Protein AF-0000000069700037 (afdb_homodimer)

Nearest PDB structures (foldseek):
  6yb5-assembly1_A  TM=9.820E-01  e=8.595E-38  Escherichia coli
  6ybb-assembly1_B  TM=9.827E-01  e=3.321E-37  Escherichia coli
  5if9-assembly2_B  TM=7.783E-01  e=3.062E-11  Mycolicibacterium smegmatis MC2 155
  5ihp-assembly2_B  TM=7.773E-01  e=3.256E-11  Mycolicibacterium smegmatis MC2 155
  4pfs-assembly1_A  TM=7.769E-01  e=3.802E-10  Mycolicibacterium smegmatis MC2 155

Sequence (486 aa):
MAILGLQGVRGGTGVTSITAALAWALQLLGETVLAIDASPDNMLRFFFNTDVHHQDGWARALLDGRDWRDAGLRYTQHIDLLPFGQLSAGERENADQLQPALGAMAEAVQRLQSQYRWLLLDLPNGYSPLTRELLTLCDRTLVVVHPDANSHIRLHQQPLPANSDILINDLRVGSQLQEDLYQLWLESQPRILPVTIHRDEAMAECLAAKQPLGEYRQDSLAAEEVLTLANWCLIHYSGGRPAMAILGLQGVRGGTGVTSITAALAWALQLLGETVLAIDASPDNMLRFFFNTDVHHQDGWARALLDGRDWRDAGLRYTQHIDLLPFGQLSAGERENADQLQPALGAMAEAVQRLQSQYRWLLLDLPNGYSPLTRELLTLCDRTLVVVHPDANSHIRLHQQPLPANSDILINDLRVGSQLQEDLYQLWLESQPRILPVTIHRDEAMAECLAAKQPLGEYRQDSLAAEEVLTLANWCLIHYSGGRPA

Foldseek 3Di:
DFEEEEEALAPPLCLLLLLLLLLVLLVVVVFAEEEEEPDQVQQNQLQLVDDPPFFAFLLVQLVVVHHRVVQKDDRDPRYIYGTNGHDDPVCVVVVLVSCVSCVCVLVVVVVCPVPGLYYYYRAYPDCRPNSVSSLVVGLEYEYGYEQAPVRVVSPVVDDDDPRYAYEYEAAEPPDPSSVVSVVVCVPVPPRYDPFYAHRDVLSVVSSVVSHRSCVSPVPTPRSVSSSVVSVVCCVPRSPPDDD/DFEEEEEALAPPLCLLLLLLLLLVLLVVVVFAEEEEEPDQVQQNQLQLVDDPPFFAFQLVQLVVVHHRVVQKDDRDPRYIYGTNGHDDPVCVVVVLVSCVSCVCVLVVVVVCPVPGLYYYYRAYPDCRPNSVSSLVVGLEYEYGYEQAPVRVVSPVVDDDDPRYAYEYEAAEPPDPSSVVSVVVCVPPPPRYDPFYAHRDVLSVVSSVVSHRSCVSPVPTPRSVSSSVVSVVCCVPGSPPDDD

Solvent-accessible surface area (backbone atoms only — not comparable to full-atom values): 25040 Å² total; per-residue (Å²): 73,30,34,37,30,32,28,22,82,44,43,68,39,45,42,56,61,48,48,42,25,35,48,49,32,34,35,74,71,72,37,36,30,36,41,35,33,65,28,81,80,43,62,55,42,37,30,64,60,46,59,92,80,61,44,68,4,33,49,34,21,38,72,69,71,45,68,38,78,76,31,54,42,75,77,53,100,37,34,36,36,32,33,16,19,56,63,53,73,70,49,57,50,39,51,81,73,43,40,82,57,50,50,58,50,53,57,49,52,63,67,47,49,84,76,30,50,28,38,38,37,35,41,51,52,75,40,51,71,58,51,45,54,47,55,71,66,29,70,33,30,40,35,27,30,44,52,45,47,69,45,53,51,44,65,73,71,45,88,70,69,90,57,43,34,33,35,45,25,59,43,53,88,87,40,63,68,34,50,54,45,45,56,48,40,71,74,69,38,87,48,51,51,98,52,61,31,46,57,44,71,58,61,57,46,11,50,64,67,22,28,28,32,44,77,63,38,58,83,36,71,39,30,50,36,35,37,52,43,33,53,51,42,55,72,71,50,46,67,55,70,76,130,74,30,34,38,30,32,28,22,82,44,42,67,39,46,42,55,62,49,49,42,26,36,48,48,31,33,32,76,73,72,37,36,30,36,40,33,34,65,27,82,80,43,62,54,42,36,29,64,60,46,60,92,81,61,44,68,3,32,49,35,22,40,74,69,72,45,69,37,78,75,30,53,41,76,76,51,99,35,33,36,35,33,33,16,19,57,62,51,72,72,49,56,50,39,49,83,71,44,40,82,58,50,50,57,50,53,58,50,53,64,67,48,48,86,76,31,50,28,39,38,37,34,42,51,55,74,40,50,72,59,53,45,54,46,54,72,66,30,69,34,31,41,35,27,30,43,52,44,49,69,44,54,52,44,63,73,71,43,89,71,68,88,58,44,34,33,35,45,26,60,43,54,88,88,40,63,68,33,49,52,47,46,56,49,40,71,72,71,38,87,47,51,52,98,52,62,32,45,57,44,71,58,60,56,47,11,50,66,68,22,28,27,32,45,77,63,38,57,85,36,69,40,30,49,36,35,38,51,44,32,51,50,41,56,72,71,50,46,70,55,71,76,130

InterPro domains:
  IPR017746 Cellulose synthase operon protein BcsQ [PF06564] (1-234)
  IPR017746 Cellulose synthase operon pr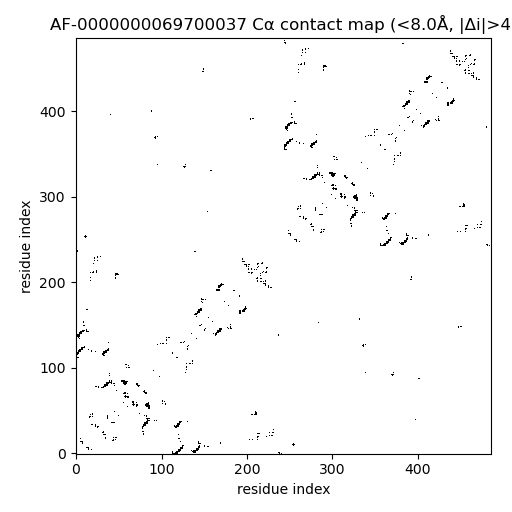otein BcsQ [TIGR03371] (1-237)
  IPR027417 P-loop containing nucleoside triphosphate hydrolase [G3DSA:3.40.50.300] (3-236)
  IPR027417 P-loop containing nucleoside triphosphate hydrolase [SSF52540] (3-233)
  IPR050625 ParA/MinD ATPase [PTHR43384] (8-231)

Organism: Klebsiella variicola (NCBI:txid244366)

Structure (mmCIF, N/CA/C/O backbone):
data_AF-0000000069700037-model_v1
#
loop_
_entity.id
_entity.type
_entity.pdbx_description
1 polymer 'Cell division protein'
#
loop_
_atom_site.group_PDB
_atom_site.id
_atom_site.type_symbol
_atom_site.label_atom_id
_atom_site.label_alt_id
_atom_site.label_comp_id
_atom_site.label_asym_id
_atom_site.label_entity_id
_atom_site.label_seq_id
_atom_site.pdbx_PDB_ins_code
_atom_site.Cartn_x
_atom_site.Cartn_y
_atom_site.Cartn_z
_atom_site.occupancy
_atom_site.B_iso_or_equiv
_atom_site.auth_seq_id
_atom_site.auth_comp_id
_atom_site.auth_asym_id
_atom_site.auth_atom_id
_atom_site.pdbx_PDB_model_num
ATOM 1 N N . MET A 1 1 ? -6.484 23.312 18.75 1 84.25 1 MET A N 1
ATOM 2 C CA . MET A 1 1 ? -5.469 22.344 18.312 1 84.25 1 MET A CA 1
ATOM 3 C C . MET A 1 1 ? -6.113 21.031 17.875 1 84.25 1 MET A C 1
ATOM 5 O O . MET A 1 1 ? -7.125 20.625 18.438 1 84.25 1 MET A O 1
ATOM 9 N N . ALA A 1 2 ? -5.637 20.547 16.797 1 92.5 2 ALA A N 1
ATOM 10 C CA . ALA A 1 2 ? -6.211 19.312 16.266 1 92.5 2 ALA A CA 1
ATOM 11 C C . ALA A 1 2 ? -5.121 18.281 15.953 1 92.5 2 ALA A C 1
ATOM 13 O O . ALA A 1 2 ? -4.098 18.625 15.352 1 92.5 2 ALA A O 1
ATOM 14 N N . ILE A 1 3 ? -5.242 17.125 16.469 1 96.56 3 ILE A N 1
ATOM 15 C CA . ILE A 1 3 ? -4.43 15.992 16.047 1 96.56 3 ILE A CA 1
ATOM 16 C C . ILE A 1 3 ? -5.172 15.195 14.969 1 96.56 3 ILE A C 1
ATOM 18 O O . ILE A 1 3 ? -6.195 14.562 15.258 1 96.56 3 ILE A O 1
ATOM 22 N N . LEU A 1 4 ? -4.676 15.297 13.766 1 97.69 4 LEU A N 1
ATOM 23 C CA . LEU A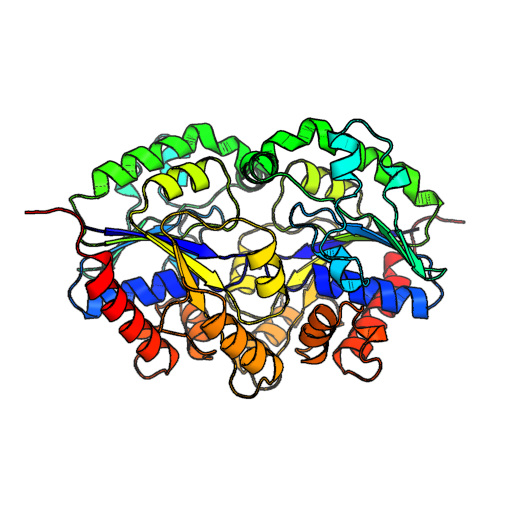 1 4 ? -5.293 14.617 12.641 1 97.69 4 LEU A CA 1
ATOM 24 C C . LEU A 1 4 ? -4.418 13.461 12.156 1 97.69 4 LEU A C 1
ATOM 26 O O . LEU A 1 4 ? -3.287 13.68 11.711 1 97.69 4 LEU A O 1
ATOM 30 N N . GLY A 1 5 ? -4.918 12.25 12.305 1 98.06 5 GLY A N 1
ATOM 31 C CA . GLY A 1 5 ? -4.242 11.102 11.727 1 98.06 5 GLY A CA 1
ATOM 32 C C . GLY A 1 5 ? -4.656 10.82 10.297 1 98.06 5 GLY A C 1
ATOM 33 O O . GLY A 1 5 ? -5.828 10.961 9.945 1 98.06 5 GLY A O 1
ATOM 34 N N . LEU A 1 6 ? -3.736 10.508 9.438 1 98.75 6 LEU A N 1
ATOM 35 C CA . LEU A 1 6 ? -4.02 10.023 8.086 1 98.75 6 LEU A CA 1
ATOM 36 C C . LEU A 1 6 ? -3.549 8.586 7.918 1 98.75 6 LEU A C 1
ATOM 38 O O . LEU A 1 6 ? -2.393 8.266 8.203 1 98.75 6 LEU A O 1
ATOM 42 N N . GLN A 1 7 ? -4.406 7.723 7.527 1 97.69 7 GLN A N 1
ATOM 43 C CA . GLN A 1 7 ? -4.102 6.312 7.32 1 97.69 7 GLN A CA 1
ATOM 44 C C . GLN A 1 7 ? -4.824 5.766 6.094 1 97.69 7 GLN A C 1
ATOM 46 O O . GLN A 1 7 ? -5.961 6.152 5.812 1 97.69 7 GLN A O 1
ATOM 51 N N . GLY A 1 8 ? -4.168 4.891 5.387 1 97.38 8 GLY A N 1
ATOM 52 C CA . GLY A 1 8 ? -4.82 4.273 4.242 1 97.38 8 GLY A CA 1
ATOM 53 C C . GLY A 1 8 ? -5.582 3.008 4.598 1 97.38 8 GLY A C 1
ATOM 54 O O . GLY A 1 8 ? -5.176 2.268 5.496 1 97.38 8 GLY A O 1
ATOM 55 N N . VAL A 1 9 ? -6.656 2.758 3.812 1 96.12 9 VAL A N 1
ATOM 56 C CA . VAL A 1 9 ? -7.375 1.498 3.979 1 96.12 9 VAL A CA 1
ATOM 57 C C . VAL A 1 9 ? -6.461 0.329 3.617 1 96.12 9 VAL A C 1
ATOM 59 O O . VAL A 1 9 ? -6.684 -0.801 4.059 1 96.12 9 VAL A O 1
ATOM 62 N N . ARG A 1 10 ? -5.438 0.618 2.857 1 95.25 10 ARG A N 1
ATOM 63 C CA . ARG A 1 10 ? -4.328 -0.25 2.473 1 95.25 10 ARG A CA 1
ATOM 64 C C . ARG A 1 10 ? -3.078 0.566 2.164 1 95.25 10 ARG A C 1
ATOM 66 O O . ARG A 1 10 ? -3.107 1.798 2.205 1 95.25 10 ARG A O 1
ATOM 73 N N . GLY A 1 11 ? -1.977 -0.162 1.938 1 94.62 11 GLY A N 1
ATOM 74 C CA . GLY A 1 11 ? -0.79 0.543 1.48 1 94.62 11 GLY A CA 1
ATOM 75 C C . GLY A 1 11 ? -0.931 1.101 0.077 1 94.62 11 GLY A C 1
ATOM 76 O O . GLY A 1 11 ? -1.658 0.542 -0.748 1 94.62 11 GLY A O 1
ATOM 77 N N . GLY A 1 12 ? -0.31 2.199 -0.143 1 95.38 12 GLY A N 1
ATOM 78 C CA . GLY A 1 12 ? -0.212 2.721 -1.497 1 95.38 12 GLY A CA 1
ATOM 79 C C . GLY A 1 12 ? -1.376 3.615 -1.878 1 95.38 12 GLY A C 1
ATOM 80 O O . GLY A 1 12 ? -1.583 3.904 -3.059 1 95.38 12 GLY A O 1
ATOM 81 N N . THR A 1 13 ? -2.146 4.086 -0.923 1 97.38 13 THR A N 1
ATOM 82 C CA . THR A 1 13 ? -3.326 4.879 -1.244 1 97.38 13 THR A CA 1
ATOM 83 C C . THR A 1 13 ? -2.977 6.363 -1.318 1 97.38 13 THR A C 1
ATOM 85 O O . THR A 1 13 ? -3.822 7.188 -1.667 1 97.38 13 THR A O 1
ATOM 88 N N . GLY A 1 14 ? -1.733 6.742 -0.935 1 97.38 14 GLY A N 1
ATOM 89 C CA . GLY A 1 14 ? -1.305 8.125 -1.084 1 97.38 14 GLY A CA 1
ATOM 90 C C . GLY A 1 14 ? -1.289 8.891 0.226 1 97.38 14 GLY A C 1
ATOM 91 O O . GLY A 1 14 ? -1.309 10.125 0.231 1 97.38 14 GLY A O 1
ATOM 92 N N . VAL A 1 15 ? -1.244 8.219 1.32 1 98.5 15 VAL A N 1
ATOM 93 C CA . VAL A 1 15 ? -1.322 8.82 2.648 1 98.5 15 VAL A CA 1
ATOM 94 C C . VAL A 1 15 ? -0.17 9.805 2.842 1 98.5 15 VAL A C 1
ATOM 96 O O . VAL A 1 15 ? -0.385 10.953 3.24 1 98.5 15 VAL A O 1
ATOM 99 N N . THR A 1 16 ? 1.034 9.422 2.553 1 98.38 16 THR A N 1
ATOM 100 C CA . THR A 1 16 ? 2.209 10.258 2.754 1 98.38 16 THR A CA 1
ATOM 101 C C . THR A 1 16 ? 2.15 11.492 1.859 1 98.38 16 THR A C 1
ATOM 103 O O . THR A 1 16 ? 2.402 12.609 2.316 1 98.38 16 THR A O 1
ATOM 106 N N . SER A 1 17 ? 1.751 11.32 0.609 1 98.25 17 SER A N 1
ATOM 107 C CA . SER A 1 17 ? 1.623 12.438 -0.323 1 98.25 17 SER A CA 1
ATOM 108 C C . SER A 1 17 ? 0.559 13.422 0.14 1 98.25 17 SER A C 1
ATOM 110 O O . SER A 1 17 ? 0.771 14.641 0.099 1 98.25 17 SER A O 1
ATOM 112 N N . ILE A 1 18 ? -0.564 12.906 0.58 1 98.75 18 ILE A N 1
ATOM 113 C CA . ILE A 1 18 ? -1.668 13.75 1.023 1 98.75 18 ILE A CA 1
ATOM 114 C C . ILE A 1 18 ? -1.276 14.477 2.307 1 98.75 18 ILE A C 1
ATOM 116 O O . ILE A 1 18 ? -1.618 15.648 2.492 1 98.75 18 ILE A O 1
ATOM 120 N N . THR A 1 19 ? -0.587 13.781 3.213 1 98.88 19 THR A N 1
ATOM 121 C CA . THR A 1 19 ? -0.135 14.406 4.449 1 98.88 19 THR A CA 1
ATOM 122 C C . THR A 1 19 ? 0.742 15.625 4.156 1 98.88 19 THR A C 1
ATOM 124 O O . THR A 1 19 ? 0.527 16.703 4.715 1 98.88 19 THR A O 1
ATOM 127 N N . ALA A 1 20 ? 1.704 15.461 3.275 1 98.88 20 ALA A N 1
ATOM 128 C CA . ALA A 1 20 ? 2.602 16.547 2.91 1 98.88 20 ALA A CA 1
ATOM 129 C C . ALA A 1 20 ? 1.84 17.688 2.229 1 98.88 20 ALA A C 1
ATOM 131 O O . ALA A 1 20 ? 2.055 18.859 2.537 1 98.88 20 ALA A O 1
ATOM 132 N N . ALA A 1 21 ? 0.974 17.328 1.305 1 98.88 21 ALA A N 1
ATOM 133 C CA . ALA A 1 21 ? 0.192 18.328 0.578 1 98.88 21 ALA A CA 1
ATOM 134 C C . ALA A 1 21 ? -0.719 19.109 1.522 1 98.88 21 ALA A C 1
ATOM 136 O O . ALA A 1 21 ? -0.865 20.328 1.392 1 98.88 21 ALA A O 1
ATOM 137 N N . LEU A 1 22 ? -1.334 18.359 2.459 1 98.88 22 LEU A N 1
ATOM 138 C CA . LEU A 1 22 ? -2.238 18.969 3.422 1 98.88 22 LEU A CA 1
ATOM 139 C C . LEU A 1 22 ? -1.479 19.906 4.359 1 98.88 22 LEU A C 1
ATOM 141 O O . LEU A 1 22 ? -1.967 20.984 4.691 1 98.88 22 LEU A O 1
ATOM 145 N N . ALA A 1 23 ? -0.293 19.5 4.805 1 98.81 23 ALA A N 1
ATOM 146 C CA . ALA A 1 23 ? 0.542 20.375 5.625 1 98.81 23 ALA A CA 1
ATOM 147 C C . ALA A 1 23 ? 0.812 21.703 4.914 1 98.81 23 ALA A C 1
ATOM 149 O O . ALA A 1 23 ? 0.677 22.766 5.516 1 98.81 23 ALA A O 1
ATOM 150 N N . TRP A 1 24 ? 1.138 21.625 3.641 1 98.81 24 TRP A N 1
ATOM 151 C CA . TRP A 1 24 ? 1.411 22.812 2.854 1 98.81 24 TRP A CA 1
ATOM 152 C C . TRP A 1 24 ? 0.155 23.672 2.705 1 98.81 24 TRP A C 1
ATOM 154 O O . TRP A 1 24 ? 0.203 24.891 2.869 1 98.81 24 TRP A O 1
ATOM 164 N N . ALA A 1 25 ? -0.951 23.047 2.402 1 98.75 25 ALA A N 1
ATOM 165 C CA . ALA A 1 25 ? -2.205 23.766 2.215 1 98.75 25 ALA A CA 1
ATOM 166 C C . ALA A 1 25 ? -2.627 24.469 3.502 1 98.75 25 ALA A C 1
ATOM 168 O O . ALA A 1 25 ? -3.084 25.625 3.467 1 98.75 25 ALA A O 1
ATOM 169 N N . LEU A 1 26 ? -2.477 23.812 4.66 1 98.31 26 LEU A N 1
ATOM 170 C CA . LEU A 1 26 ? -2.836 24.406 5.945 1 98.31 26 LEU A CA 1
ATOM 171 C C . LEU A 1 26 ? -1.959 25.609 6.258 1 98.31 26 LEU A C 1
ATOM 173 O O . LEU A 1 26 ? -2.451 26.641 6.738 1 98.31 26 LEU A O 1
ATOM 177 N N . GLN A 1 27 ? -0.663 25.516 6.008 1 97.31 27 GLN A N 1
ATOM 178 C CA . GLN A 1 27 ? 0.21 26.656 6.281 1 97.31 27 GLN A CA 1
ATOM 179 C C . GLN A 1 27 ? -0.126 27.844 5.375 1 97.31 27 GLN A C 1
ATOM 181 O O . GLN A 1 27 ? -0.002 29 5.781 1 97.31 27 GLN A O 1
ATOM 186 N N . LEU A 1 28 ? -0.6 27.578 4.102 1 97.5 28 LEU A N 1
ATOM 187 C CA . LEU A 1 28 ? -1.057 28.641 3.219 1 97.5 28 LEU A CA 1
ATOM 188 C C . LEU A 1 28 ? -2.23 29.391 3.838 1 97.5 28 LEU A C 1
ATOM 190 O O . LEU A 1 28 ? -2.422 30.578 3.568 1 97.5 28 LEU A O 1
ATOM 194 N N . LEU A 1 29 ? -2.965 28.703 4.645 1 97.31 29 LEU A N 1
ATOM 195 C CA . LEU A 1 29 ? -4.133 29.281 5.301 1 97.31 29 LEU A CA 1
ATOM 196 C C . LEU A 1 29 ? -3.75 29.906 6.633 1 97.31 29 LEU A C 1
ATOM 198 O O . LEU A 1 29 ? -4.621 30.281 7.422 1 97.31 29 LEU A O 1
ATOM 202 N N . GLY A 1 30 ? -2.461 29.938 6.961 1 97 30 GLY A N 1
ATOM 203 C CA . GLY A 1 30 ? -1.948 30.641 8.125 1 97 30 GLY A CA 1
ATOM 204 C C . GLY A 1 30 ? -1.83 29.766 9.352 1 97 30 GLY A C 1
ATOM 205 O O . GLY A 1 30 ? -1.595 30.266 10.461 1 97 30 GLY A O 1
ATOM 206 N N . GLU A 1 31 ? -1.954 28.453 9.172 1 97 31 GLU A N 1
ATOM 207 C CA . GLU A 1 31 ? -1.907 27.531 10.305 1 97 31 GLU A CA 1
ATOM 208 C C . GLU A 1 31 ? -0.483 27.047 10.562 1 97 31 GLU A C 1
ATOM 210 O O . GLU A 1 31 ? 0.324 26.953 9.633 1 97 31 GLU A O 1
ATOM 215 N N . THR A 1 32 ? -0.183 26.828 11.844 1 96.94 32 THR A N 1
ATOM 216 C CA . THR A 1 32 ? 1.069 26.172 12.188 1 96.94 32 THR A CA 1
ATOM 217 C C . THR A 1 32 ? 0.888 24.656 12.219 1 96.94 32 THR A C 1
ATOM 219 O O . THR A 1 32 ? -0.079 24.141 12.789 1 96.94 32 THR A O 1
ATOM 222 N N . VAL A 1 33 ? 1.831 23.953 11.539 1 97.88 33 VAL A N 1
ATOM 223 C CA . VAL A 1 33 ? 1.651 22.531 11.336 1 97.88 33 VAL A CA 1
ATOM 224 C C . VAL A 1 33 ? 2.922 21.781 11.742 1 97.88 33 VAL A C 1
ATOM 226 O O . VAL A 1 33 ? 4.027 22.172 11.359 1 97.88 33 VAL A O 1
ATOM 229 N N . LEU A 1 34 ? 2.779 20.766 12.562 1 98.12 34 LEU A N 1
ATOM 230 C CA . LEU A 1 34 ? 3.811 19.75 12.727 1 98.12 34 LEU A CA 1
ATOM 231 C C . LEU A 1 34 ? 3.396 18.438 12.055 1 98.12 34 LEU A C 1
ATOM 233 O O . LEU A 1 34 ? 2.391 17.844 12.43 1 98.12 34 LEU A O 1
ATOM 237 N N . ALA A 1 35 ? 4.109 18.062 11.008 1 98.56 35 ALA A N 1
ATOM 238 C CA . ALA A 1 35 ? 3.9 16.766 10.359 1 98.56 35 ALA A CA 1
ATOM 239 C C . ALA A 1 35 ? 4.82 15.711 10.945 1 98.56 35 ALA A C 1
ATOM 241 O O . ALA A 1 35 ? 6.043 15.875 10.969 1 98.56 35 ALA A O 1
ATOM 242 N N . ILE A 1 36 ? 4.281 14.633 11.414 1 98.44 36 ILE A N 1
ATOM 243 C CA . ILE A 1 36 ? 5.035 13.57 12.07 1 98.44 36 ILE A CA 1
ATOM 244 C C . ILE A 1 36 ? 4.957 12.289 11.234 1 98.44 36 ILE A C 1
ATOM 246 O O . ILE A 1 36 ? 3.865 11.797 10.938 1 98.44 36 ILE A O 1
ATOM 250 N N . ASP A 1 37 ? 6.102 11.781 10.828 1 98.56 37 ASP A N 1
ATOM 251 C CA . ASP A 1 37 ? 6.191 10.508 10.133 1 98.56 37 ASP A CA 1
ATOM 252 C C . ASP A 1 37 ? 6.145 9.336 11.117 1 98.56 37 ASP A C 1
ATOM 254 O O . ASP A 1 37 ? 7.074 9.148 11.906 1 98.56 37 ASP A O 1
ATOM 258 N N . ALA A 1 38 ? 5.098 8.57 11.062 1 96.88 38 ALA A N 1
ATOM 259 C CA . ALA A 1 38 ? 4.969 7.449 11.992 1 96.88 38 ALA A CA 1
ATOM 260 C C . ALA A 1 38 ? 5.238 6.121 11.289 1 96.88 38 ALA A C 1
ATOM 262 O O . ALA A 1 38 ? 4.906 5.055 11.82 1 96.88 38 ALA A O 1
ATOM 263 N N . SER A 1 39 ? 5.777 6.125 10.133 1 95.56 39 SER A N 1
ATOM 264 C CA . SER A 1 39 ? 6.098 4.93 9.359 1 95.56 39 SER A CA 1
ATOM 265 C C . SER A 1 39 ? 7.598 4.652 9.367 1 95.56 39 SER A C 1
ATOM 267 O O . SER A 1 39 ? 8.398 5.535 9.055 1 95.56 39 SER A O 1
ATOM 269 N N . PRO A 1 40 ? 7.988 3.43 9.562 1 93.38 40 PRO A N 1
ATOM 270 C CA . PRO A 1 40 ? 9.406 3.072 9.523 1 93.38 40 PRO A CA 1
ATOM 271 C C . PRO A 1 40 ? 10.023 3.244 8.133 1 93.38 40 PRO A C 1
ATOM 273 O O . PRO A 1 40 ? 11.25 3.213 7.988 1 93.38 40 PRO A O 1
ATOM 276 N N . ASP A 1 41 ? 9.227 3.428 7.16 1 93.56 41 ASP A N 1
ATOM 277 C CA . ASP A 1 41 ? 9.734 3.635 5.809 1 93.56 41 ASP A CA 1
ATOM 278 C C . ASP A 1 41 ? 10.336 5.031 5.656 1 93.56 41 ASP A C 1
ATOM 280 O O . ASP A 1 41 ? 11.102 5.281 4.723 1 93.56 41 ASP A O 1
ATOM 284 N N . ASN A 1 42 ? 9.922 5.977 6.535 1 96.62 42 ASN A N 1
ATOM 285 C CA . ASN A 1 42 ? 10.555 7.289 6.629 1 96.62 42 ASN A CA 1
ATOM 286 C C . ASN A 1 42 ? 10.469 8.047 5.309 1 96.62 42 ASN A C 1
ATOM 288 O O . ASN A 1 42 ? 11.461 8.641 4.863 1 96.62 42 ASN A O 1
ATOM 292 N N . MET A 1 43 ? 9.266 8.055 4.684 1 97.19 43 MET A N 1
ATOM 293 C CA . MET A 1 43 ? 9.125 8.594 3.336 1 97.19 43 MET A CA 1
ATOM 294 C C . MET A 1 43 ? 8.688 10.055 3.375 1 97.19 43 MET A C 1
ATOM 296 O O . MET A 1 43 ? 8.93 10.805 2.426 1 97.19 43 MET A O 1
ATOM 300 N N . LEU A 1 44 ? 8.07 10.477 4.453 1 98.56 44 LEU A N 1
ATOM 301 C CA . LEU A 1 44 ? 7.449 11.797 4.512 1 98.56 44 LEU A CA 1
ATOM 302 C C . LEU A 1 44 ? 8.492 12.898 4.312 1 98.56 44 LEU A C 1
ATOM 304 O O . LEU A 1 44 ? 8.211 13.906 3.656 1 98.56 44 LEU A O 1
ATOM 308 N N . ARG A 1 45 ? 9.656 12.641 4.801 1 98.19 45 ARG A N 1
ATOM 309 C CA . ARG A 1 45 ? 10.719 13.641 4.805 1 98.19 45 ARG A CA 1
ATOM 310 C C . ARG A 1 45 ? 11.094 14.039 3.381 1 98.19 45 ARG A C 1
ATOM 312 O O . ARG A 1 45 ? 11.492 15.18 3.137 1 98.19 45 ARG A O 1
ATOM 319 N N . PHE A 1 46 ? 10.867 13.227 2.434 1 97.62 46 PHE A N 1
ATOM 320 C CA . PHE A 1 46 ? 11.281 13.492 1.062 1 97.62 46 PHE A CA 1
ATOM 321 C C . PHE A 1 46 ? 10.391 14.539 0.41 1 97.62 46 PHE A C 1
ATOM 323 O O . PHE A 1 46 ? 10.797 15.195 -0.547 1 97.62 46 PHE A O 1
ATOM 330 N N . PHE A 1 47 ? 9.203 14.727 0.914 1 98.44 47 PHE A N 1
ATOM 331 C CA . PHE A 1 47 ? 8.312 15.75 0.398 1 98.44 47 PHE A CA 1
ATOM 332 C C . PHE A 1 47 ? 8.742 17.141 0.875 1 98.44 47 PHE A C 1
ATOM 334 O O . PHE A 1 47 ? 8.195 18.156 0.433 1 98.44 47 PHE A O 1
ATOM 341 N N . PHE A 1 48 ? 9.695 17.172 1.776 1 98.25 48 PHE A N 1
ATOM 342 C CA . PHE A 1 48 ? 10.133 18.438 2.361 1 98.25 48 PHE A CA 1
ATOM 343 C C . PHE A 1 48 ? 11.625 18.625 2.166 1 98.25 48 PHE A C 1
ATOM 345 O O . PHE A 1 48 ? 12.32 19.109 3.068 1 98.25 48 PHE A O 1
ATOM 352 N N . ASN A 1 49 ? 12.125 18.188 1.104 1 96.69 49 ASN A N 1
ATOM 353 C CA . ASN A 1 49 ? 13.461 18.453 0.573 1 96.69 49 ASN A CA 1
ATOM 354 C C . ASN A 1 49 ? 14.547 17.922 1.505 1 96.69 49 ASN A C 1
ATOM 356 O O . ASN A 1 49 ? 15.609 18.531 1.632 1 96.69 49 ASN A O 1
ATOM 360 N N . THR A 1 50 ? 14.211 16.891 2.266 1 95.75 50 THR A N 1
ATOM 361 C CA . THR A 1 50 ? 15.211 16.281 3.137 1 95.75 50 THR A CA 1
ATOM 362 C C . THR A 1 50 ? 16.172 15.422 2.33 1 95.75 50 THR A C 1
ATOM 364 O O . THR A 1 50 ? 15.766 14.688 1.434 1 95.75 50 THR A O 1
ATOM 367 N N . ASP A 1 51 ? 17.406 15.508 2.695 1 92.88 51 ASP A N 1
ATOM 368 C CA . ASP A 1 51 ? 18.453 14.75 2.023 1 92.88 51 ASP A CA 1
ATOM 369 C C . ASP A 1 51 ? 18.281 13.25 2.232 1 92.88 51 ASP A C 1
ATOM 371 O O . ASP A 1 51 ? 17.906 12.812 3.322 1 92.88 51 ASP A O 1
ATOM 375 N N . VAL A 1 52 ? 18.594 12.484 1.161 1 89.62 52 VAL A N 1
ATOM 376 C CA . VAL A 1 52 ? 18.375 11.039 1.185 1 89.62 52 VAL A CA 1
ATOM 377 C C . VAL A 1 52 ? 19.281 10.406 2.238 1 89.62 52 VAL A C 1
ATOM 379 O O . VAL A 1 52 ? 18.953 9.359 2.799 1 89.62 52 VAL A O 1
ATOM 382 N N . HIS A 1 53 ? 20.375 11.125 2.639 1 91.31 53 HIS A N 1
ATOM 383 C CA . HIS A 1 53 ? 21.344 10.57 3.588 1 91.31 53 HIS A CA 1
ATOM 384 C C . HIS A 1 53 ? 21.031 11.023 5.012 1 91.31 53 HIS A C 1
ATOM 386 O O . HIS A 1 53 ? 21.688 10.602 5.961 1 91.31 53 HIS A O 1
ATOM 392 N N . HIS A 1 54 ? 20.031 11.898 5.078 1 94.62 54 HIS A N 1
ATOM 393 C CA . HIS A 1 54 ? 19.641 12.32 6.418 1 94.62 54 HIS A CA 1
ATOM 394 C C . HIS A 1 54 ? 19.141 11.133 7.234 1 94.62 54 HIS A C 1
ATOM 396 O O . HIS A 1 54 ? 18.141 10.492 6.867 1 94.62 54 HIS A O 1
ATOM 402 N N . GLN A 1 55 ? 19.719 10.852 8.359 1 94.81 55 GLN A N 1
ATOM 403 C CA . GLN A 1 55 ? 19.422 9.633 9.102 1 94.81 55 GLN A CA 1
ATOM 404 C C . GLN A 1 55 ? 18.562 9.93 10.328 1 94.81 55 GLN A C 1
ATOM 406 O O . GLN A 1 55 ? 17.859 9.047 10.836 1 94.81 55 GLN A O 1
ATOM 411 N N . ASP A 1 56 ? 18.609 11.125 10.797 1 97 56 ASP A N 1
ATOM 412 C CA . ASP A 1 56 ? 17.984 11.453 12.078 1 97 56 ASP A CA 1
ATOM 413 C C . ASP A 1 56 ? 16.469 11.445 11.969 1 97 56 ASP A C 1
ATOM 415 O O . ASP A 1 56 ? 15.922 11.602 10.875 1 97 56 ASP A O 1
ATOM 419 N N . GLY A 1 57 ? 15.758 11.305 13.078 1 98 57 GLY A N 1
ATOM 420 C CA . GLY A 1 57 ? 14.32 11.227 13.305 1 98 57 GLY A CA 1
ATOM 421 C C . GLY A 1 57 ? 13.961 10.859 14.727 1 98 57 GLY A C 1
ATOM 422 O O . GLY A 1 57 ? 14.836 10.523 15.531 1 98 57 GLY A O 1
ATOM 423 N N . TRP A 1 58 ? 12.734 11.023 14.977 1 97.69 58 TRP A N 1
ATOM 424 C CA . TRP A 1 58 ? 12.336 10.805 16.359 1 97.69 58 TRP A CA 1
ATOM 425 C C . TRP A 1 58 ? 12.57 9.359 16.781 1 97.69 58 TRP A C 1
ATOM 427 O O . TRP A 1 58 ? 13.016 9.094 17.891 1 97.69 58 TRP A O 1
ATOM 437 N N . ALA A 1 59 ? 12.258 8.414 15.898 1 97.56 59 ALA A N 1
ATOM 438 C CA . ALA A 1 59 ? 12.445 7.004 16.234 1 97.56 59 ALA A CA 1
ATOM 439 C C . ALA A 1 59 ? 13.93 6.672 16.375 1 97.56 59 ALA A C 1
ATOM 441 O O . ALA A 1 59 ? 14.32 5.961 17.312 1 97.56 59 ALA A O 1
ATOM 442 N N . ARG A 1 60 ? 14.711 7.16 15.406 1 97.31 60 ARG A N 1
ATOM 443 C CA . ARG A 1 60 ? 16.156 6.965 15.492 1 97.31 60 ARG A CA 1
ATOM 444 C C . ARG A 1 60 ? 16.703 7.512 16.797 1 97.31 60 ARG A C 1
ATOM 446 O O . ARG A 1 60 ? 17.5 6.852 17.469 1 97.31 60 ARG A O 1
ATOM 453 N N . ALA A 1 61 ? 16.234 8.719 17.172 1 97.25 61 ALA A N 1
ATOM 454 C CA . ALA A 1 61 ? 16.672 9.344 18.422 1 97.25 61 ALA A CA 1
ATOM 455 C C . ALA A 1 61 ? 16.312 8.469 19.625 1 97.25 61 ALA A C 1
ATOM 457 O O . ALA A 1 61 ? 17.156 8.188 20.469 1 97.25 61 ALA A O 1
ATOM 458 N N . LEU A 1 62 ? 15.086 7.973 19.688 1 96.44 62 LEU A N 1
ATOM 459 C CA . LEU A 1 62 ? 14.633 7.152 20.797 1 96.44 62 LEU A CA 1
ATOM 460 C C . LEU A 1 62 ? 15.414 5.848 20.875 1 96.44 62 LEU A C 1
ATOM 462 O O . LEU A 1 62 ? 15.805 5.414 21.953 1 96.44 62 LEU A O 1
ATOM 466 N N . LEU A 1 63 ? 15.633 5.227 19.719 1 95.81 63 LEU A N 1
ATOM 467 C CA . LEU A 1 63 ? 16.359 3.969 19.656 1 95.81 63 LEU A CA 1
ATOM 468 C C . LEU A 1 63 ? 17.797 4.16 20.125 1 95.81 63 LEU A C 1
ATOM 470 O O . LEU A 1 63 ? 18.406 3.24 20.688 1 95.81 63 LEU A O 1
ATOM 474 N N . ASP A 1 64 ? 18.312 5.336 19.922 1 96.25 64 ASP A N 1
ATOM 475 C CA . ASP A 1 64 ? 19.703 5.633 20.297 1 96.25 64 ASP A CA 1
ATOM 476 C C . ASP A 1 64 ? 19.766 6.242 21.688 1 96.25 64 ASP A C 1
ATOM 478 O O . ASP A 1 64 ? 20.844 6.629 22.156 1 96.25 64 ASP A O 1
ATOM 482 N N . GLY A 1 65 ? 18.703 6.414 22.297 1 94.62 65 GLY A N 1
ATOM 483 C CA . GLY A 1 65 ? 18.672 6.984 23.625 1 94.62 65 GLY A CA 1
ATOM 484 C C . GLY A 1 65 ? 18.891 8.484 23.641 1 94.62 65 GLY A C 1
ATOM 485 O O . GLY A 1 65 ? 19.406 9.039 24.625 1 94.62 65 GLY A O 1
ATOM 486 N N . ARG A 1 66 ? 18.609 9.117 22.594 1 96.69 66 ARG A N 1
ATOM 487 C CA . ARG A 1 66 ? 18.75 10.562 22.469 1 96.69 66 ARG A CA 1
ATOM 488 C C . ARG A 1 66 ? 17.391 11.258 22.609 1 96.69 66 ARG A C 1
ATOM 490 O O . ARG A 1 66 ? 16.359 10.594 22.656 1 96.69 66 ARG A O 1
ATOM 497 N N . ASP A 1 67 ? 17.453 12.602 22.734 1 96.25 67 ASP A N 1
ATOM 498 C CA . ASP A 1 67 ? 16.234 13.406 22.812 1 96.25 67 ASP A CA 1
ATOM 499 C C . ASP A 1 67 ? 15.57 13.539 21.453 1 96.25 67 ASP A C 1
ATOM 501 O O . ASP A 1 67 ? 16.156 14.109 20.531 1 96.25 67 ASP A O 1
ATOM 505 N N . TRP A 1 68 ? 14.344 13.039 21.328 1 95.31 68 TRP A N 1
ATOM 506 C CA . TRP A 1 68 ? 13.641 13.031 20.047 1 95.31 68 TRP A CA 1
ATOM 507 C C . TRP A 1 68 ? 13.352 14.453 19.578 1 95.31 68 TRP A C 1
ATOM 509 O O . TRP A 1 68 ? 13.203 14.695 18.375 1 95.31 68 TRP A O 1
ATOM 519 N N . ARG A 1 69 ? 13.266 15.469 20.438 1 94.06 69 ARG A N 1
ATOM 520 C CA . ARG A 1 69 ? 12.969 16.859 20.094 1 94.06 69 ARG A CA 1
ATOM 521 C C . ARG A 1 69 ? 14.047 17.438 19.188 1 94.06 69 ARG A C 1
ATOM 523 O O . ARG A 1 69 ? 13.766 18.328 18.375 1 94.06 69 ARG A O 1
ATOM 530 N N . ASP A 1 70 ? 15.227 16.891 19.266 1 95.56 70 ASP A N 1
ATOM 531 C CA . ASP A 1 70 ? 16.359 17.391 18.484 1 95.56 70 ASP A CA 1
ATOM 532 C C . ASP A 1 70 ? 16.25 16.922 17.031 1 95.56 70 ASP A C 1
ATOM 534 O O . ASP A 1 70 ? 16.953 17.438 16.156 1 95.56 70 ASP A O 1
ATOM 538 N N . ALA A 1 71 ? 15.312 16.047 16.781 1 96.31 71 ALA A N 1
ATOM 539 C CA . ALA A 1 71 ? 15.203 15.453 15.445 1 96.31 71 ALA A CA 1
ATOM 540 C C . ALA A 1 71 ? 14.234 16.25 14.57 1 96.31 71 ALA A C 1
ATOM 542 O O . ALA A 1 71 ? 14.055 15.93 13.398 1 96.31 71 ALA A O 1
ATOM 543 N N . GLY A 1 72 ? 13.648 17.25 15.156 1 96.75 72 GLY A N 1
ATOM 544 C CA . GLY A 1 72 ? 12.719 18.078 14.398 1 96.75 72 GLY A CA 1
ATOM 545 C C . GLY A 1 72 ? 13.391 18.891 13.32 1 96.75 72 GLY A C 1
ATOM 546 O O . GLY A 1 72 ? 14.516 19.375 13.508 1 96.75 72 GLY A O 1
ATOM 547 N N . LEU A 1 73 ? 12.719 19.016 12.172 1 97.88 73 LEU A N 1
ATOM 548 C CA . LEU A 1 73 ? 13.18 19.844 11.055 1 97.88 73 LEU A CA 1
ATOM 549 C C . LEU A 1 73 ? 12.195 20.953 10.758 1 97.88 73 LEU A C 1
ATOM 551 O O . LEU A 1 73 ? 10.977 20.75 10.797 1 97.88 73 LEU A O 1
ATOM 555 N N . ARG A 1 74 ? 12.688 22.156 10.531 1 97.75 74 ARG A N 1
ATOM 556 C CA . ARG A 1 74 ? 11.859 23.281 10.109 1 97.75 74 ARG A CA 1
ATOM 557 C C . ARG A 1 74 ? 11.875 23.422 8.594 1 97.75 74 ARG A C 1
ATOM 559 O O . ARG A 1 74 ? 12.938 23.531 7.984 1 97.75 74 ARG A O 1
ATOM 566 N N . TYR A 1 75 ? 10.695 23.391 7.949 1 98 75 TYR A N 1
ATOM 567 C CA . TYR A 1 75 ? 10.633 23.562 6.5 1 98 75 TYR A CA 1
ATOM 568 C C . TYR A 1 75 ? 10.312 25.016 6.145 1 98 75 TYR A C 1
ATOM 570 O O . TYR A 1 75 ? 11 25.625 5.324 1 98 75 TYR A O 1
ATOM 578 N N . THR A 1 76 ? 9.25 25.578 6.684 1 97.69 76 THR A N 1
ATOM 579 C CA . THR A 1 76 ? 8.914 27 6.66 1 97.69 76 THR A CA 1
ATOM 580 C C . THR A 1 76 ? 8.672 27.516 8.078 1 97.69 76 THR A C 1
ATOM 582 O O . THR A 1 76 ? 8.812 26.766 9.047 1 97.69 76 THR A O 1
ATOM 585 N N . GLN A 1 77 ? 8.312 28.766 8.18 1 97 77 GLN A N 1
ATOM 586 C CA . GLN A 1 77 ? 7.992 29.344 9.484 1 97 77 GLN A CA 1
ATOM 587 C C . GLN A 1 77 ? 6.766 28.672 10.094 1 97 77 GLN A C 1
ATOM 589 O O . GLN A 1 77 ? 6.586 28.688 11.312 1 97 77 GLN A O 1
ATOM 594 N N . HIS A 1 78 ? 5.926 28.047 9.273 1 97.75 78 HIS A N 1
ATOM 595 C CA . HIS A 1 78 ? 4.656 27.516 9.758 1 97.75 78 HIS A CA 1
ATOM 596 C C . HIS A 1 78 ? 4.613 26 9.656 1 97.75 78 HIS A C 1
ATOM 598 O O . HIS A 1 78 ? 3.623 25.375 10.047 1 97.75 78 HIS A O 1
ATOM 604 N N . ILE A 1 79 ? 5.727 25.281 9.086 1 98.38 79 ILE A N 1
ATOM 605 C CA . ILE A 1 79 ? 5.723 23.828 8.938 1 98.38 79 ILE A CA 1
ATOM 606 C C . ILE A 1 79 ? 6.984 23.25 9.57 1 98.38 79 ILE A C 1
ATOM 608 O O . ILE A 1 79 ? 8.102 23.516 9.117 1 98.38 79 ILE A O 1
ATOM 612 N N . ASP A 1 80 ? 6.762 22.516 10.57 1 98.25 80 ASP A N 1
ATOM 613 C CA . ASP A 1 80 ? 7.82 21.656 11.094 1 98.25 80 ASP A CA 1
ATOM 614 C C . ASP A 1 80 ? 7.559 20.188 10.742 1 98.25 80 ASP A C 1
ATOM 616 O O . ASP A 1 80 ? 6.414 19.797 10.516 1 98.25 80 ASP A O 1
ATOM 620 N N . LEU A 1 81 ? 8.648 19.422 10.625 1 98.38 81 LEU A N 1
ATOM 621 C CA . LEU A 1 81 ? 8.609 18 10.297 1 98.38 81 LEU A CA 1
ATOM 622 C C . LEU A 1 81 ? 9.367 17.172 11.344 1 98.38 81 LEU A C 1
ATOM 624 O O . LEU A 1 81 ? 10.453 17.578 11.773 1 98.38 81 LEU A O 1
ATOM 628 N N . LEU A 1 82 ? 8.781 16.188 11.805 1 98 82 LEU A N 1
ATOM 629 C CA . LEU A 1 82 ? 9.445 15.172 12.609 1 98 82 LEU A CA 1
ATOM 630 C C . LEU A 1 82 ? 9.555 13.859 11.852 1 98 82 LEU A C 1
ATOM 632 O O . LEU A 1 82 ? 8.625 13.047 11.867 1 98 82 LEU A O 1
ATOM 636 N N . PRO A 1 83 ? 10.75 13.562 11.172 1 98.44 83 PRO A N 1
ATOM 637 C CA . PRO A 1 83 ? 10.922 12.297 10.453 1 98.44 83 PRO A CA 1
ATOM 638 C C . PRO A 1 83 ? 11.023 11.094 11.383 1 98.44 83 PRO A C 1
ATOM 640 O O . PRO A 1 83 ? 11.25 11.258 12.586 1 98.44 83 PRO A O 1
ATOM 643 N N . PHE A 1 84 ? 10.766 9.93 10.883 1 97.75 84 PHE A N 1
ATOM 644 C CA . PHE A 1 84 ? 10.906 8.703 11.664 1 97.75 84 PHE A CA 1
ATOM 645 C C . PHE A 1 84 ? 12.367 8.422 11.977 1 97.75 84 PHE A C 1
ATOM 647 O O . PHE A 1 84 ? 12.711 8.086 13.117 1 97.75 84 PHE A O 1
ATOM 654 N N . GLY A 1 85 ? 13.172 8.609 10.953 1 97.56 85 GLY A N 1
ATOM 655 C CA . GLY A 1 85 ? 14.586 8.297 11.062 1 97.56 85 GLY A CA 1
ATOM 656 C C . GLY A 1 85 ? 14.961 6.977 10.406 1 97.56 85 GLY A C 1
ATOM 657 O O . GLY A 1 85 ? 14.102 6.113 10.211 1 97.56 85 GLY A O 1
ATOM 658 N N . GLN A 1 86 ? 16.203 6.906 10.086 1 95.19 86 GLN A N 1
ATOM 659 C CA . GLN A 1 86 ? 16.688 5.73 9.367 1 95.19 86 GLN A CA 1
ATOM 660 C C . GLN A 1 86 ? 16.844 4.535 10.297 1 95.19 86 GLN A C 1
ATOM 662 O O . GLN A 1 86 ? 17.406 4.66 11.383 1 95.19 86 GLN A O 1
ATOM 667 N N . LEU A 1 87 ? 16.312 3.469 9.852 1 93.62 87 LEU A N 1
ATOM 668 C CA . LEU A 1 87 ? 16.5 2.205 10.555 1 93.62 87 LEU A CA 1
ATOM 669 C C . LEU A 1 87 ? 17.609 1.376 9.898 1 93.62 87 LEU A C 1
ATOM 671 O O . LEU A 1 87 ? 17.766 1.4 8.68 1 93.62 87 LEU A O 1
ATOM 675 N N . SER A 1 88 ? 18.328 0.668 10.742 1 91.19 88 SER A N 1
ATOM 676 C CA . SER A 1 88 ? 19.234 -0.328 10.188 1 91.19 88 SER A CA 1
ATOM 677 C C . SER A 1 88 ? 18.469 -1.472 9.531 1 91.19 88 SER A C 1
ATOM 679 O O . SER A 1 88 ? 17.25 -1.6 9.727 1 91.19 88 SER A O 1
ATOM 681 N N . ALA A 1 89 ? 19.188 -2.238 8.719 1 85.38 89 ALA A N 1
ATOM 682 C CA . ALA A 1 89 ? 18.562 -3.381 8.055 1 85.38 89 ALA A CA 1
ATOM 683 C C . ALA A 1 89 ? 17.922 -4.32 9.078 1 85.38 89 ALA A C 1
ATOM 685 O O . ALA A 1 89 ? 16.797 -4.758 8.898 1 85.38 89 ALA A O 1
ATOM 686 N N . GLY A 1 90 ? 18.688 -4.629 10.125 1 87.44 90 GLY A N 1
ATOM 687 C CA . GLY A 1 90 ? 18.188 -5.496 11.172 1 87.44 90 GLY A CA 1
ATOM 688 C C . GLY A 1 90 ? 16.969 -4.926 11.883 1 87.44 90 GLY A C 1
ATOM 689 O O . GLY A 1 90 ? 16.031 -5.656 12.188 1 87.44 90 GLY A O 1
ATOM 690 N N . GLU A 1 91 ? 16.969 -3.619 12.156 1 91 91 GLU A N 1
ATOM 691 C CA . GLU A 1 91 ? 15.844 -2.943 12.789 1 91 91 GLU A CA 1
ATOM 692 C C . GLU A 1 91 ? 14.609 -2.977 11.898 1 91 91 GLU A C 1
ATOM 694 O O . GLU A 1 91 ? 13.492 -3.18 12.375 1 91 91 GLU A O 1
ATOM 699 N N . ARG A 1 92 ? 14.789 -2.781 10.633 1 87 92 ARG A N 1
ATOM 700 C CA . ARG A 1 92 ? 13.688 -2.809 9.68 1 87 92 ARG A CA 1
ATOM 701 C C . ARG A 1 92 ? 13.039 -4.191 9.625 1 87 92 ARG A C 1
ATOM 703 O O . ARG A 1 92 ? 11.812 -4.309 9.586 1 87 92 ARG A O 1
ATOM 710 N N . GLU A 1 93 ? 13.883 -5.184 9.664 1 82.31 93 GLU A N 1
ATOM 711 C CA . GLU A 1 93 ? 13.406 -6.562 9.602 1 82.31 93 GLU A CA 1
ATOM 712 C C . GLU A 1 93 ? 12.672 -6.949 10.883 1 82.31 93 GLU A C 1
ATOM 714 O O . GLU A 1 93 ? 11.93 -7.938 10.906 1 82.31 93 GLU A O 1
ATOM 719 N N . ASN A 1 94 ? 12.93 -6.203 11.914 1 84.06 94 ASN A N 1
ATOM 720 C CA . ASN A 1 94 ? 12.32 -6.5 13.203 1 84.06 94 ASN A CA 1
ATOM 721 C C . ASN A 1 94 ? 11.547 -5.305 13.75 1 84.06 94 ASN A C 1
ATOM 723 O O . ASN A 1 94 ? 11.602 -5.023 14.945 1 84.06 94 ASN A O 1
ATOM 727 N N . ALA A 1 95 ? 10.938 -4.598 12.867 1 82.69 95 ALA A N 1
ATOM 728 C CA . ALA A 1 95 ? 10.266 -3.346 13.219 1 82.69 95 ALA A CA 1
ATOM 729 C C . ALA A 1 95 ? 9.234 -3.564 14.328 1 82.69 95 ALA A C 1
ATOM 731 O O . ALA A 1 95 ? 9.031 -2.691 15.172 1 82.69 95 ALA A O 1
ATOM 732 N N . ASP A 1 96 ? 8.602 -4.695 14.367 1 75.81 96 ASP A N 1
ATOM 733 C CA . ASP A 1 96 ? 7.602 -5.008 15.383 1 75.81 96 ASP A CA 1
ATOM 734 C C . ASP A 1 96 ? 8.227 -5.055 16.766 1 75.81 96 ASP A C 1
ATOM 736 O O . ASP A 1 96 ? 7.539 -4.844 17.781 1 75.81 96 ASP A O 1
ATOM 740 N N . GLN A 1 97 ? 9.461 -5.312 16.812 1 82.31 97 GLN A N 1
ATOM 741 C CA . GLN A 1 97 ? 10.148 -5.473 18.094 1 82.31 97 GLN A CA 1
ATOM 742 C C . GLN A 1 97 ? 10.656 -4.133 18.609 1 82.31 97 GLN A C 1
ATOM 744 O O . GLN A 1 97 ? 11.195 -4.055 19.719 1 82.31 97 GLN A O 1
ATOM 749 N N . LEU A 1 98 ? 10.414 -3.127 17.859 1 88 98 LEU A N 1
ATOM 750 C CA . LEU A 1 98 ? 10.93 -1.82 18.25 1 88 98 LEU A CA 1
ATOM 751 C C . LEU A 1 98 ? 9.945 -1.094 19.156 1 88 98 LEU A C 1
ATOM 753 O O . LEU A 1 98 ? 10.273 -0.06 19.75 1 88 98 LEU A O 1
ATOM 757 N N . GLN A 1 99 ? 8.852 -1.65 19.391 1 83.12 99 GLN A N 1
ATOM 758 C CA . GLN A 1 99 ? 7.719 -0.981 20.016 1 83.12 99 GLN A CA 1
ATOM 759 C C . GLN A 1 99 ? 8.062 -0.536 21.438 1 83.12 99 GLN A C 1
ATOM 761 O O . GLN A 1 99 ? 7.734 0.584 21.844 1 83.12 99 GLN A O 1
ATOM 766 N N . PRO A 1 100 ? 8.672 -1.317 22.203 1 83.5 100 PRO A N 1
ATOM 767 C CA . PRO A 1 100 ? 8.961 -0.841 23.547 1 83.5 100 PRO A CA 1
ATOM 768 C C . PRO A 1 100 ? 9.766 0.455 23.562 1 83.5 100 PRO A C 1
ATOM 770 O O . PRO A 1 100 ? 9.508 1.343 24.375 1 83.5 100 PRO A O 1
ATOM 773 N N . ALA A 1 101 ? 10.562 0.588 22.656 1 89.25 101 ALA A N 1
ATOM 774 C CA . ALA A 1 101 ? 11.406 1.777 22.594 1 89.25 101 ALA A CA 1
ATOM 775 C C . ALA A 1 101 ? 10.664 2.945 21.953 1 89.25 101 ALA A C 1
ATOM 777 O O . ALA A 1 101 ? 10.891 4.105 22.312 1 89.25 101 ALA A O 1
ATOM 778 N N . LEU A 1 102 ? 9.711 2.623 21.094 1 93.19 102 LEU A N 1
ATOM 779 C CA . LEU A 1 102 ? 9.055 3.668 20.312 1 93.19 102 LEU A CA 1
ATOM 780 C C . LEU A 1 102 ? 7.77 4.133 20.984 1 93.19 102 LEU A C 1
ATOM 782 O O . LEU A 1 102 ? 7.172 5.129 20.578 1 93.19 102 LEU A O 1
ATOM 786 N N . GLY A 1 103 ? 7.41 3.467 22.031 1 89.81 103 GLY A N 1
ATOM 787 C CA . GLY A 1 103 ? 6.168 3.773 22.719 1 89.81 103 GLY A CA 1
ATOM 788 C C . GLY A 1 103 ? 6.148 5.164 23.328 1 89.81 103 GLY A C 1
ATOM 789 O O . GLY A 1 103 ? 5.078 5.742 23.531 1 89.81 103 GLY A O 1
ATOM 790 N N . ALA A 1 104 ? 7.293 5.73 23.609 1 91.88 104 ALA A N 1
ATOM 791 C CA . ALA A 1 104 ? 7.418 7.062 24.203 1 91.88 104 ALA A CA 1
ATOM 792 C C . ALA A 1 104 ? 6.879 8.133 23.266 1 91.88 104 ALA A C 1
ATOM 794 O O . ALA A 1 104 ? 6.57 9.25 23.688 1 91.88 104 ALA A O 1
ATOM 795 N N . MET A 1 105 ? 6.789 7.797 22.016 1 93.25 105 MET A N 1
ATOM 796 C CA . MET A 1 105 ? 6.328 8.773 21.031 1 93.25 105 MET A CA 1
ATOM 797 C C . MET A 1 105 ? 4.895 9.203 21.312 1 93.25 105 MET A C 1
ATOM 799 O O . MET A 1 105 ? 4.531 10.359 21.078 1 93.25 105 MET A O 1
ATOM 803 N N . ALA A 1 106 ? 4.07 8.289 21.75 1 92.38 106 ALA A N 1
ATOM 804 C CA . ALA A 1 106 ? 2.684 8.625 22.078 1 92.38 106 ALA A CA 1
ATOM 805 C C . ALA A 1 106 ? 2.615 9.727 23.125 1 92.38 106 ALA A C 1
ATOM 807 O O . ALA A 1 106 ? 1.839 10.672 23 1 92.38 106 ALA A O 1
ATOM 808 N N . GLU A 1 107 ? 3.438 9.602 24.094 1 91.12 107 GLU A N 1
ATOM 809 C CA . GLU A 1 107 ? 3.508 10.633 25.125 1 91.12 107 GLU A CA 1
ATOM 810 C C . GLU A 1 107 ? 4.074 11.938 24.562 1 91.12 107 GLU A C 1
ATOM 812 O O . GLU A 1 107 ? 3.648 13.023 24.953 1 91.12 107 GLU A O 1
ATOM 817 N N . ALA A 1 108 ? 5.016 11.789 23.75 1 92.19 108 ALA A N 1
ATOM 818 C CA . ALA A 1 108 ? 5.617 12.961 23.109 1 92.19 108 ALA A CA 1
ATOM 819 C C . ALA A 1 108 ? 4.582 13.742 22.312 1 92.19 108 ALA A C 1
ATOM 821 O O . ALA A 1 108 ? 4.555 14.977 22.375 1 92.19 108 ALA A O 1
ATOM 822 N N . VAL A 1 109 ? 3.723 13.078 21.609 1 93.88 109 VAL A N 1
ATOM 823 C CA . VAL A 1 109 ? 2.682 13.703 20.797 1 93.88 109 VAL A CA 1
ATOM 824 C C . VAL A 1 109 ? 1.732 14.492 21.703 1 93.88 109 VAL A C 1
ATOM 826 O O . VAL A 1 109 ? 1.34 15.609 21.359 1 93.88 109 VAL A O 1
ATOM 829 N N . GLN A 1 110 ? 1.433 13.969 22.812 1 89.5 110 GLN A N 1
ATOM 830 C CA . GLN A 1 110 ? 0.546 14.641 23.766 1 89.5 110 GLN A CA 1
ATOM 831 C C . GLN A 1 110 ? 1.169 15.938 24.281 1 89.5 110 GLN A C 1
ATOM 833 O O . GLN A 1 110 ? 0.471 16.938 24.469 1 89.5 110 GLN A O 1
ATOM 838 N N . ARG A 1 111 ? 2.428 15.906 24.406 1 87.12 111 ARG A N 1
ATOM 839 C CA . ARG A 1 111 ? 3.135 17.062 24.922 1 87.12 111 ARG A CA 1
ATOM 840 C C . ARG A 1 111 ? 3.268 18.156 23.875 1 87.12 111 ARG A C 1
ATOM 842 O O . ARG A 1 111 ? 3.332 19.344 24.188 1 87.12 111 ARG A O 1
ATOM 849 N N . LEU A 1 112 ? 3.307 17.75 22.594 1 90.12 112 LEU A N 1
ATOM 850 C CA . LEU A 1 112 ? 3.494 18.672 21.484 1 90.12 112 LEU A CA 1
ATOM 851 C C . LEU A 1 112 ? 2.199 19.422 21.156 1 90.12 112 LEU A C 1
ATOM 853 O O . LEU A 1 112 ? 2.219 20.453 20.5 1 90.12 112 LEU A O 1
ATOM 857 N N . GLN A 1 113 ? 1.068 18.969 21.609 1 81.25 113 GLN A N 1
ATOM 858 C CA . GLN A 1 113 ? -0.259 19.469 21.266 1 81.25 113 GLN A CA 1
ATOM 859 C C . GLN A 1 113 ? -0.39 20.953 21.562 1 81.25 113 GLN A C 1
ATOM 861 O O . GLN A 1 113 ? -1.034 21.688 20.812 1 81.25 113 GLN A O 1
ATOM 866 N N . SER A 1 114 ? 0.305 21.562 22.453 1 81.19 114 SER A N 1
ATOM 867 C CA . SER A 1 114 ? 0.126 22.969 22.828 1 81.19 114 SER A CA 1
ATOM 868 C C . SER A 1 114 ? 1.006 23.875 21.984 1 81.19 114 SER A C 1
ATOM 870 O O . SER A 1 114 ? 0.792 25.094 21.938 1 81.19 114 SER A O 1
ATOM 872 N N . GLN A 1 115 ? 1.755 23.312 21.125 1 89.44 115 GLN A N 1
ATOM 873 C CA . GLN A 1 115 ? 2.752 24.109 20.422 1 89.44 115 GLN A CA 1
ATOM 874 C C . GLN A 1 115 ? 2.336 24.359 18.969 1 89.44 115 GLN A C 1
ATOM 876 O O . GLN A 1 115 ? 2.85 25.266 18.312 1 89.44 115 GLN A O 1
ATOM 881 N N . TYR A 1 116 ? 1.473 23.578 18.422 1 93.19 116 TYR A N 1
ATOM 882 C CA . TYR A 1 116 ? 1.023 23.688 17.047 1 93.19 116 TYR A CA 1
ATOM 883 C C . TYR A 1 116 ? -0.499 23.703 16.969 1 93.19 116 TYR A C 1
ATOM 885 O O . TYR A 1 116 ? -1.178 23.109 17.812 1 93.19 116 TYR A O 1
ATOM 893 N N . ARG A 1 117 ? -0.958 24.422 15.977 1 94.88 117 ARG A N 1
ATOM 894 C CA . ARG A 1 117 ? -2.396 24.359 15.734 1 94.88 117 ARG A CA 1
ATOM 895 C C . ARG A 1 117 ? -2.807 23.016 15.164 1 94.88 117 ARG A C 1
ATOM 897 O O . ARG A 1 117 ? -3.9 22.516 15.438 1 94.88 117 ARG A O 1
ATOM 904 N N . TRP A 1 118 ? -1.878 22.391 14.352 1 97.06 118 TRP A N 1
ATOM 905 C CA . TRP A 1 118 ? -2.158 21.094 13.734 1 97.06 118 TRP A CA 1
ATOM 906 C C . TRP A 1 118 ? -0.999 20.141 13.945 1 97.06 118 TRP A C 1
ATOM 908 O O . TRP A 1 118 ? 0.153 20.453 13.648 1 97.06 118 TRP A O 1
ATOM 918 N N . LEU A 1 119 ? -1.292 19 14.469 1 97.62 119 LEU A N 1
ATOM 919 C CA . LEU A 1 119 ? -0.415 17.828 14.375 1 97.62 119 LEU A CA 1
ATOM 920 C C . LEU A 1 119 ? -0.938 16.844 13.344 1 97.62 119 LEU A C 1
ATOM 922 O O . LEU A 1 119 ? -2.037 16.297 13.5 1 97.62 119 LEU A O 1
ATOM 926 N N . LEU A 1 120 ? -0.251 16.656 12.258 1 98.38 120 LEU A N 1
ATOM 927 C CA . LEU A 1 120 ? -0.594 15.664 11.25 1 98.38 120 LEU A CA 1
ATOM 928 C C . LEU A 1 120 ? 0.237 14.398 11.43 1 98.38 120 LEU A C 1
ATOM 930 O O . LEU A 1 120 ? 1.467 14.438 11.352 1 98.38 120 LEU A O 1
ATOM 934 N N . LEU A 1 121 ? -0.394 13.328 11.703 1 98.38 121 LEU A N 1
ATOM 935 C CA . LEU A 1 121 ? 0.295 12.055 11.852 1 98.38 121 LEU A CA 1
ATOM 936 C C . LEU A 1 121 ? 0.19 11.227 10.578 1 98.38 121 LEU A C 1
ATOM 938 O O . LEU A 1 121 ? -0.907 10.82 10.18 1 98.38 121 LEU A O 1
ATOM 942 N N . ASP A 1 122 ? 1.321 10.984 9.883 1 98.69 122 ASP A N 1
ATOM 943 C CA . ASP A 1 122 ? 1.407 10.055 8.758 1 98.69 122 ASP A CA 1
ATOM 944 C C . ASP A 1 122 ? 1.522 8.617 9.25 1 98.69 122 ASP A C 1
ATOM 946 O O . ASP A 1 122 ? 2.621 8.141 9.555 1 98.69 122 ASP A O 1
ATOM 950 N N . LEU A 1 123 ? 0.454 7.953 9.195 1 97.44 123 LEU A N 1
ATOM 951 C CA . LEU A 1 123 ? 0.377 6.637 9.82 1 97.44 123 LEU A CA 1
ATOM 952 C C . LEU A 1 123 ? 0.467 5.535 8.766 1 97.44 123 LEU A C 1
ATOM 954 O O . LEU A 1 123 ? -0.137 5.641 7.699 1 97.44 123 LEU A O 1
ATOM 958 N N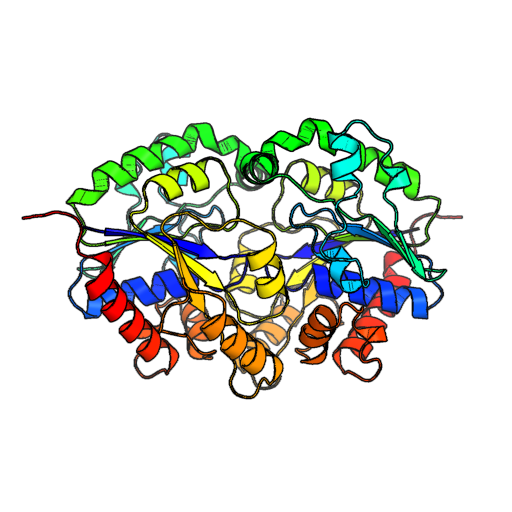 . PRO A 1 124 ? 1.271 4.508 9.031 1 94.62 124 PRO A N 1
ATOM 959 C CA . PRO A 1 124 ? 1.268 3.35 8.133 1 94.62 124 PRO A CA 1
ATOM 960 C C . PRO A 1 124 ? -0.047 2.574 8.172 1 94.62 124 PRO A C 1
ATOM 962 O O . PRO A 1 124 ? -0.821 2.715 9.125 1 94.62 124 PRO A O 1
ATOM 965 N N . ASN A 1 125 ? -0.302 1.851 7.098 1 91.88 125 ASN A N 1
ATOM 966 C CA . ASN A 1 125 ? -1.458 0.961 7.152 1 91.88 125 ASN A CA 1
ATOM 967 C C . ASN A 1 125 ? -1.266 -0.144 8.188 1 91.88 125 ASN A C 1
ATOM 969 O O . ASN A 1 125 ? -0.136 -0.541 8.477 1 91.88 125 ASN A O 1
ATOM 973 N N . GLY A 1 126 ? -2.367 -0.604 8.695 1 86.75 126 GLY A N 1
ATOM 974 C CA . GLY A 1 126 ? -2.303 -1.637 9.719 1 86.75 126 GLY A CA 1
ATOM 975 C C . GLY A 1 126 ? -2.412 -1.088 11.125 1 86.75 126 GLY A C 1
ATOM 976 O O . GLY A 1 126 ? -2.693 0.097 11.32 1 86.75 126 GLY A O 1
ATOM 977 N N . TYR A 1 127 ? -2.23 -2.004 12.133 1 87.38 127 TYR A N 1
ATOM 978 C CA . TYR A 1 127 ? -2.496 -1.638 13.516 1 87.38 127 TYR A CA 1
ATOM 979 C C . TYR A 1 127 ? -1.406 -2.172 14.445 1 87.38 127 TYR A C 1
ATOM 981 O O . TYR A 1 127 ? -1.7 -2.814 15.453 1 87.38 127 TYR A O 1
ATOM 989 N N . SER A 1 128 ? -0.135 -1.854 13.977 1 86.19 128 SER A N 1
ATOM 990 C CA . SER A 1 128 ? 0.93 -2.15 14.93 1 86.19 128 SER A CA 1
ATOM 991 C C . SER A 1 128 ? 0.652 -1.511 16.281 1 86.19 128 SER A C 1
ATOM 993 O O . SER A 1 128 ? -0.167 -0.595 16.391 1 86.19 128 SER A O 1
ATOM 995 N N . PRO A 1 129 ? 1.285 -1.956 17.312 1 86.56 129 PRO A N 1
ATOM 996 C CA . PRO A 1 129 ? 1.04 -1.356 18.625 1 86.56 129 PRO A CA 1
ATOM 997 C C . PRO A 1 129 ? 1.263 0.154 18.625 1 86.56 129 PRO A C 1
ATOM 999 O O . PRO A 1 129 ? 0.453 0.898 19.188 1 86.56 129 PRO A O 1
ATOM 1002 N N . LEU A 1 130 ? 2.303 0.569 18 1 90.12 130 LEU A N 1
ATOM 1003 C CA . LEU A 1 130 ? 2.562 2.004 17.938 1 90.12 130 LEU A CA 1
ATOM 1004 C C . LEU A 1 130 ? 1.458 2.725 17.172 1 90.12 130 LEU A C 1
ATOM 1006 O O . LEU A 1 130 ? 0.97 3.768 17.609 1 90.12 130 LEU A O 1
ATOM 1010 N N . THR A 1 131 ? 1.085 2.197 16.031 1 92 131 THR A N 1
ATOM 1011 C CA . THR A 1 131 ? 0.048 2.811 15.211 1 92 131 THR A CA 1
ATOM 1012 C C . THR A 1 131 ? -1.267 2.902 15.984 1 92 131 THR A C 1
ATOM 1014 O O . THR A 1 131 ? -1.952 3.926 15.93 1 92 131 THR A O 1
ATOM 1017 N N . ARG A 1 132 ? -1.562 1.871 16.688 1 90.25 132 ARG A N 1
ATOM 1018 C CA . ARG A 1 132 ? -2.785 1.863 17.484 1 90.25 132 ARG A CA 1
ATOM 1019 C C . ARG A 1 132 ? -2.76 2.969 18.547 1 90.25 132 ARG A C 1
ATOM 1021 O O . ARG A 1 132 ? -3.754 3.672 18.734 1 90.25 132 ARG A O 1
ATOM 1028 N N . GLU A 1 133 ? -1.67 3.008 19.203 1 91.81 133 GLU A N 1
ATOM 1029 C CA . GLU A 1 133 ? -1.531 4.027 20.234 1 91.81 133 GLU A CA 1
ATOM 1030 C C . GLU A 1 133 ? -1.659 5.43 19.656 1 91.81 133 GLU A C 1
ATOM 1032 O O . GLU A 1 133 ? -2.332 6.289 20.219 1 91.81 133 GLU A O 1
ATOM 1037 N N . LEU A 1 134 ? -1.036 5.656 18.578 1 94.5 134 LEU A N 1
ATOM 1038 C CA . LEU A 1 134 ? -1.083 6.973 17.953 1 94.5 134 LEU A CA 1
ATOM 1039 C C . LEU A 1 134 ? -2.492 7.289 17.469 1 94.5 134 LEU A C 1
ATOM 1041 O O . LEU A 1 134 ? -2.938 8.438 17.547 1 94.5 134 LEU A O 1
ATOM 1045 N N . LEU A 1 135 ? -3.176 6.273 16.969 1 94.25 135 LEU A N 1
ATOM 1046 C CA . LEU A 1 135 ? -4.543 6.449 16.5 1 94.25 135 LEU A CA 1
ATOM 1047 C C . LEU A 1 135 ? -5.457 6.902 17.625 1 94.25 135 LEU A C 1
ATOM 1049 O O . LEU A 1 135 ? -6.371 7.707 17.406 1 94.25 135 LEU A O 1
ATOM 1053 N N . THR A 1 136 ? -5.199 6.422 18.812 1 93.5 136 THR A N 1
ATOM 1054 C CA . THR A 1 136 ? -6.039 6.785 19.953 1 93.5 136 THR A CA 1
ATOM 1055 C C . THR A 1 136 ? -5.848 8.25 20.328 1 93.5 136 THR A C 1
ATOM 1057 O O . THR A 1 136 ? -6.695 8.844 21 1 93.5 136 THR A O 1
ATOM 1060 N N . LEU A 1 137 ? -4.758 8.852 19.938 1 94.12 137 LEU A N 1
ATOM 1061 C CA . LEU A 1 137 ? -4.461 10.242 20.266 1 94.12 137 LEU A CA 1
ATOM 1062 C C . LEU A 1 137 ? -5.098 11.188 19.25 1 94.12 137 LEU A C 1
ATOM 1064 O O . LEU A 1 137 ? -5.176 12.398 19.5 1 94.12 137 LEU A O 1
ATOM 1068 N N . CYS A 1 138 ? -5.555 10.641 18.109 1 95.75 138 CYS A N 1
ATOM 1069 C CA . CYS A 1 138 ? -6.086 11.484 17.047 1 95.75 138 CYS A CA 1
ATOM 1070 C C . CYS A 1 138 ? -7.48 11.984 17.391 1 95.75 138 CYS A C 1
ATOM 1072 O O . CYS A 1 138 ? -8.336 11.211 17.812 1 95.75 138 CYS A O 1
ATOM 1074 N N . ASP A 1 139 ? -7.637 13.289 17.234 1 95.56 139 ASP A N 1
ATOM 1075 C CA . ASP A 1 139 ? -8.992 13.828 17.297 1 95.56 139 ASP A CA 1
ATOM 1076 C C . ASP A 1 139 ? -9.859 13.289 16.172 1 95.56 139 ASP A C 1
ATOM 1078 O O . ASP A 1 139 ? -11.047 13.023 16.359 1 95.56 139 ASP A O 1
ATOM 1082 N N . ARG A 1 140 ? -9.336 13.242 15.016 1 96.75 140 ARG A N 1
ATOM 1083 C CA . ARG A 1 140 ? -9.953 12.711 13.805 1 96.75 140 ARG A CA 1
ATOM 1084 C C . ARG A 1 140 ? -8.945 11.93 12.977 1 96.75 140 ARG A C 1
ATOM 1086 O O . ARG A 1 140 ? -7.738 12.172 13.062 1 96.75 140 ARG A O 1
ATOM 1093 N N . THR A 1 141 ? -9.453 11 12.289 1 97.62 141 THR A N 1
ATOM 1094 C CA . THR A 1 141 ? -8.617 10.242 11.359 1 97.62 141 THR A CA 1
ATOM 1095 C C . THR A 1 141 ? -9.195 10.305 9.953 1 97.62 141 THR A C 1
ATOM 1097 O O . THR A 1 141 ? -10.391 10.102 9.75 1 97.62 141 THR A O 1
ATOM 1100 N N . LEU A 1 142 ? -8.383 10.68 9 1 98.25 142 LEU A N 1
ATOM 1101 C CA . LEU A 1 142 ? -8.75 10.578 7.594 1 98.25 142 LEU A CA 1
ATOM 1102 C C . LEU A 1 142 ? -8.297 9.234 7.012 1 98.25 142 LEU A C 1
ATOM 1104 O O . LEU A 1 142 ? -7.102 8.961 6.938 1 98.25 142 LEU A O 1
ATOM 1108 N N . VAL A 1 143 ? -9.25 8.43 6.672 1 98.12 143 VAL A N 1
ATOM 1109 C CA . VAL A 1 143 ? -8.961 7.168 5.992 1 98.12 143 VAL A CA 1
ATOM 1110 C C . VAL A 1 143 ? -8.922 7.391 4.48 1 98.12 143 VAL A C 1
ATOM 1112 O O . VAL A 1 143 ? -9.945 7.723 3.871 1 98.12 143 VAL A O 1
ATOM 1115 N N . VAL A 1 144 ? -7.746 7.207 3.906 1 98.56 144 VAL A N 1
ATOM 1116 C CA . VAL A 1 144 ? -7.562 7.469 2.484 1 98.56 144 VAL A CA 1
ATOM 1117 C C . VAL A 1 144 ? -7.84 6.199 1.682 1 98.56 144 VAL A C 1
ATOM 1119 O O . VAL A 1 144 ? -7.328 5.129 2.012 1 98.56 144 VAL A O 1
ATOM 1122 N N . VAL A 1 145 ? -8.656 6.332 0.597 1 97.88 145 VAL A N 1
ATOM 1123 C CA . VAL A 1 145 ? -9.008 5.191 -0.241 1 97.88 145 VAL A CA 1
ATOM 1124 C C . VAL A 1 145 ? -8.906 5.578 -1.715 1 97.88 145 VAL A C 1
ATOM 1126 O O . VAL A 1 145 ? -9.07 6.746 -2.068 1 97.88 145 VAL A O 1
ATOM 1129 N N . HIS A 1 146 ? -8.5 4.633 -2.549 1 97.25 146 HIS A N 1
ATOM 1130 C CA . HIS A 1 146 ? -8.727 4.73 -3.986 1 97.25 146 HIS A CA 1
ATOM 1131 C C . HIS A 1 146 ? -10.109 4.199 -4.359 1 97.25 146 HIS A C 1
ATOM 1133 O O . HIS A 1 146 ? -10.609 3.264 -3.734 1 97.25 146 HIS A O 1
ATOM 1139 N N . PRO A 1 147 ? -10.766 4.809 -5.324 1 96.19 147 PRO A N 1
ATOM 1140 C CA . PRO A 1 147 ? -12.07 4.289 -5.734 1 96.19 147 PRO A CA 1
ATOM 1141 C C . PRO A 1 147 ? -11.961 3.059 -6.629 1 96.19 147 PRO A C 1
ATOM 1143 O O . PRO A 1 147 ? -12.297 3.119 -7.812 1 96.19 147 PRO A O 1
ATOM 1146 N N . ASP A 1 148 ? -11.602 1.952 -6.059 1 95.94 148 ASP A N 1
ATOM 1147 C CA . ASP A 1 148 ? -11.438 0.69 -6.773 1 95.94 148 ASP A CA 1
ATOM 1148 C C . ASP A 1 148 ? -12.016 -0.475 -5.977 1 95.94 148 ASP A C 1
ATOM 1150 O O . ASP A 1 148 ? -12.469 -0.295 -4.844 1 95.94 148 ASP A O 1
ATOM 1154 N N . ALA A 1 149 ? -12.055 -1.64 -6.625 1 96 149 ALA A N 1
ATOM 1155 C CA . ALA A 1 149 ? -12.664 -2.82 -6.02 1 96 149 ALA A CA 1
ATOM 1156 C C . ALA A 1 149 ? -11.914 -3.24 -4.762 1 96 149 ALA A C 1
ATOM 1158 O O . ALA A 1 149 ? -12.523 -3.709 -3.793 1 96 149 ALA A O 1
ATOM 1159 N N . ASN A 1 150 ? -10.617 -3.133 -4.785 1 96.44 150 ASN A N 1
ATOM 1160 C CA . ASN A 1 150 ? -9.805 -3.48 -3.625 1 96.44 150 ASN A CA 1
ATOM 1161 C C . ASN A 1 150 ? -10.219 -2.691 -2.389 1 96.44 150 ASN A C 1
ATOM 1163 O O . ASN A 1 150 ? -10.5 -3.277 -1.34 1 96.44 150 ASN A O 1
ATOM 1167 N N . SER A 1 151 ? -10.305 -1.396 -2.516 1 96.69 151 SER A N 1
ATOM 1168 C CA . SER A 1 151 ? -10.75 -0.542 -1.418 1 96.69 151 SER A CA 1
ATOM 1169 C C . SER A 1 151 ? -12.18 -0.863 -1.007 1 96.69 151 SER A C 1
ATOM 1171 O O . SER A 1 151 ? -12.508 -0.851 0.182 1 96.69 151 SER A O 1
ATOM 1173 N N . HIS A 1 152 ? -13 -1.12 -2.018 1 96 152 HIS A N 1
ATOM 1174 C CA . HIS A 1 152 ? -14.391 -1.451 -1.729 1 96 152 HIS A CA 1
ATOM 1175 C C . HIS A 1 152 ? -14.492 -2.686 -0.839 1 96 152 HIS A C 1
ATOM 1177 O O . HIS A 1 152 ? -15.227 -2.684 0.152 1 96 152 HIS A O 1
ATOM 1183 N N . ILE A 1 153 ? -13.766 -3.689 -1.182 1 94.81 153 ILE A N 1
ATOM 1184 C CA . ILE A 1 153 ? -13.773 -4.938 -0.426 1 94.81 153 ILE A CA 1
ATOM 1185 C C . ILE A 1 153 ? -13.258 -4.688 0.99 1 94.81 153 ILE A C 1
ATOM 1187 O O . ILE A 1 153 ? -13.875 -5.113 1.967 1 94.81 153 ILE A O 1
ATOM 1191 N N . ARG A 1 154 ? -12.164 -3.982 1.125 1 93.56 154 ARG A N 1
ATOM 1192 C CA . ARG A 1 154 ? -11.547 -3.727 2.422 1 93.56 154 ARG A CA 1
ATOM 1193 C C . ARG A 1 154 ? -12.469 -2.904 3.316 1 93.56 154 ARG A C 1
ATOM 1195 O O . ARG A 1 154 ? -12.539 -3.135 4.523 1 93.56 154 ARG A O 1
ATOM 1202 N N . LEU A 1 155 ? -13.195 -1.923 2.734 1 92.69 155 LEU A N 1
ATOM 1203 C CA . LEU A 1 155 ? -14.117 -1.087 3.494 1 92.69 155 LEU A CA 1
ATOM 1204 C C . LEU A 1 155 ? -15.234 -1.927 4.105 1 92.69 155 LEU A C 1
ATOM 1206 O O . LEU A 1 155 ? -15.82 -1.548 5.125 1 92.69 155 LEU A O 1
ATOM 1210 N N . HIS A 1 156 ? -15.469 -3.078 3.502 1 89.75 156 HIS A N 1
ATOM 1211 C CA . HIS A 1 156 ? -16.531 -3.941 4.012 1 89.75 156 HIS A CA 1
ATOM 1212 C C . HIS A 1 156 ? -15.969 -5.043 4.902 1 89.75 156 HIS A C 1
ATOM 1214 O O . HIS A 1 156 ? -16.719 -5.691 5.641 1 89.75 156 HIS A O 1
ATOM 1220 N N . GLN A 1 157 ? -14.664 -5.238 4.863 1 88.19 157 GLN A N 1
ATOM 1221 C CA . GLN A 1 157 ? -14.047 -6.355 5.578 1 88.19 157 GLN A CA 1
ATOM 1222 C C . GLN A 1 157 ? -13.422 -5.887 6.891 1 88.19 157 GLN A C 1
ATOM 1224 O O . GLN A 1 157 ? -13.219 -6.691 7.805 1 88.19 157 GLN A O 1
ATOM 1229 N N . GLN A 1 158 ? -13.102 -4.664 6.969 1 84.25 158 GLN A N 1
ATOM 1230 C CA . GLN A 1 158 ? -12.391 -4.207 8.156 1 84.25 158 GLN A CA 1
ATOM 1231 C C . GLN A 1 158 ? -13.062 -2.98 8.766 1 84.25 158 GLN A C 1
ATOM 1233 O O . GLN A 1 158 ? -13.586 -2.129 8.039 1 84.25 158 GLN A O 1
ATOM 1238 N N . PRO A 1 159 ? -13.086 -2.988 10.094 1 84.56 159 PRO A N 1
ATOM 1239 C CA . PRO A 1 159 ? -13.625 -1.788 10.734 1 84.56 159 PRO A CA 1
ATOM 1240 C C . PRO A 1 159 ? -12.742 -0.561 10.539 1 84.56 159 PRO A C 1
ATOM 1242 O O . PRO A 1 159 ? -11.516 -0.688 10.453 1 84.56 159 PRO A O 1
ATOM 1245 N N . LEU A 1 160 ? -13.422 0.537 10.438 1 87.56 160 LEU A N 1
ATOM 1246 C CA . LEU A 1 160 ? -12.711 1.811 10.383 1 87.56 160 LEU A CA 1
ATOM 1247 C C . LEU A 1 160 ? -12.578 2.41 11.781 1 87.56 160 LEU A C 1
ATOM 1249 O O . LEU A 1 160 ? -13.367 2.104 12.672 1 87.56 160 LEU A O 1
ATOM 1253 N N . PRO A 1 161 ? -11.508 3.252 11.93 1 88.06 161 PRO A N 1
ATOM 1254 C CA . PRO A 1 161 ? -11.438 3.957 13.211 1 88.06 161 PRO A CA 1
ATOM 1255 C C . PRO A 1 161 ? -12.711 4.727 13.539 1 88.06 161 PRO A C 1
ATOM 1257 O O . PRO A 1 161 ? -13.391 5.215 12.633 1 88.06 161 PRO A O 1
ATOM 1260 N N . ALA A 1 162 ? -13.141 4.758 14.875 1 85.12 162 ALA A N 1
ATOM 1261 C CA . ALA A 1 162 ? -14.406 5.34 15.32 1 85.12 162 ALA A CA 1
ATOM 1262 C C . ALA A 1 162 ? -14.531 6.789 14.859 1 85.12 162 ALA A C 1
ATOM 1264 O O . ALA A 1 162 ? -15.578 7.184 14.328 1 85.12 162 ALA A O 1
ATOM 1265 N N . ASN A 1 163 ? -13.625 7.664 15.016 1 92.06 163 ASN A N 1
ATOM 1266 C CA . ASN A 1 163 ? -13.656 9.078 14.648 1 92.06 163 ASN A CA 1
ATOM 1267 C C . ASN A 1 163 ? -12.898 9.336 13.352 1 92.06 163 ASN A C 1
ATOM 1269 O O . ASN A 1 163 ? -11.961 10.141 13.328 1 92.06 163 ASN A O 1
ATOM 1273 N N . SER A 1 164 ? -13.492 8.602 12.32 1 96.56 164 SER A N 1
ATOM 1274 C CA . SER A 1 164 ? -12.758 8.711 11.062 1 96.56 164 SER A CA 1
ATOM 1275 C C . SER A 1 164 ? -13.672 9.195 9.938 1 96.56 164 SER A C 1
ATOM 1277 O O . SER A 1 164 ? -14.891 9.055 10.016 1 96.56 164 SER A O 1
ATOM 1279 N N . ASP A 1 165 ? -13.148 9.859 9 1 97.81 165 ASP A N 1
ATOM 1280 C CA . ASP A 1 165 ? -13.742 10.227 7.715 1 97.81 165 ASP A CA 1
ATOM 1281 C C . ASP A 1 165 ? -12.961 9.602 6.555 1 97.81 165 ASP A C 1
ATOM 1283 O O . ASP A 1 165 ? -11.773 9.289 6.691 1 97.81 165 ASP A O 1
ATOM 1287 N N . ILE A 1 166 ? -13.672 9.398 5.453 1 98.19 166 ILE A N 1
ATOM 1288 C CA . ILE A 1 166 ? -13.062 8.727 4.312 1 98.19 166 ILE A CA 1
ATOM 1289 C C . ILE A 1 166 ? -12.742 9.75 3.221 1 98.19 166 ILE A C 1
ATOM 1291 O O . ILE A 1 166 ? -13.625 10.5 2.795 1 98.19 166 ILE A O 1
ATOM 1295 N N . LEU A 1 167 ? -11.5 9.836 2.822 1 98.69 167 LEU A N 1
ATOM 1296 C CA . LEU A 1 167 ? -11.047 10.688 1.727 1 98.69 167 LEU A CA 1
ATOM 1297 C C . LEU A 1 167 ? -10.766 9.859 0.478 1 98.69 167 LEU A C 1
ATOM 1299 O O . LEU A 1 167 ? -9.938 8.945 0.507 1 98.69 167 LEU A O 1
ATOM 1303 N N . ILE A 1 168 ? -11.438 10.188 -0.634 1 98.31 168 ILE A N 1
ATOM 1304 C CA . ILE A 1 168 ? -11.18 9.531 -1.914 1 98.31 168 ILE A CA 1
ATOM 1305 C C . ILE A 1 168 ? -10 10.211 -2.609 1 98.31 168 ILE A C 1
ATOM 1307 O O . ILE A 1 168 ? -10 11.422 -2.809 1 98.31 168 ILE A O 1
ATOM 1311 N N . ASN A 1 169 ? -8.992 9.438 -2.889 1 98.06 169 ASN A N 1
ATOM 1312 C CA . ASN A 1 169 ? -7.793 9.898 -3.582 1 98.06 169 ASN A CA 1
ATOM 1313 C C . ASN A 1 169 ? -7.594 9.164 -4.902 1 98.06 169 ASN A C 1
ATOM 1315 O O . ASN A 1 169 ? -8.125 8.07 -5.098 1 98.06 169 ASN A O 1
ATOM 1319 N N . ASP A 1 170 ? -6.961 9.805 -5.848 1 96.38 170 ASP A N 1
ATOM 1320 C CA . ASP A 1 170 ? -6.547 9.242 -7.129 1 96.38 170 ASP A CA 1
ATOM 1321 C C . ASP A 1 170 ? -7.758 8.898 -7.996 1 96.38 170 ASP A C 1
ATOM 1323 O O . ASP A 1 170 ? -7.773 7.859 -8.664 1 96.38 170 ASP A O 1
ATOM 1327 N N . LEU A 1 171 ? -8.758 9.734 -7.938 1 96.44 171 LEU A N 1
ATOM 1328 C CA . LEU A 1 171 ? -9.898 9.547 -8.828 1 96.44 171 LEU A CA 1
ATOM 1329 C C . LEU A 1 171 ? -9.516 9.844 -10.273 1 96.44 171 LEU A C 1
ATOM 1331 O O . LEU A 1 171 ? -9.016 10.93 -10.578 1 96.44 171 LEU A O 1
ATOM 1335 N N . ARG A 1 172 ? -9.703 8.914 -11.117 1 92.31 172 ARG A N 1
ATOM 1336 C CA . ARG A 1 172 ? -9.344 9.055 -12.523 1 92.31 172 ARG A CA 1
ATOM 1337 C C . ARG A 1 172 ? -10.562 9.414 -13.367 1 92.31 172 ARG A C 1
ATOM 1339 O O . ARG A 1 172 ? -11.523 8.648 -13.453 1 92.31 172 ARG A O 1
ATOM 1346 N N . VAL A 1 173 ? -10.359 10.492 -14.078 1 87.88 173 VAL A N 1
ATOM 1347 C CA . VAL A 1 173 ? -11.422 10.883 -14.992 1 87.88 173 VAL A CA 1
ATOM 1348 C C . VAL A 1 173 ? -11.492 9.891 -16.156 1 87.88 173 VAL A C 1
ATOM 1350 O O . VAL A 1 173 ? -10.469 9.484 -16.703 1 87.88 173 VAL A O 1
ATOM 1353 N N . GLY A 1 174 ? -12.664 9.391 -16.5 1 87.5 174 GLY A N 1
ATOM 1354 C CA . GLY A 1 174 ? -12.852 8.516 -17.641 1 87.5 174 GLY A CA 1
ATOM 1355 C C . GLY A 1 174 ? -12.953 7.047 -17.25 1 87.5 174 GLY A C 1
ATOM 1356 O O . GLY A 1 174 ? -13.289 6.207 -18.094 1 87.5 174 GLY A O 1
ATOM 1357 N N . SER A 1 175 ? -12.555 6.75 -16.047 1 90.25 175 SER A N 1
ATOM 1358 C CA . SER A 1 175 ? -12.734 5.375 -15.602 1 90.25 175 SER A CA 1
ATOM 1359 C C . SER A 1 175 ? -14.18 5.105 -15.188 1 90.25 175 SER A C 1
ATOM 1361 O O . SER A 1 175 ? -14.633 5.582 -14.148 1 90.25 175 SER A O 1
ATOM 1363 N N . GLN A 1 176 ? -14.82 4.254 -15.992 1 93.44 176 GLN A N 1
ATOM 1364 C CA . GLN A 1 176 ? -16.219 3.943 -15.688 1 93.44 176 GLN A CA 1
ATOM 1365 C C . GLN A 1 176 ? -16.328 3.205 -14.359 1 93.44 176 GLN A C 1
ATOM 1367 O O . GLN A 1 176 ? -17.219 3.5 -13.555 1 93.44 176 GLN A O 1
ATOM 1372 N N . LEU A 1 177 ? -15.469 2.303 -14.148 1 94.25 177 LEU A N 1
ATOM 1373 C CA . LEU A 1 177 ? -15.492 1.547 -12.898 1 94.25 177 LEU A CA 1
ATOM 1374 C C . LEU A 1 177 ? -15.344 2.475 -11.703 1 94.25 177 LEU A C 1
ATOM 1376 O O . LEU A 1 177 ? -16.078 2.354 -10.719 1 94.25 177 LEU A O 1
ATOM 1380 N N . GLN A 1 178 ? -14.398 3.342 -11.719 1 95 178 GLN A N 1
ATOM 1381 C CA . GLN A 1 178 ? -14.18 4.254 -10.609 1 95 178 GLN A CA 1
ATOM 1382 C C . GLN A 1 178 ? -15.391 5.164 -10.398 1 95 178 GLN A C 1
ATOM 1384 O O . GLN A 1 178 ? -15.789 5.43 -9.266 1 95 178 GLN A O 1
ATOM 1389 N N . GLU A 1 179 ? -15.914 5.598 -11.531 1 94.19 179 GLU A N 1
ATOM 1390 C CA . GLU A 1 179 ? -17.094 6.453 -11.445 1 94.19 179 GLU A CA 1
ATOM 1391 C C . GLU A 1 179 ? -18.25 5.73 -10.766 1 94.19 179 GLU A C 1
ATOM 1393 O O . GLU A 1 179 ? -18.938 6.301 -9.914 1 94.19 179 GLU A O 1
ATOM 1398 N N . ASP A 1 180 ? -18.5 4.555 -11.148 1 95.69 180 ASP A N 1
ATOM 1399 C CA . ASP A 1 180 ? -19.562 3.75 -10.562 1 95.69 180 ASP A CA 1
ATOM 1400 C C . ASP A 1 180 ? -19.359 3.557 -9.062 1 95.69 180 ASP A C 1
ATOM 1402 O O . ASP A 1 180 ? -20.297 3.711 -8.273 1 95.69 180 ASP A O 1
ATOM 1406 N N . LEU A 1 181 ? -18.172 3.23 -8.719 1 95.44 181 LEU A N 1
ATOM 1407 C CA . LEU A 1 181 ? -17.859 3.012 -7.309 1 95.44 181 LEU A CA 1
ATOM 1408 C C . LEU A 1 181 ? -17.984 4.312 -6.516 1 95.44 181 LEU A C 1
ATOM 1410 O O . LEU A 1 181 ? -18.484 4.312 -5.395 1 95.44 181 LEU A O 1
ATOM 1414 N N . TYR A 1 182 ? -17.484 5.375 -7.133 1 95.06 182 TYR A N 1
ATOM 1415 C CA . TYR A 1 182 ? -17.578 6.688 -6.504 1 95.06 182 TYR A CA 1
ATOM 1416 C C . TYR A 1 182 ? -19.031 7.035 -6.195 1 95.06 182 TYR A C 1
ATOM 1418 O O . TYR A 1 182 ? -19.359 7.414 -5.07 1 95.06 182 TYR A O 1
ATOM 1426 N N . GLN A 1 183 ? -19.938 6.836 -7.148 1 94.88 183 GLN A N 1
ATOM 1427 C CA . GLN A 1 183 ? -21.359 7.121 -6.977 1 94.88 183 GLN A CA 1
ATOM 1428 C C . GLN A 1 183 ? -21.969 6.215 -5.914 1 94.88 183 GLN A C 1
ATOM 1430 O O . GLN A 1 183 ? -22.75 6.672 -5.082 1 94.88 183 GLN A O 1
ATOM 1435 N N . LEU A 1 184 ? -21.578 4.992 -5.957 1 95.75 184 LEU A N 1
ATOM 1436 C CA . LEU A 1 184 ? -22.062 4.035 -4.973 1 95.75 184 LEU A CA 1
ATOM 1437 C C . LEU A 1 184 ? -21.656 4.453 -3.562 1 95.75 184 LEU A C 1
ATOM 1439 O O . LEU A 1 184 ? -22.469 4.387 -2.633 1 95.75 184 LEU A O 1
ATOM 1443 N N . TRP A 1 185 ? -20.391 4.855 -3.416 1 95.75 185 TRP A N 1
ATOM 1444 C CA . TRP A 1 185 ? -19.875 5.219 -2.104 1 95.75 185 TRP A CA 1
ATOM 1445 C C . TRP A 1 185 ? -20.562 6.484 -1.582 1 95.75 185 TRP A C 1
ATOM 1447 O O . TRP A 1 185 ? -20.812 6.609 -0.382 1 95.75 185 TRP A O 1
ATOM 1457 N N . LEU A 1 186 ? -20.844 7.469 -2.451 1 93.56 186 LEU A N 1
ATOM 1458 C CA . LEU A 1 186 ? -21.547 8.688 -2.051 1 93.56 186 LEU A CA 1
ATOM 1459 C C . LEU A 1 186 ? -22.891 8.359 -1.425 1 93.56 186 LEU A C 1
ATOM 1461 O O . LEU A 1 186 ? -23.344 9.055 -0.512 1 93.56 186 LEU A O 1
ATOM 1465 N N . GLU A 1 187 ? -23.438 7.254 -1.821 1 93.94 187 GLU A N 1
ATOM 1466 C CA . GLU A 1 187 ? -24.766 6.867 -1.35 1 93.94 187 GLU A CA 1
ATOM 1467 C C . GLU A 1 187 ? -24.688 5.973 -0.119 1 93.94 187 GLU A C 1
ATOM 1469 O O . GLU A 1 187 ? -25.531 6.031 0.764 1 93.94 187 GLU A O 1
ATOM 1474 N N . SER A 1 188 ? -23.656 5.223 -0.04 1 93.19 188 SER A N 1
ATOM 1475 C CA . SER A 1 188 ? -23.672 4.121 0.917 1 93.19 188 SER A CA 1
ATOM 1476 C C . SER A 1 188 ? -22.703 4.367 2.066 1 93.19 188 SER A C 1
ATOM 1478 O O . SER A 1 188 ? -22.781 3.709 3.105 1 93.19 188 SER A O 1
ATOM 1480 N N . GLN A 1 189 ? -21.812 5.266 1.901 1 92.38 189 GLN A N 1
ATOM 1481 C CA . GLN A 1 189 ? -20.797 5.52 2.916 1 92.38 189 GLN A CA 1
ATOM 1482 C C . GLN A 1 189 ? -20.984 6.895 3.555 1 92.38 189 GLN A C 1
ATOM 1484 O O . GLN A 1 189 ? -20.5 7.902 3.025 1 92.38 189 GLN A O 1
ATOM 1489 N N . PRO A 1 190 ? -21.531 6.914 4.73 1 91.69 190 PRO A N 1
ATOM 1490 C CA . PRO A 1 190 ? -21.859 8.211 5.328 1 91.69 190 PRO A CA 1
ATOM 1491 C C . PRO A 1 190 ? -20.609 8.992 5.766 1 91.69 190 PRO A C 1
ATOM 1493 O O . PRO A 1 190 ? -20.688 10.203 5.953 1 91.69 190 PRO A O 1
ATOM 1496 N N . ARG A 1 191 ? -19.531 8.391 5.918 1 95.31 191 ARG A N 1
ATOM 1497 C CA . ARG A 1 191 ? -18.328 9.047 6.434 1 95.31 191 A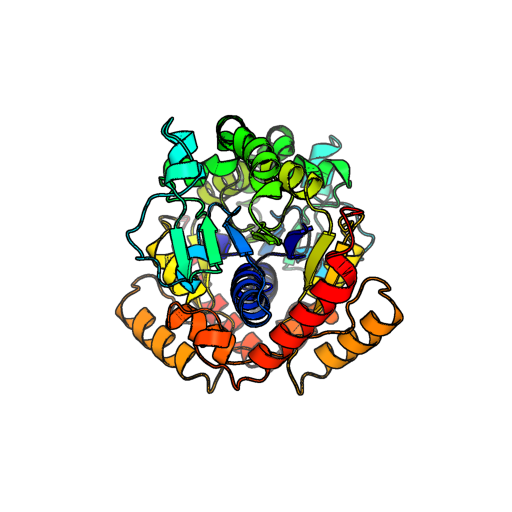RG A CA 1
ATOM 1498 C C . ARG A 1 191 ? -17.5 9.648 5.301 1 95.31 191 ARG A C 1
ATOM 1500 O O . ARG A 1 191 ? -16.469 10.266 5.543 1 95.31 191 ARG A O 1
ATOM 1507 N N . ILE A 1 192 ? -17.938 9.5 4.082 1 96.62 192 ILE A N 1
ATOM 1508 C CA . ILE A 1 192 ? -17.172 10 2.939 1 96.62 192 ILE A CA 1
ATOM 1509 C C . ILE A 1 192 ? -17.156 11.523 2.953 1 96.62 192 ILE A C 1
ATOM 1511 O O . ILE A 1 192 ? -18.203 12.164 3.158 1 96.62 192 ILE A O 1
ATOM 1515 N N . LEU A 1 193 ? -15.992 12.102 2.752 1 97.25 193 LEU A N 1
ATOM 1516 C CA . LEU A 1 193 ? -15.859 13.547 2.676 1 97.25 193 LEU A CA 1
ATOM 1517 C C . LEU A 1 193 ? -16.422 14.078 1.363 1 97.25 193 LEU A C 1
ATOM 1519 O O . LEU A 1 193 ? -16.406 13.383 0.348 1 97.25 193 LEU A O 1
ATOM 1523 N N . PRO A 1 194 ? -16.875 15.305 1.445 1 94.94 194 PRO A N 1
ATOM 1524 C CA . PRO A 1 194 ? -17.375 15.93 0.212 1 94.94 194 PRO A CA 1
ATOM 1525 C C . PRO A 1 194 ? -16.234 16.422 -0.688 1 94.94 194 PRO A C 1
ATOM 1527 O O . PRO A 1 194 ? -16.5 17.078 -1.705 1 94.94 194 PRO A O 1
ATOM 1530 N N . VAL A 1 195 ? -14.977 16.172 -0.338 1 96.56 195 VAL A N 1
ATOM 1531 C CA . VAL A 1 195 ? -13.797 16.547 -1.113 1 96.56 195 VAL A CA 1
ATOM 1532 C C . VAL A 1 195 ? -13.117 15.289 -1.653 1 96.56 195 VAL A C 1
ATOM 1534 O O . VAL A 1 195 ? -12.984 14.289 -0.94 1 96.56 195 VAL A O 1
ATOM 1537 N N . THR A 1 196 ? -12.789 15.312 -2.955 1 97.44 196 THR A N 1
ATOM 1538 C CA . THR A 1 196 ? -12.078 14.227 -3.619 1 97.44 196 THR A CA 1
ATOM 1539 C C . THR A 1 196 ? -10.805 14.742 -4.289 1 97.44 196 THR A C 1
ATOM 1541 O O . THR A 1 196 ? -10.789 15.852 -4.82 1 97.44 196 THR A O 1
ATOM 1544 N N . ILE A 1 197 ? -9.789 13.961 -4.199 1 98.5 197 ILE A N 1
ATOM 1545 C CA . ILE A 1 197 ? -8.547 14.305 -4.887 1 98.5 197 ILE A CA 1
ATOM 1546 C C . ILE A 1 197 ? -8.43 13.484 -6.172 1 98.5 197 ILE A C 1
ATOM 1548 O O . ILE A 1 197 ? -8.391 12.258 -6.129 1 98.5 197 ILE A O 1
ATOM 1552 N N . HIS A 1 198 ? -8.336 14.188 -7.301 1 97.69 198 HIS A N 1
ATOM 1553 C CA . HIS A 1 198 ? -8.211 13.531 -8.594 1 97.69 198 HIS A CA 1
ATOM 1554 C C . HIS A 1 198 ? -6.762 13.148 -8.883 1 97.69 198 HIS A C 1
ATOM 1556 O O . HIS A 1 198 ? -5.84 13.727 -8.305 1 97.69 198 HIS A O 1
ATOM 1562 N N . ARG A 1 199 ? -6.676 12.117 -9.664 1 94.62 199 ARG A N 1
ATOM 1563 C CA . ARG A 1 199 ? -5.336 11.812 -10.164 1 94.62 199 ARG A CA 1
ATOM 1564 C C . ARG A 1 199 ? -4.719 13.016 -10.859 1 94.62 199 ARG A C 1
ATOM 1566 O O . ARG A 1 199 ? -5.379 13.68 -11.664 1 94.62 199 ARG A O 1
ATOM 1573 N N . ASP A 1 200 ? -3.531 13.336 -10.5 1 95.31 200 ASP A N 1
ATOM 1574 C CA . ASP A 1 200 ? -2.783 14.469 -11.031 1 95.31 200 ASP A CA 1
ATOM 1575 C C . ASP A 1 200 ? -1.295 14.141 -11.141 1 95.31 200 ASP A C 1
ATOM 1577 O O . ASP A 1 200 ? -0.677 13.719 -10.164 1 95.31 200 ASP A O 1
ATOM 1581 N N . GLU A 1 201 ? -0.711 14.328 -12.312 1 92.75 201 GLU A N 1
ATOM 1582 C CA . GLU A 1 201 ? 0.705 14.055 -12.531 1 92.75 201 GLU A CA 1
ATOM 1583 C C . GLU A 1 201 ? 1.579 14.844 -11.562 1 92.75 201 GLU A C 1
ATOM 1585 O O . GLU A 1 201 ? 2.648 14.383 -11.164 1 92.75 201 GLU A O 1
ATOM 1590 N N . ALA A 1 202 ? 1.071 15.992 -11.18 1 96.19 202 ALA A N 1
ATOM 1591 C CA . ALA A 1 202 ? 1.814 16.844 -10.258 1 96.19 202 ALA A CA 1
ATOM 1592 C C . ALA A 1 202 ? 2.074 16.141 -8.938 1 96.19 202 ALA A C 1
ATOM 1594 O O . ALA A 1 202 ? 3.096 16.375 -8.289 1 96.19 202 ALA A O 1
ATOM 1595 N N . MET A 1 203 ? 1.181 15.242 -8.516 1 95.25 203 MET A N 1
ATOM 1596 C CA . MET A 1 203 ? 1.358 14.5 -7.273 1 95.25 203 MET A CA 1
ATOM 1597 C C . MET A 1 203 ? 2.584 13.594 -7.352 1 95.25 203 MET A C 1
ATOM 1599 O O . MET A 1 203 ? 3.365 13.516 -6.402 1 95.25 203 MET A O 1
ATOM 1603 N N . ALA A 1 204 ? 2.717 12.906 -8.453 1 92.69 204 ALA A N 1
ATOM 1604 C CA . ALA A 1 204 ? 3.877 12.047 -8.656 1 92.69 204 ALA A CA 1
ATOM 1605 C C . ALA A 1 204 ? 5.152 12.867 -8.82 1 92.69 204 ALA A C 1
ATOM 1607 O O . ALA A 1 204 ? 6.207 12.5 -8.297 1 92.69 204 ALA A O 1
ATOM 1608 N N . GLU A 1 205 ? 5.039 13.945 -9.477 1 95.56 205 GLU A N 1
ATOM 1609 C CA . GLU A 1 205 ? 6.188 14.781 -9.805 1 95.56 205 GLU A CA 1
ATOM 1610 C C . GLU A 1 205 ? 6.719 15.5 -8.562 1 95.56 205 GLU A C 1
ATOM 1612 O O . GLU A 1 205 ? 7.926 15.719 -8.438 1 95.56 205 GLU A O 1
ATOM 1617 N N . CYS A 1 206 ? 5.828 15.836 -7.703 1 97.25 206 CYS A N 1
ATOM 1618 C CA . CYS A 1 206 ? 6.246 16.625 -6.551 1 97.25 206 CYS A CA 1
ATOM 1619 C C . CYS A 1 206 ? 7.168 15.82 -5.645 1 97.25 206 CYS A C 1
ATOM 1621 O O . CYS A 1 206 ? 8.109 16.359 -5.066 1 97.25 206 CYS A O 1
ATOM 1623 N N . LEU A 1 207 ? 6.887 14.5 -5.496 1 96.88 207 LEU A N 1
ATOM 1624 C CA . LEU A 1 207 ? 7.801 13.656 -4.738 1 96.88 207 LEU A CA 1
ATOM 1625 C C . LEU A 1 207 ? 9.164 13.578 -5.418 1 96.88 207 LEU A C 1
ATOM 1627 O O . LEU A 1 207 ? 10.195 13.648 -4.75 1 96.88 207 LEU A O 1
ATOM 1631 N N . ALA A 1 208 ? 9.117 13.414 -6.73 1 94.56 208 ALA A N 1
ATOM 1632 C CA . ALA A 1 208 ? 10.367 13.391 -7.484 1 94.56 208 ALA A CA 1
ATOM 1633 C C . ALA A 1 208 ? 11.141 14.695 -7.301 1 94.56 208 ALA A C 1
ATOM 1635 O O . ALA A 1 208 ? 12.375 14.695 -7.262 1 94.56 208 ALA A O 1
ATOM 1636 N N . ALA A 1 209 ? 10.43 15.797 -7.148 1 96.19 209 ALA A N 1
ATOM 1637 C CA . ALA A 1 209 ? 11.023 17.125 -6.977 1 96.19 209 ALA A CA 1
ATOM 1638 C C . ALA A 1 209 ? 11.336 17.391 -5.508 1 96.19 209 ALA A C 1
ATOM 1640 O O . ALA A 1 209 ? 11.922 18.422 -5.176 1 96.19 209 ALA A O 1
ATOM 1641 N N . LYS A 1 210 ? 10.93 16.547 -4.605 1 96.75 210 LYS A N 1
ATOM 1642 C CA . LYS A 1 210 ? 11.133 16.641 -3.164 1 96.75 210 LYS A CA 1
ATOM 1643 C C . LYS A 1 210 ? 10.5 17.906 -2.607 1 96.75 210 LYS A C 1
ATOM 1645 O O . LYS A 1 210 ? 11.133 18.625 -1.831 1 96.75 210 LYS A O 1
ATOM 1650 N N . GLN A 1 211 ? 9.32 18.234 -3.08 1 97.94 211 GLN A N 1
ATOM 1651 C CA . GLN A 1 211 ? 8.547 19.375 -2.625 1 97.94 211 GLN A CA 1
ATOM 1652 C C . GLN A 1 211 ? 7.102 18.984 -2.338 1 97.94 211 GLN A C 1
ATOM 1654 O O . GLN A 1 211 ? 6.559 18.078 -2.977 1 97.94 211 GLN A O 1
ATOM 1659 N N . PRO A 1 212 ? 6.512 19.688 -1.318 1 98.25 212 PRO A N 1
ATOM 1660 C CA . PRO A 1 212 ? 5.066 19.469 -1.211 1 98.25 212 PRO A CA 1
ATOM 1661 C C . PRO A 1 212 ? 4.316 19.891 -2.473 1 98.25 212 PRO A C 1
ATOM 1663 O O . PRO A 1 212 ? 4.746 20.797 -3.18 1 98.25 212 PRO A O 1
ATOM 1666 N N . LEU A 1 213 ? 3.199 19.312 -2.746 1 98.5 213 LEU A N 1
ATOM 1667 C CA . LEU A 1 213 ? 2.438 19.469 -3.98 1 98.5 213 LEU A CA 1
ATOM 1668 C C . LEU A 1 213 ? 2.164 20.938 -4.273 1 98.5 213 LEU A C 1
ATOM 1670 O O . LEU A 1 213 ? 2.453 21.422 -5.367 1 98.5 213 LEU A O 1
ATOM 1674 N N . GLY A 1 214 ? 1.677 21.688 -3.289 1 98.31 214 GLY A N 1
ATOM 1675 C CA . GLY A 1 214 ? 1.303 23.078 -3.496 1 98.31 214 GLY A CA 1
ATOM 1676 C C . GLY A 1 214 ? 2.488 23.969 -3.797 1 98.31 214 GLY A C 1
ATOM 1677 O O . GLY A 1 214 ? 2.346 24.984 -4.473 1 98.31 214 GLY A O 1
ATOM 1678 N N . GLU A 1 215 ? 3.605 23.625 -3.25 1 98.12 215 GLU A N 1
ATOM 1679 C CA . GLU A 1 215 ? 4.828 24.359 -3.562 1 98.12 215 GLU A CA 1
ATOM 1680 C C . GLU A 1 215 ? 5.316 24.047 -4.973 1 98.1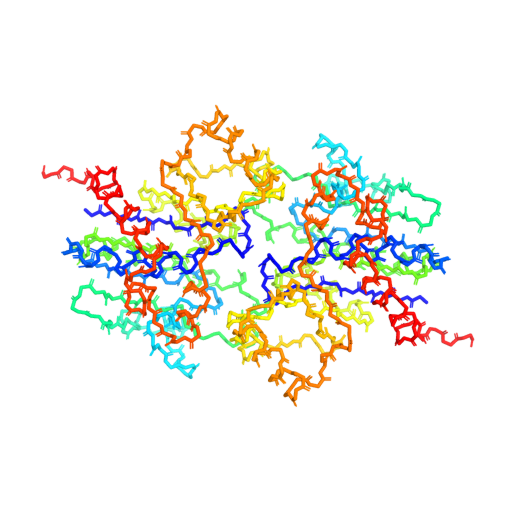2 215 GLU A C 1
ATOM 1682 O O . GLU A 1 215 ? 5.73 24.938 -5.707 1 98.12 215 GLU A O 1
ATOM 1687 N N . TYR A 1 216 ? 5.203 22.812 -5.391 1 98.25 216 TYR A N 1
ATOM 1688 C CA . TYR A 1 216 ? 5.688 22.344 -6.684 1 98.25 216 TYR A CA 1
ATOM 1689 C C . TYR A 1 216 ? 4.812 22.875 -7.816 1 98.25 216 TYR A C 1
ATOM 1691 O O . TYR A 1 216 ? 5.32 23.406 -8.805 1 98.25 216 TYR A O 1
ATOM 1699 N N . ARG A 1 217 ? 3.549 22.672 -7.66 1 97.94 217 ARG A N 1
ATOM 1700 C CA . ARG A 1 217 ? 2.582 23.094 -8.664 1 97.94 217 ARG A CA 1
ATOM 1701 C C . ARG A 1 217 ? 1.302 23.609 -8.016 1 97.94 217 ARG A C 1
ATOM 1703 O O . ARG A 1 217 ? 0.312 22.875 -7.926 1 97.94 217 ARG A O 1
ATOM 1710 N N . GLN A 1 218 ? 1.301 24.891 -7.777 1 96.69 218 GLN A N 1
ATOM 1711 C CA . GLN A 1 218 ? 0.2 25.516 -7.051 1 96.69 218 GLN A CA 1
ATOM 1712 C C . GLN A 1 218 ? -1.073 25.531 -7.891 1 96.69 218 GLN A C 1
ATOM 1714 O O . GLN A 1 218 ? -2.182 25.531 -7.352 1 96.69 218 GLN A O 1
ATOM 1719 N N . ASP A 1 219 ? -0.891 25.438 -9.211 1 96.88 219 ASP A N 1
ATOM 1720 C CA . ASP A 1 219 ? -2.033 25.594 -10.102 1 96.88 219 ASP A CA 1
ATOM 1721 C C . ASP A 1 219 ? -2.574 24.234 -10.547 1 96.88 219 ASP A C 1
ATOM 1723 O O . ASP A 1 219 ? -3.494 24.156 -11.359 1 96.88 219 ASP A O 1
ATOM 1727 N N . SER A 1 220 ? -2.09 23.188 -9.961 1 97.12 220 SER A N 1
ATOM 1728 C CA . SER A 1 220 ? -2.594 21.859 -10.312 1 97.12 220 SER A CA 1
ATOM 1729 C C . SER A 1 220 ? -3.967 21.609 -9.703 1 97.12 220 SER A C 1
ATOM 1731 O O . SER A 1 220 ? -4.32 22.219 -8.688 1 97.12 220 SER A O 1
ATOM 1733 N N . LEU A 1 221 ? -4.695 20.797 -10.414 1 97.25 221 LEU A N 1
ATOM 1734 C CA . LEU A 1 221 ? -6.02 20.438 -9.914 1 97.25 221 LEU A CA 1
ATOM 1735 C C . LEU A 1 221 ? -5.926 19.828 -8.523 1 97.25 221 LEU A C 1
ATOM 1737 O O . LEU A 1 221 ? -6.691 20.188 -7.625 1 97.25 221 LEU A O 1
ATOM 1741 N N . ALA A 1 222 ? -4.992 18.953 -8.266 1 98 222 ALA A N 1
ATOM 1742 C CA . ALA A 1 222 ? -4.832 18.281 -6.98 1 98 222 ALA A CA 1
ATOM 1743 C C . ALA A 1 222 ? -4.48 19.281 -5.883 1 98 222 ALA A C 1
ATOM 1745 O O . ALA A 1 222 ? -4.953 19.172 -4.75 1 98 222 ALA A O 1
ATOM 1746 N N . ALA A 1 223 ? -3.631 20.234 -6.223 1 98.44 223 ALA A N 1
ATOM 1747 C CA . ALA A 1 223 ? -3.277 21.266 -5.242 1 98.44 223 ALA A CA 1
ATOM 1748 C C . ALA A 1 223 ? -4.508 22.047 -4.809 1 98.44 223 ALA A C 1
ATOM 1750 O O . ALA A 1 223 ? -4.684 22.328 -3.621 1 98.44 223 ALA A O 1
ATOM 1751 N N . GLU A 1 224 ? -5.328 22.391 -5.77 1 98.38 224 GLU A N 1
ATOM 1752 C CA . GLU A 1 224 ? -6.57 23.094 -5.477 1 98.38 224 GLU A CA 1
ATOM 1753 C C . GLU A 1 224 ? -7.504 22.25 -4.617 1 98.38 224 GLU A C 1
ATOM 1755 O O . GLU A 1 224 ? -8.125 22.75 -3.68 1 98.38 224 GLU A O 1
ATOM 1760 N N . GLU A 1 225 ? -7.598 21.047 -4.922 1 98.62 225 GLU A N 1
ATOM 1761 C CA . GLU A 1 225 ? -8.461 20.125 -4.184 1 98.62 225 GLU A CA 1
ATOM 1762 C C . GLU A 1 225 ? -7.949 19.906 -2.76 1 98.62 225 GLU A C 1
ATOM 1764 O O . GLU A 1 225 ? -8.742 19.828 -1.818 1 98.62 225 GLU A O 1
ATOM 1769 N N . VAL A 1 226 ? -6.652 19.828 -2.568 1 98.81 226 VAL A N 1
ATOM 1770 C CA . VAL A 1 226 ? -6.082 19.688 -1.234 1 98.81 226 VAL A CA 1
ATOM 1771 C C . VAL A 1 226 ? -6.316 20.953 -0.429 1 98.81 226 VAL A C 1
ATOM 1773 O O . VAL A 1 226 ? -6.547 20.906 0.782 1 98.81 226 VAL A O 1
ATOM 1776 N N . LEU A 1 227 ? -6.234 22.125 -1.099 1 98.62 227 LEU A N 1
ATOM 1777 C CA . LEU A 1 227 ? -6.555 23.375 -0.416 1 98.62 227 LEU A CA 1
ATOM 1778 C C . LEU A 1 227 ? -8.008 23.375 0.06 1 98.62 227 LEU A C 1
ATOM 1780 O O . LEU A 1 227 ? -8.297 23.812 1.173 1 98.62 227 LEU A O 1
ATOM 1784 N N . THR A 1 228 ? -8.906 22.891 -0.783 1 98.62 228 THR A N 1
ATOM 1785 C CA . THR A 1 228 ? -10.305 22.734 -0.397 1 98.62 228 THR A CA 1
ATOM 1786 C C . THR A 1 228 ? -10.438 21.797 0.798 1 98.62 228 THR A C 1
ATOM 1788 O O . THR A 1 228 ? -11.211 22.047 1.72 1 98.62 228 THR A O 1
ATOM 1791 N N . LEU A 1 229 ? -9.688 20.688 0.771 1 98.69 229 LEU A N 1
ATOM 1792 C CA . LEU A 1 229 ? -9.656 19.75 1.896 1 98.69 229 LEU A CA 1
ATOM 1793 C C . LEU A 1 229 ? -9.188 20.453 3.166 1 98.69 229 LEU A C 1
ATOM 1795 O O . LEU A 1 229 ? -9.75 20.25 4.242 1 98.69 229 LEU A O 1
ATOM 1799 N N . ALA A 1 230 ? -8.125 21.266 3.059 1 98.5 230 ALA A N 1
ATOM 1800 C CA . ALA A 1 230 ? -7.605 22 4.207 1 98.5 230 ALA A CA 1
ATOM 1801 C C . ALA A 1 230 ? -8.672 22.922 4.797 1 98.5 230 ALA A C 1
ATOM 1803 O O . ALA A 1 230 ? -8.844 22.969 6.02 1 98.5 230 ALA A O 1
ATOM 1804 N N . ASN A 1 231 ? -9.367 23.625 3.926 1 98.12 231 ASN A N 1
ATOM 1805 C CA . ASN A 1 231 ? -10.453 24.484 4.379 1 98.12 231 ASN A CA 1
ATOM 1806 C C . ASN A 1 231 ? -11.547 23.688 5.09 1 98.12 231 ASN A C 1
ATOM 1808 O O . ASN A 1 231 ? -12.047 24.109 6.137 1 98.12 231 ASN A O 1
ATOM 1812 N N . TRP A 1 232 ? -11.875 22.594 4.508 1 97.81 232 TRP A N 1
ATOM 1813 C CA . TRP A 1 232 ? -12.883 21.734 5.113 1 97.81 232 TRP A CA 1
ATOM 1814 C C . TRP A 1 232 ? -12.445 21.281 6.504 1 97.81 232 TRP A C 1
ATOM 1816 O O . TRP A 1 232 ? -13.227 21.328 7.453 1 97.81 232 TRP A O 1
ATOM 1826 N N . CYS A 1 233 ? -11.195 20.875 6.652 1 97.5 233 CYS A N 1
ATOM 1827 C CA . CYS A 1 233 ? -10.656 20.438 7.93 1 97.5 233 CYS A CA 1
ATOM 1828 C C . CYS A 1 233 ? -10.695 21.562 8.961 1 97.5 233 CYS A C 1
ATOM 1830 O O . CYS A 1 233 ? -11.008 21.328 10.125 1 97.5 233 CYS A O 1
ATOM 1832 N N . LEU A 1 234 ? -10.352 22.797 8.547 1 96.12 234 LEU A N 1
ATOM 1833 C CA . LEU A 1 234 ? -10.367 23.953 9.43 1 96.12 234 LEU A CA 1
ATOM 1834 C C . LEU A 1 234 ? -11.766 24.172 10.016 1 96.12 234 LEU A C 1
ATOM 1836 O O . LEU A 1 234 ? -11.906 24.453 11.203 1 96.12 234 LEU A O 1
ATOM 1840 N N . ILE A 1 235 ? -12.727 23.953 9.18 1 95.12 235 ILE A N 1
ATOM 1841 C CA . ILE A 1 235 ? -14.109 24.219 9.562 1 95.12 235 ILE A CA 1
ATOM 1842 C C . ILE A 1 235 ? -14.617 23.094 10.461 1 95.12 235 ILE A C 1
ATOM 1844 O O . ILE A 1 235 ? -15.336 23.344 11.438 1 95.12 235 ILE A O 1
ATOM 1848 N N . HIS A 1 236 ? -14.164 21.875 10.25 1 94.75 236 HIS A N 1
ATOM 1849 C CA . HIS A 1 236 ? -14.844 20.75 10.859 1 94.75 236 HIS A CA 1
ATOM 1850 C C . HIS A 1 236 ? -14 20.125 11.969 1 94.75 236 HIS A C 1
ATOM 1852 O O . HIS A 1 236 ? -14.531 19.422 12.836 1 94.75 236 HIS A O 1
ATOM 1858 N N . TYR A 1 237 ? -12.711 20.297 11.867 1 93.19 237 TYR A N 1
ATOM 1859 C CA . TYR A 1 237 ? -11.852 19.594 12.828 1 93.19 237 TYR A CA 1
ATOM 1860 C C . TYR A 1 237 ? -11.234 20.578 13.812 1 93.19 237 TYR A C 1
ATOM 1862 O O . TYR A 1 237 ? -10.711 20.172 14.859 1 93.19 237 TYR A O 1
ATOM 1870 N N . SER A 1 238 ? -11.141 21.828 13.578 1 78.69 238 SER A N 1
ATOM 1871 C CA . SER A 1 238 ? -10.414 22.781 14.398 1 78.69 238 SER A CA 1
ATOM 1872 C C . SER A 1 238 ? -11.125 23.031 15.719 1 78.69 238 SER A C 1
ATOM 1874 O O . SER A 1 238 ? -10.531 23.562 16.672 1 78.69 238 SER A O 1
ATOM 1876 N N . GLY A 1 239 ? -12.586 22.5 15.859 1 62.91 239 GLY A N 1
ATOM 1877 C CA . GLY A 1 239 ? -13.367 22.938 17.016 1 62.91 239 GLY A CA 1
ATOM 1878 C C . GLY A 1 239 ? -12.75 22.516 18.328 1 62.91 239 GLY A C 1
ATOM 1879 O O . GLY A 1 239 ? -13.383 22.625 19.391 1 62.91 239 GLY A O 1
ATOM 1880 N N . GLY A 1 240 ? -11.945 21.656 18.531 1 51.12 240 GLY A N 1
ATOM 1881 C CA . GLY A 1 240 ? -11.922 21.203 19.922 1 51.12 240 GLY A CA 1
ATOM 1882 C C . GLY A 1 240 ? -11.742 22.344 20.922 1 51.12 240 GLY A C 1
ATOM 1883 O O . GLY A 1 240 ? -12.336 22.328 22 1 51.12 240 GLY A O 1
ATOM 1884 N N . ARG A 1 241 ? -10.609 22.922 21.359 1 45.97 241 ARG A N 1
ATOM 1885 C CA . ARG A 1 241 ? -10.531 23.406 22.734 1 45.97 241 ARG A CA 1
ATOM 1886 C C . ARG A 1 241 ? -11.367 24.672 22.922 1 45.97 241 ARG A C 1
ATOM 1888 O O . ARG A 1 241 ? -11.25 25.625 22.125 1 45.97 241 ARG A O 1
ATOM 1895 N N . PRO A 1 242 ? -12.625 24.484 23.516 1 39.78 242 PRO A N 1
ATOM 1896 C CA . PRO A 1 242 ? -13.25 25.703 24.031 1 39.78 242 PRO A CA 1
ATOM 1897 C C . PRO A 1 242 ? -12.234 26.75 24.469 1 39.78 242 PRO A C 1
ATOM 1899 O O . PRO A 1 242 ? -11.156 26.406 24.969 1 39.78 242 PRO A O 1
ATOM 1902 N N . ALA A 1 243 ? -12.297 28.031 23.891 1 34.22 243 ALA A N 1
ATOM 1903 C CA . ALA A 1 243 ? -11.75 29.109 24.719 1 34.22 243 ALA A CA 1
ATOM 1904 C C . ALA A 1 243 ? -12.242 29 26.156 1 34.22 243 ALA A C 1
ATOM 1906 O O . ALA A 1 243 ? -13.406 28.656 26.391 1 34.22 243 ALA A O 1
ATOM 1907 N N . MET B 1 1 ? 9.805 -28.281 -9.469 1 84.25 1 MET B N 1
ATOM 1908 C CA . MET B 1 1 ? 8.922 -27.531 -8.586 1 84.25 1 MET B CA 1
ATOM 1909 C C . MET B 1 1 ? 9.555 -26.203 -8.18 1 84.25 1 MET B C 1
ATOM 1911 O O . MET B 1 1 ? 10.773 -26.109 -8.023 1 84.25 1 MET B O 1
ATOM 1915 N N . ALA B 1 2 ? 8.766 -25.188 -8.219 1 92.44 2 ALA B N 1
ATOM 1916 C CA . ALA B 1 2 ? 9.281 -23.859 -7.891 1 92.44 2 ALA B CA 1
ATOM 1917 C C . ALA B 1 2 ? 8.398 -23.172 -6.855 1 92.44 2 ALA B C 1
ATOM 1919 O O . ALA B 1 2 ? 7.172 -23.172 -6.977 1 92.44 2 ALA B O 1
ATOM 1920 N N . ILE B 1 3 ? 8.961 -22.734 -5.805 1 96.56 3 ILE B N 1
ATOM 1921 C CA . ILE B 1 3 ? 8.297 -21.828 -4.875 1 96.56 3 ILE B CA 1
ATOM 1922 C C . ILE B 1 3 ? 8.633 -20.375 -5.227 1 96.56 3 ILE B C 1
ATOM 1924 O O . ILE B 1 3 ? 9.781 -19.953 -5.074 1 96.56 3 ILE B O 1
ATOM 1928 N N . LEU B 1 4 ? 7.652 -19.703 -5.742 1 97.62 4 LEU B N 1
ATOM 1929 C CA . LEU B 1 4 ? 7.832 -18.312 -6.152 1 97.62 4 LEU B CA 1
ATOM 1930 C C . LEU B 1 4 ? 7.086 -17.359 -5.215 1 97.62 4 LEU B C 1
ATOM 1932 O O . LEU B 1 4 ? 5.859 -17.422 -5.113 1 97.62 4 LEU B O 1
ATOM 1936 N N . GLY B 1 5 ? 7.836 -16.562 -4.5 1 98.06 5 GLY B N 1
ATOM 1937 C CA . GLY B 1 5 ? 7.223 -15.508 -3.699 1 98.06 5 GLY B CA 1
ATOM 1938 C C . GLY B 1 5 ? 7.012 -14.219 -4.469 1 98.06 5 GLY B C 1
ATOM 1939 O O . GLY B 1 5 ? 7.855 -13.828 -5.277 1 98.06 5 GLY B O 1
ATOM 1940 N N . LEU B 1 6 ? 5.883 -13.578 -4.316 1 98.75 6 LEU B N 1
ATOM 1941 C CA . LEU B 1 6 ? 5.633 -12.242 -4.836 1 98.75 6 LEU B CA 1
ATOM 1942 C C . LEU B 1 6 ? 5.438 -11.242 -3.703 1 98.75 6 LEU B C 1
ATOM 1944 O O . LEU B 1 6 ? 4.617 -11.461 -2.811 1 98.75 6 LEU B O 1
ATOM 1948 N N . GLN B 1 7 ? 6.188 -10.211 -3.686 1 97.69 7 GLN B N 1
ATOM 1949 C CA . GLN B 1 7 ? 6.117 -9.172 -2.664 1 97.69 7 GLN B CA 1
ATOM 1950 C C . GLN B 1 7 ? 6.312 -7.785 -3.273 1 97.69 7 GLN B C 1
ATOM 1952 O O . GLN B 1 7 ? 7.098 -7.621 -4.211 1 97.69 7 GLN B O 1
ATOM 1957 N N . GLY B 1 8 ? 5.605 -6.824 -2.748 1 97.38 8 GLY B N 1
ATOM 1958 C CA . GLY B 1 8 ? 5.797 -5.465 -3.229 1 97.38 8 GLY B CA 1
ATOM 1959 C C . GLY B 1 8 ? 6.871 -4.707 -2.473 1 97.38 8 GLY B C 1
ATOM 1960 O O . GLY B 1 8 ? 7.062 -4.922 -1.274 1 97.38 8 GLY B O 1
ATOM 1961 N N . VAL B 1 9 ? 7.52 -3.756 -3.193 1 96.12 9 VAL B N 1
ATOM 1962 C CA . VAL B 1 9 ? 8.477 -2.877 -2.527 1 96.12 9 VAL B CA 1
ATOM 1963 C C . VAL B 1 9 ? 7.75 -2.012 -1.498 1 96.12 9 VAL B C 1
ATOM 1965 O O . VAL B 1 9 ? 8.367 -1.511 -0.556 1 96.12 9 VAL B O 1
ATOM 1968 N N . ARG B 1 10 ? 6.461 -1.882 -1.671 1 95.25 10 ARG B N 1
ATOM 1969 C CA . ARG B 1 10 ? 5.496 -1.246 -0.779 1 95.25 10 ARG B CA 1
ATOM 1970 C C . ARG B 1 10 ? 4.102 -1.83 -0.975 1 95.25 10 ARG B C 1
ATOM 1972 O O . ARG B 1 10 ? 3.896 -2.684 -1.841 1 95.25 10 ARG B O 1
ATOM 1979 N N . GLY B 1 11 ? 3.188 -1.404 -0.097 1 94.69 11 GLY B N 1
ATOM 1980 C CA . GLY B 1 11 ? 1.807 -1.799 -0.323 1 94.69 11 GLY B CA 1
ATOM 1981 C C . GLY B 1 11 ? 1.194 -1.151 -1.551 1 94.69 11 GLY B C 1
ATOM 1982 O O . GLY B 1 11 ? 1.574 -0.04 -1.927 1 94.69 11 GLY B O 1
ATOM 1983 N N . GLY B 1 12 ? 0.329 -1.861 -2.174 1 95.38 12 GLY B N 1
ATOM 1984 C CA . GLY B 1 12 ? -0.459 -1.272 -3.244 1 95.38 12 GLY B CA 1
ATOM 1985 C C . GLY B 1 12 ? 0.211 -1.37 -4.602 1 95.38 12 GLY B C 1
ATOM 1986 O O . GLY B 1 12 ? -0.188 -0.687 -5.547 1 95.38 12 GLY B O 1
ATOM 1987 N N . THR B 1 13 ? 1.218 -2.201 -4.746 1 97.38 13 THR B N 1
ATOM 1988 C CA . THR B 1 13 ? 1.95 -2.27 -6.008 1 97.38 13 THR B CA 1
ATOM 1989 C C . THR B 1 13 ? 1.314 -3.287 -6.949 1 97.38 13 THR B C 1
ATOM 1991 O O . THR B 1 13 ? 1.735 -3.424 -8.102 1 97.38 13 THR B O 1
ATOM 1994 N N . GLY B 1 14 ? 0.317 -4.07 -6.461 1 97.44 14 GLY B N 1
ATOM 1995 C CA . GLY B 1 14 ? -0.401 -4.984 -7.336 1 97.44 14 GLY B CA 1
ATOM 1996 C C . GLY B 1 14 ? 0.008 -6.434 -7.152 1 97.44 14 GLY B C 1
ATOM 1997 O O . GLY B 1 14 ? -0.222 -7.266 -8.031 1 97.44 14 GLY B O 1
ATOM 1998 N N . VAL B 1 15 ? 0.591 -6.773 -6.055 1 98.5 15 VAL B N 1
ATOM 1999 C CA . VAL B 1 15 ? 1.124 -8.102 -5.781 1 98.5 15 VAL B CA 1
ATOM 2000 C C . VAL B 1 15 ? 0.002 -9.141 -5.863 1 98.5 15 VAL B C 1
ATOM 2002 O O . VAL B 1 15 ? 0.133 -10.148 -6.555 1 98.5 15 VAL B O 1
ATOM 2005 N N . THR B 1 16 ? -1.104 -8.914 -5.219 1 98.38 16 THR B N 1
ATOM 2006 C CA . THR B 1 16 ? -2.213 -9.867 -5.188 1 98.38 16 THR B CA 1
ATOM 2007 C C . THR B 1 16 ? -2.805 -10.055 -6.582 1 98.38 16 THR B C 1
ATOM 2009 O O . THR B 1 16 ? -3.051 -11.18 -7.008 1 98.38 16 THR B O 1
ATOM 2012 N N . SER B 1 17 ? -2.975 -8.969 -7.324 1 98.25 17 SER B N 1
ATOM 2013 C CA . SER B 1 17 ? -3.5 -9.039 -8.688 1 98.25 17 SER B CA 1
ATOM 2014 C C . SER B 1 17 ? -2.562 -9.812 -9.602 1 98.25 17 SER B C 1
ATOM 2016 O O . SER B 1 17 ? -3.01 -10.648 -10.391 1 98.25 17 SER B O 1
ATOM 2018 N N . ILE B 1 18 ? -1.274 -9.555 -9.484 1 98.75 18 ILE B N 1
ATOM 2019 C CA . ILE B 1 18 ? -0.283 -10.219 -10.328 1 98.75 18 ILE B CA 1
ATOM 2020 C C . ILE B 1 18 ? -0.207 -11.695 -9.969 1 98.75 18 ILE B C 1
ATOM 2022 O O . ILE B 1 18 ? -0.062 -12.555 -10.844 1 98.75 18 ILE B O 1
ATOM 2026 N N . THR B 1 19 ? -0.274 -12.008 -8.672 1 98.88 19 THR B N 1
ATOM 2027 C CA . THR B 1 19 ? -0.25 -13.398 -8.234 1 98.88 19 THR B CA 1
ATOM 2028 C C . THR B 1 19 ? -1.392 -14.188 -8.867 1 98.88 19 THR B C 1
ATOM 2030 O O . THR B 1 19 ? -1.175 -15.266 -9.422 1 98.88 19 THR B O 1
ATOM 2033 N N . ALA B 1 20 ? -2.592 -13.648 -8.805 1 98.88 20 ALA B N 1
ATOM 2034 C CA . ALA B 1 20 ? -3.758 -14.305 -9.383 1 98.88 20 ALA B CA 1
ATOM 2035 C C . ALA B 1 20 ? -3.621 -14.438 -10.898 1 98.88 20 ALA B C 1
ATOM 2037 O O . ALA B 1 20 ? -3.908 -15.492 -11.469 1 98.88 20 ALA B O 1
ATOM 2038 N N . ALA B 1 21 ? -3.203 -13.367 -11.539 1 98.88 21 ALA B N 1
ATOM 2039 C CA . ALA B 1 21 ? -3.043 -13.367 -12.992 1 98.88 21 ALA B CA 1
ATOM 2040 C C . ALA B 1 21 ? -1.985 -14.375 -13.43 1 98.88 21 ALA B C 1
ATOM 2042 O O . ALA B 1 21 ? -2.162 -15.078 -14.43 1 98.88 21 ALA B O 1
ATOM 2043 N N . LEU B 1 22 ? -0.878 -14.406 -12.656 1 98.88 22 LEU B N 1
ATOM 2044 C CA . LEU B 1 22 ? 0.212 -15.32 -12.961 1 98.88 22 LEU B CA 1
ATOM 2045 C C . LEU B 1 22 ? -0.228 -16.766 -12.773 1 98.88 22 LEU B C 1
ATOM 2047 O O . LEU B 1 22 ? 0.124 -17.641 -13.578 1 98.88 22 LEU B O 1
ATOM 2051 N N . ALA B 1 23 ? -0.984 -17.062 -11.719 1 98.81 23 ALA B N 1
ATOM 2052 C CA . ALA B 1 23 ? -1.529 -18.391 -11.516 1 98.81 23 ALA B CA 1
ATOM 2053 C C . ALA B 1 23 ? -2.346 -18.844 -12.727 1 98.81 23 ALA B C 1
ATOM 2055 O O . ALA B 1 23 ? -2.182 -19.969 -13.219 1 98.81 23 ALA B O 1
ATOM 2056 N N . TRP B 1 24 ? -3.186 -17.953 -13.227 1 98.81 24 TRP B N 1
ATOM 2057 C CA . TRP B 1 24 ? -4.016 -18.25 -14.391 1 98.81 24 TRP B CA 1
ATOM 2058 C C . TRP B 1 24 ? -3.154 -18.469 -15.625 1 98.81 24 TRP B C 1
ATOM 2060 O O . TRP B 1 24 ? -3.371 -19.422 -16.375 1 98.81 24 TRP B O 1
ATOM 2070 N N . ALA B 1 25 ? -2.188 -17.609 -15.836 1 98.75 25 ALA B N 1
ATOM 2071 C CA . ALA B 1 25 ? -1.322 -17.719 -17.016 1 98.75 25 ALA B CA 1
ATOM 2072 C C . ALA B 1 25 ? -0.528 -19.016 -16.984 1 98.75 25 ALA B C 1
ATOM 2074 O O . ALA B 1 25 ? -0.376 -19.672 -18.016 1 98.75 25 ALA B O 1
ATOM 2075 N N . LEU B 1 26 ? -0.012 -19.422 -15.812 1 98.31 26 LEU B N 1
ATOM 2076 C CA . LEU B 1 26 ? 0.753 -20.656 -15.68 1 98.31 26 LEU B CA 1
ATOM 2077 C C . LEU B 1 26 ? -0.12 -21.875 -15.984 1 98.31 26 LEU B C 1
ATOM 2079 O O . LEU B 1 26 ? 0.316 -22.812 -16.656 1 98.31 26 LEU B O 1
ATOM 2083 N N . GLN B 1 27 ? -1.353 -21.906 -15.484 1 97.31 27 GLN B N 1
ATOM 2084 C CA . GLN B 1 27 ? -2.223 -23.047 -15.75 1 97.31 27 GLN B CA 1
ATOM 2085 C C . GLN B 1 27 ? -2.572 -23.125 -17.234 1 97.31 27 GLN B C 1
ATOM 2087 O O . GLN B 1 27 ? -2.732 -24.219 -17.781 1 97.31 27 GLN B O 1
ATOM 2092 N N . LEU B 1 28 ? -2.668 -21.953 -17.953 1 97.5 28 LEU B N 1
ATOM 2093 C CA . LEU B 1 28 ? -2.877 -21.953 -19.391 1 97.5 28 LEU B CA 1
ATOM 2094 C C . LEU B 1 28 ? -1.734 -22.656 -20.109 1 97.5 28 LEU B C 1
ATOM 2096 O O . LEU B 1 28 ? -1.93 -23.234 -21.188 1 97.5 28 LEU B O 1
ATOM 2100 N N . LEU B 1 29 ? -0.587 -22.625 -19.516 1 97.31 29 LEU B N 1
ATOM 2101 C CA . LEU B 1 29 ? 0.604 -23.234 -20.078 1 97.31 29 LEU B CA 1
ATOM 2102 C C . LEU B 1 29 ? 0.73 -24.688 -19.625 1 97.31 29 LEU B C 1
ATOM 2104 O O . LEU B 1 29 ? 1.766 -25.328 -19.844 1 97.31 29 LEU B O 1
ATOM 2108 N N . GLY B 1 30 ? -0.249 -25.203 -18.891 1 97 30 GLY B N 1
ATOM 2109 C CA . GLY B 1 30 ? -0.325 -26.609 -18.531 1 97 30 GLY B CA 1
ATOM 2110 C C . GLY B 1 30 ? 0.292 -26.906 -17.172 1 97 30 GLY B C 1
ATOM 2111 O O . GLY B 1 30 ? 0.473 -28.078 -16.812 1 97 30 GLY B O 1
ATOM 2112 N N . GLU B 1 31 ? 0.588 -25.875 -16.406 1 97 31 GLU B N 1
ATOM 2113 C CA . GLU B 1 31 ? 1.232 -26.062 -15.109 1 97 31 GLU B CA 1
ATOM 2114 C C . GLU B 1 31 ? 0.2 -26.203 -13.992 1 97 31 GLU B C 1
ATOM 2116 O O . GLU B 1 31 ? -0.895 -25.641 -14.07 1 97 31 GLU B O 1
ATOM 2121 N N . THR B 1 32 ? 0.547 -27.031 -13 1 96.94 32 THR B N 1
ATOM 2122 C CA . THR B 1 32 ? -0.26 -27.078 -11.781 1 96.94 32 THR B CA 1
ATOM 2123 C C . THR B 1 32 ? 0.215 -26.031 -10.773 1 96.94 32 THR B C 1
ATOM 2125 O O . THR B 1 32 ? 1.416 -25.906 -10.531 1 96.94 32 THR B O 1
ATOM 2128 N N . VAL B 1 33 ? -0.769 -25.281 -10.242 1 97.88 33 VAL B N 1
ATOM 2129 C CA . VAL B 1 33 ? -0.41 -24.125 -9.422 1 97.88 33 VAL B CA 1
ATOM 2130 C C . VAL B 1 33 ? -1.192 -24.172 -8.109 1 97.88 33 VAL B C 1
ATOM 2132 O O . VAL B 1 33 ? -2.406 -24.391 -8.109 1 97.88 33 VAL B O 1
ATOM 2135 N N . LEU B 1 34 ? -0.506 -24.031 -7.004 1 98.06 34 LEU B N 1
ATOM 2136 C CA . LEU B 1 34 ? -1.128 -23.672 -5.734 1 98.06 34 LEU B CA 1
ATOM 2137 C C . LEU B 1 34 ? -0.801 -22.234 -5.363 1 98.06 34 LEU B C 1
ATOM 2139 O O . LEU B 1 34 ? 0.366 -21.891 -5.172 1 98.06 34 LEU B O 1
ATOM 2143 N N . ALA B 1 35 ? -1.81 -21.391 -5.355 1 98.56 35 ALA B N 1
ATOM 2144 C CA . ALA B 1 35 ? -1.658 -20 -4.891 1 98.56 35 ALA B CA 1
ATOM 2145 C C . ALA B 1 35 ? -1.987 -19.891 -3.404 1 98.56 35 ALA B C 1
ATOM 2147 O O . ALA B 1 35 ? -3.08 -20.266 -2.973 1 98.56 35 ALA B O 1
ATOM 2148 N N . ILE B 1 36 ? -1.084 -19.391 -2.615 1 98.38 36 ILE B N 1
ATOM 2149 C CA . ILE B 1 36 ? -1.241 -19.281 -1.169 1 98.38 36 ILE B CA 1
ATOM 2150 C C . ILE B 1 36 ? -1.283 -17.812 -0.758 1 98.38 36 ILE B C 1
ATOM 2152 O O . ILE B 1 36 ? -0.358 -17.047 -1.054 1 98.38 36 ILE B O 1
ATOM 2156 N N . ASP B 1 37 ? -2.359 -17.422 -0.119 1 98.56 37 ASP B N 1
ATOM 2157 C CA . ASP B 1 37 ? -2.488 -16.078 0.444 1 98.56 37 ASP B CA 1
ATOM 2158 C C . ASP B 1 37 ? -1.78 -15.977 1.793 1 98.56 37 ASP B C 1
ATOM 2160 O O . ASP B 1 37 ? -2.215 -16.594 2.773 1 98.56 37 ASP B O 1
ATOM 2164 N N . ALA B 1 38 ? -0.729 -15.203 1.843 1 96.88 38 ALA B N 1
ATOM 2165 C CA . ALA B 1 38 ? 0.02 -15.086 3.092 1 96.88 38 ALA B CA 1
ATOM 2166 C C . ALA B 1 38 ? -0.256 -13.75 3.77 1 96.88 38 ALA B C 1
ATOM 2168 O O . ALA B 1 38 ? 0.478 -13.336 4.672 1 96.88 38 ALA B O 1
ATOM 2169 N N . SER B 1 39 ? -1.247 -13.047 3.369 1 95.5 39 SER B N 1
ATOM 2170 C CA . SER B 1 39 ? -1.626 -11.758 3.938 1 95.5 39 SER B CA 1
ATOM 2171 C C . SER B 1 39 ? -2.881 -11.875 4.797 1 95.5 39 SER B C 1
ATOM 2173 O O . SER B 1 39 ? -3.895 -12.414 4.348 1 95.5 39 SER B O 1
ATOM 2175 N N . PRO B 1 40 ? -2.887 -11.258 5.949 1 93.25 40 PRO B N 1
ATOM 2176 C CA . PRO B 1 40 ? -4.078 -11.281 6.801 1 93.25 40 PRO B CA 1
ATOM 2177 C C . PRO B 1 40 ? -5.258 -10.531 6.188 1 93.25 40 PRO B C 1
ATOM 2179 O O . PRO B 1 40 ? -6.387 -10.648 6.664 1 93.25 40 PRO B O 1
ATOM 2182 N N . ASP B 1 41 ? -5.02 -9.797 5.176 1 93.5 41 ASP B N 1
ATOM 2183 C CA . ASP B 1 41 ? -6.102 -9.078 4.504 1 93.5 41 ASP B CA 1
ATOM 2184 C C . ASP B 1 41 ? -6.977 -10.031 3.697 1 93.5 41 ASP B C 1
ATOM 2186 O O . ASP B 1 41 ? -8.109 -9.695 3.346 1 93.5 41 ASP B O 1
ATOM 2190 N N . ASN B 1 42 ? -6.418 -11.211 3.328 1 96.62 42 ASN B N 1
ATOM 2191 C CA . ASN B 1 42 ? -7.191 -12.289 2.727 1 96.62 42 ASN B CA 1
ATOM 2192 C C . ASN B 1 42 ? -7.855 -11.852 1.426 1 96.62 42 ASN B C 1
ATOM 2194 O O . ASN B 1 42 ? -9.031 -12.133 1.198 1 96.62 42 ASN B O 1
ATOM 2198 N N . MET B 1 43 ? -7.082 -11.172 0.546 1 97.12 43 MET B N 1
ATOM 2199 C CA . MET B 1 43 ? -7.664 -10.547 -0.64 1 97.12 43 MET B CA 1
ATOM 2200 C C . MET B 1 43 ? -7.562 -11.477 -1.846 1 97.12 43 MET B C 1
ATOM 2202 O O . MET B 1 43 ? -8.336 -11.352 -2.797 1 97.12 43 MET B O 1
ATOM 2206 N N . LEU B 1 44 ? -6.633 -12.398 -1.824 1 98.56 44 LEU B N 1
ATOM 2207 C CA . LEU B 1 44 ? -6.332 -13.211 -2.998 1 98.56 44 LEU B CA 1
ATOM 2208 C C . LEU B 1 44 ? -7.551 -14.016 -3.43 1 98.56 44 LEU B C 1
ATOM 2210 O O . LEU B 1 44 ? -7.805 -14.18 -4.625 1 98.56 44 LEU B O 1
ATOM 2214 N N . ARG B 1 45 ? -8.305 -14.438 -2.467 1 98.19 45 ARG B N 1
ATOM 2215 C CA . ARG B 1 45 ? -9.438 -15.328 -2.705 1 98.19 45 ARG B CA 1
ATOM 2216 C C . ARG B 1 45 ? -10.469 -14.664 -3.607 1 98.19 45 ARG B C 1
ATOM 2218 O O . ARG B 1 45 ? -11.156 -15.344 -4.375 1 98.19 45 ARG B O 1
ATOM 2225 N N . PHE B 1 46 ? -10.523 -13.398 -3.645 1 97.62 46 PHE B N 1
ATOM 2226 C CA . PHE B 1 46 ? -11.555 -12.68 -4.398 1 97.62 46 PHE B CA 1
ATOM 2227 C C . PHE B 1 46 ? -11.266 -12.742 -5.891 1 97.62 46 PHE B C 1
ATOM 2229 O O . PHE B 1 46 ? -12.172 -12.578 -6.711 1 97.62 46 PHE B O 1
ATOM 2236 N N . PHE B 1 47 ? -10.047 -12.984 -6.277 1 98.44 47 PHE B N 1
ATOM 2237 C CA . PHE B 1 47 ? -9.695 -13.133 -7.684 1 98.44 47 PHE B CA 1
ATOM 2238 C C . PHE B 1 47 ? -10.141 -14.492 -8.211 1 98.44 47 PHE B C 1
ATOM 2240 O O . PHE B 1 47 ? -10.055 -14.758 -9.414 1 98.44 47 PHE B O 1
ATOM 2247 N N . PHE B 1 48 ? -10.594 -15.352 -7.328 1 98.25 48 PHE B N 1
ATOM 2248 C CA . PHE B 1 48 ? -10.969 -16.703 -7.711 1 98.25 48 PHE B CA 1
ATOM 2249 C C . PHE B 1 48 ? -12.398 -17.016 -7.297 1 98.25 48 PHE B C 1
ATOM 2251 O O . PHE B 1 48 ? -12.703 -18.109 -6.832 1 98.25 48 PHE B O 1
ATOM 2258 N N . ASN B 1 49 ? -13.211 -16.062 -7.359 1 96.62 49 ASN B N 1
ATOM 2259 C CA . ASN B 1 49 ? -14.664 -16.141 -7.246 1 96.62 49 ASN B CA 1
ATOM 2260 C C . ASN B 1 49 ? -15.102 -16.656 -5.879 1 96.62 49 ASN B C 1
ATOM 2262 O O . ASN B 1 49 ? -16.094 -17.375 -5.77 1 96.62 49 ASN B O 1
ATOM 2266 N N . THR B 1 50 ? -14.258 -16.453 -4.887 1 95.69 50 THR B N 1
ATOM 2267 C CA . THR B 1 50 ? -14.625 -16.859 -3.531 1 95.69 50 THR B CA 1
ATOM 2268 C C . THR B 1 50 ? -15.656 -15.898 -2.943 1 95.69 50 THR B C 1
ATOM 2270 O O . THR B 1 50 ? -15.547 -14.68 -3.098 1 95.69 50 THR B O 1
ATOM 2273 N N . ASP B 1 51 ? -16.578 -16.469 -2.256 1 92.81 51 ASP B N 1
ATOM 2274 C CA . ASP B 1 51 ? -17.656 -15.695 -1.625 1 92.81 51 ASP B CA 1
ATOM 2275 C C . ASP B 1 51 ? -17.094 -14.789 -0.527 1 92.81 51 ASP B C 1
ATOM 2277 O O . ASP B 1 51 ? -16.203 -15.188 0.221 1 92.81 51 ASP B O 1
ATOM 2281 N N . VAL B 1 52 ? -17.703 -13.586 -0.448 1 89.62 52 VAL B N 1
ATOM 2282 C CA . VAL B 1 52 ? -17.219 -12.586 0.498 1 89.62 52 VAL B CA 1
ATOM 2283 C C . VAL B 1 52 ? -17.422 -13.086 1.927 1 89.62 52 VAL B C 1
ATOM 2285 O O . VAL B 1 52 ? -16.672 -12.703 2.834 1 89.62 52 VAL B O 1
ATOM 2288 N N . HIS B 1 53 ? -18.344 -14.07 2.121 1 91.25 53 HIS B N 1
ATOM 2289 C CA . HIS B 1 53 ? -18.641 -14.562 3.459 1 91.25 53 HIS B CA 1
ATOM 2290 C C . HIS B 1 53 ? -17.828 -15.812 3.787 1 91.25 53 HIS B C 1
ATOM 2292 O O . HIS B 1 53 ? -17.906 -16.328 4.902 1 91.25 53 HIS B O 1
ATOM 2298 N N . HIS B 1 54 ? -17.109 -16.25 2.773 1 94.62 54 HIS B N 1
ATOM 2299 C CA . HIS B 1 54 ? -16.25 -17.406 3.039 1 94.62 54 HIS B CA 1
ATOM 2300 C C . HIS B 1 54 ? -15.211 -17.078 4.109 1 94.62 54 HIS B C 1
ATOM 2302 O O . HIS B 1 54 ? -14.375 -16.188 3.918 1 94.62 54 HIS B O 1
ATOM 2308 N N . GLN B 1 55 ? -15.172 -17.797 5.184 1 94.81 55 GLN B N 1
ATOM 2309 C CA . GLN B 1 55 ? -14.344 -17.438 6.328 1 94.81 55 GLN B CA 1
ATOM 2310 C C . GLN B 1 55 ? -13.109 -18.328 6.414 1 94.81 55 GLN B C 1
ATOM 2312 O O . GLN B 1 55 ? -12.094 -17.938 7 1 94.81 55 GLN B O 1
ATOM 2317 N N . ASP B 1 56 ? -13.188 -19.469 5.852 1 96.94 56 ASP B N 1
ATOM 2318 C CA . ASP B 1 56 ? -12.141 -20.469 6.055 1 96.94 56 ASP B CA 1
ATOM 2319 C C . ASP B 1 56 ? -10.859 -20.078 5.324 1 96.94 56 ASP B C 1
ATOM 2321 O O . ASP B 1 56 ? -10.898 -19.297 4.375 1 96.94 56 ASP B O 1
ATOM 2325 N N . GLY B 1 57 ? -9.711 -20.641 5.715 1 97.94 57 GLY B N 1
ATOM 2326 C CA . GLY B 1 57 ? -8.336 -20.453 5.258 1 97.94 57 GLY B CA 1
ATOM 2327 C C . GLY B 1 57 ? -7.316 -21.141 6.148 1 97.94 57 GLY B C 1
ATOM 2328 O O . GLY B 1 57 ? -7.66 -21.656 7.215 1 97.94 57 GLY B O 1
ATOM 2329 N N . TRP B 1 58 ? -6.176 -21.172 5.629 1 97.69 58 TRP B N 1
ATOM 2330 C CA . TRP B 1 58 ? -5.172 -21.922 6.367 1 97.69 58 TRP B CA 1
ATOM 2331 C C . TRP B 1 58 ? -4.898 -21.297 7.727 1 97.69 58 TRP B C 1
ATOM 2333 O O . TRP B 1 58 ? -4.746 -22 8.727 1 97.69 58 TRP B O 1
ATOM 2343 N N . ALA B 1 59 ? -4.824 -19.969 7.777 1 97.5 59 ALA B N 1
ATOM 2344 C CA . ALA B 1 59 ? -4.555 -19.297 9.047 1 97.5 59 ALA B CA 1
ATOM 2345 C C . ALA B 1 59 ? -5.719 -19.469 10.016 1 97.5 59 ALA B C 1
ATOM 2347 O O . ALA B 1 59 ? -5.516 -19.719 11.203 1 97.5 59 ALA B O 1
ATOM 2348 N N . ARG B 1 60 ? -6.93 -19.266 9.477 1 97.25 60 ARG B N 1
ATOM 2349 C CA . ARG B 1 60 ? -8.117 -19.484 10.297 1 97.25 60 ARG B CA 1
ATOM 2350 C C . ARG B 1 60 ? -8.133 -20.891 10.875 1 97.25 60 ARG B C 1
ATOM 2352 O O . ARG B 1 60 ? -8.406 -21.078 12.062 1 97.25 60 ARG B O 1
ATOM 2359 N N . ALA B 1 61 ? -7.812 -21.875 10.016 1 97.19 61 ALA B N 1
ATOM 2360 C CA . ALA B 1 61 ? -7.766 -23.281 10.461 1 97.19 61 ALA B CA 1
ATOM 2361 C C . ALA B 1 61 ? -6.746 -23.453 11.578 1 97.19 61 ALA B C 1
ATOM 2363 O O . ALA B 1 61 ? -7.055 -24.047 12.617 1 97.19 61 ALA B O 1
ATOM 2364 N N . LEU B 1 62 ? -5.543 -22.922 11.422 1 96.38 62 LEU B N 1
ATOM 2365 C CA . LEU B 1 62 ? -4.488 -23.062 12.414 1 96.38 62 LEU B CA 1
ATOM 2366 C C . LEU B 1 62 ? -4.879 -22.391 13.727 1 96.38 62 LEU B C 1
ATOM 2368 O O . LEU B 1 62 ? -4.656 -22.953 14.805 1 96.38 62 LEU B O 1
ATOM 2372 N N . LEU B 1 63 ? -5.453 -21.203 13.625 1 95.69 63 LEU B N 1
ATOM 2373 C CA . LEU B 1 63 ? -5.863 -20.453 14.812 1 95.69 63 LEU B CA 1
ATOM 2374 C C . LEU B 1 63 ? -6.957 -21.203 15.57 1 95.69 63 LEU B C 1
ATOM 2376 O O . LEU B 1 63 ? -7.055 -21.109 16.797 1 95.69 63 LEU B O 1
ATOM 2380 N N . ASP B 1 64 ? -7.734 -21.953 14.852 1 96.12 64 ASP B N 1
ATOM 2381 C CA . ASP B 1 64 ? -8.844 -22.703 15.453 1 96.12 64 ASP B CA 1
ATOM 2382 C C . ASP B 1 64 ? -8.422 -24.109 15.82 1 96.12 64 ASP B C 1
ATOM 2384 O O . ASP B 1 64 ? -9.242 -24.922 16.266 1 96.12 64 ASP B O 1
ATOM 2388 N N . GLY B 1 65 ? -7.258 -24.438 15.555 1 94.56 65 GLY B N 1
ATOM 2389 C CA . GLY B 1 65 ? -6.758 -25.766 15.883 1 94.56 65 GLY B CA 1
ATOM 2390 C C . GLY B 1 65 ? -7.238 -26.828 14.914 1 94.56 65 GLY B C 1
ATOM 2391 O O . GLY B 1 65 ? -7.371 -28 15.289 1 94.56 65 GLY B O 1
ATOM 2392 N N . ARG B 1 66 ? -7.582 -26.469 13.758 1 96.56 66 ARG B N 1
ATOM 2393 C CA . ARG B 1 66 ? -8.047 -27.391 12.719 1 96.56 66 ARG B CA 1
ATOM 2394 C C . ARG B 1 66 ? -6.938 -27.688 11.711 1 96.56 66 ARG B C 1
ATOM 2396 O O . ARG B 1 66 ? -5.871 -27.062 11.758 1 96.56 66 ARG B O 1
ATOM 2403 N N . ASP B 1 67 ? -7.191 -28.703 10.859 1 96.19 67 ASP B N 1
ATOM 2404 C CA . ASP B 1 67 ? -6.25 -29.047 9.797 1 96.19 67 ASP B CA 1
ATOM 2405 C C . ASP B 1 67 ? -6.301 -28.031 8.656 1 96.19 67 ASP B C 1
ATOM 2407 O O . ASP B 1 67 ? -7.336 -27.891 8 1 96.19 67 ASP B O 1
ATOM 2411 N N . TRP B 1 68 ? -5.184 -27.359 8.406 1 95.25 68 TRP B N 1
ATOM 2412 C CA . TRP B 1 68 ? -5.129 -26.312 7.398 1 95.25 68 TRP B CA 1
ATOM 2413 C C . TRP B 1 68 ? -5.379 -26.875 6.004 1 95.25 68 TRP B C 1
ATOM 2415 O O . TRP B 1 68 ? -5.824 -26.156 5.105 1 95.25 68 TRP B O 1
ATOM 2425 N N . ARG B 1 69 ? -5.125 -28.172 5.715 1 94 69 ARG B N 1
ATOM 2426 C CA . ARG B 1 69 ? -5.293 -28.797 4.41 1 94 69 ARG B CA 1
ATOM 2427 C C . ARG B 1 69 ? -6.754 -28.766 3.973 1 94 69 ARG B C 1
ATOM 2429 O O . ARG B 1 69 ? -7.047 -28.734 2.775 1 94 69 ARG B O 1
ATOM 2436 N N . ASP B 1 70 ? -7.648 -28.688 4.934 1 95.5 70 ASP B N 1
ATOM 2437 C CA . ASP B 1 70 ? -9.078 -28.688 4.645 1 95.5 70 ASP B CA 1
ATOM 2438 C C . ASP B 1 70 ? -9.531 -27.328 4.121 1 95.5 70 ASP B C 1
ATOM 2440 O O . ASP B 1 70 ? -10.633 -27.203 3.588 1 95.5 70 ASP B O 1
ATOM 2444 N N . ALA B 1 71 ? -8.656 -26.359 4.199 1 96.19 71 ALA B N 1
ATOM 2445 C CA . ALA B 1 71 ? -9.031 -25 3.834 1 96.19 71 ALA B CA 1
ATOM 2446 C C . ALA B 1 71 ? -8.727 -24.719 2.365 1 96.19 71 ALA B C 1
ATOM 2448 O O . ALA B 1 71 ? -9.016 -23.641 1.86 1 96.19 71 ALA B O 1
ATOM 2449 N N . GLY B 1 72 ? -8.156 -25.688 1.718 1 96.69 72 GLY B N 1
ATOM 2450 C CA . GLY B 1 72 ? -7.84 -25.531 0.307 1 96.69 72 GLY B CA 1
ATOM 2451 C C . GLY B 1 72 ? -9.07 -25.453 -0.575 1 96.69 72 GLY B C 1
ATOM 2452 O O . GLY B 1 72 ? -10.07 -26.141 -0.315 1 96.69 72 GLY B O 1
ATOM 2453 N N . LEU B 1 73 ? -9.008 -24.594 -1.587 1 97.88 73 LEU B N 1
ATOM 2454 C CA . LEU B 1 73 ? -10.07 -24.453 -2.574 1 97.88 73 LEU B CA 1
ATOM 2455 C C . LEU B 1 73 ? -9.562 -24.797 -3.973 1 97.88 73 LEU B C 1
ATOM 2457 O O . LEU B 1 73 ? -8.445 -24.438 -4.34 1 97.88 73 LEU B O 1
ATOM 2461 N N . ARG B 1 74 ? -10.336 -25.547 -4.723 1 97.75 74 ARG B N 1
ATOM 2462 C CA . ARG B 1 74 ? -10.023 -25.828 -6.117 1 97.75 74 ARG B CA 1
ATOM 2463 C C . ARG B 1 74 ? -10.742 -24.859 -7.051 1 97.75 74 ARG B C 1
ATOM 2465 O O . ARG B 1 74 ? -11.961 -24.703 -6.977 1 97.75 74 ARG B O 1
ATOM 2472 N N . TYR B 1 75 ? -9.992 -24.141 -7.898 1 98 75 TYR B N 1
ATOM 2473 C CA . TYR B 1 75 ? -10.609 -23.219 -8.852 1 98 75 TYR B CA 1
ATOM 2474 C C . TYR B 1 75 ? -10.781 -23.875 -10.211 1 98 75 TYR B C 1
ATOM 2476 O O . TYR B 1 75 ? -11.875 -23.844 -10.789 1 98 75 TYR B O 1
ATOM 2484 N N . THR B 1 76 ? -9.727 -24.422 -10.781 1 97.69 76 THR B N 1
ATOM 2485 C CA . THR B 1 76 ? -9.734 -25.297 -11.953 1 97.69 76 THR B CA 1
ATOM 2486 C C . THR B 1 76 ? -9 -26.594 -11.656 1 97.69 76 THR B C 1
ATOM 2488 O O . THR B 1 76 ? -8.539 -26.812 -10.531 1 97.69 76 THR B O 1
ATOM 2491 N N . GLN B 1 77 ? -8.898 -27.453 -12.633 1 97 77 GLN B N 1
ATOM 2492 C CA . GLN B 1 77 ? -8.156 -28.703 -12.469 1 97 77 GLN B CA 1
ATOM 2493 C C . GLN B 1 77 ? -6.68 -28.422 -12.195 1 97 77 GLN B C 1
ATOM 2495 O O . GLN B 1 77 ? -5.988 -29.266 -11.625 1 97 77 GLN B O 1
ATOM 2500 N N . HIS B 1 78 ? -6.184 -27.25 -12.57 1 97.69 78 HIS B N 1
ATOM 2501 C CA . HIS B 1 78 ? -4.75 -26.984 -12.5 1 97.69 78 HIS B CA 1
ATOM 2502 C C . HIS B 1 78 ? -4.449 -25.875 -11.492 1 97.69 78 HIS B C 1
ATOM 2504 O O . HIS B 1 78 ? -3.285 -25.531 -11.273 1 97.69 78 HIS B O 1
ATOM 2510 N N . ILE B 1 79 ? -5.527 -25.219 -10.812 1 98.38 79 ILE B N 1
ATOM 2511 C CA . ILE B 1 79 ? -5.293 -24.141 -9.859 1 98.38 79 ILE B CA 1
ATOM 2512 C C . ILE B 1 79 ? -6 -24.438 -8.539 1 98.38 79 ILE B C 1
ATOM 2514 O O . ILE B 1 79 ? -7.23 -24.531 -8.5 1 98.38 79 ILE B O 1
ATOM 2518 N N . ASP B 1 80 ? -5.219 -24.609 -7.57 1 98.25 80 ASP B N 1
ATOM 2519 C CA . ASP B 1 80 ? -5.738 -24.609 -6.203 1 98.25 80 ASP B CA 1
ATOM 2520 C C . ASP B 1 80 ? -5.367 -23.328 -5.473 1 98.25 80 ASP B C 1
ATOM 2522 O O . ASP B 1 80 ? -4.387 -22.656 -5.82 1 98.25 80 ASP B O 1
ATOM 2526 N N . LEU B 1 81 ? -6.215 -22.938 -4.523 1 98.38 81 LEU B N 1
ATOM 2527 C CA . LEU B 1 81 ? -6.035 -21.734 -3.711 1 98.38 81 LEU B CA 1
ATOM 2528 C C . LEU B 1 81 ? -6.07 -22.078 -2.225 1 98.38 81 LEU B C 1
ATOM 2530 O O . LEU B 1 81 ? -6.91 -22.875 -1.787 1 98.38 81 LEU B O 1
ATOM 2534 N N . LEU B 1 82 ? -5.156 -21.625 -1.527 1 98 82 LEU B N 1
ATOM 2535 C CA . LEU B 1 82 ? -5.18 -21.641 -0.069 1 98 82 LEU B CA 1
ATOM 2536 C C . LEU B 1 82 ? -5.34 -20.234 0.497 1 98 82 LEU B C 1
ATOM 2538 O O . LEU B 1 82 ? -4.359 -19.516 0.665 1 98 82 LEU B O 1
ATOM 2542 N N . PRO B 1 83 ? -6.633 -19.797 0.854 1 98.44 83 PRO B N 1
ATOM 2543 C CA . PRO B 1 83 ? -6.852 -18.469 1.43 1 98.44 83 PRO B CA 1
ATOM 2544 C C . PRO B 1 83 ? -6.281 -18.344 2.84 1 98.44 83 PRO B C 1
ATOM 2546 O O . PRO B 1 83 ? -5.984 -19.344 3.488 1 98.44 83 PRO B O 1
ATOM 2549 N N . PHE B 1 84 ? -6.039 -17.141 3.285 1 97.75 84 PHE B N 1
ATOM 2550 C CA . PHE B 1 84 ? -5.566 -16.891 4.641 1 97.75 84 PHE B CA 1
ATOM 2551 C C . PHE B 1 84 ? -6.648 -17.234 5.664 1 97.75 84 PHE B C 1
ATOM 2553 O O . PHE B 1 84 ? -6.375 -17.875 6.672 1 97.75 84 PHE B O 1
ATOM 2560 N N . GLY B 1 85 ? -7.84 -16.797 5.324 1 97.56 85 GLY B N 1
ATOM 2561 C CA . GLY B 1 85 ? -8.969 -16.938 6.23 1 97.56 85 GLY B CA 1
ATOM 2562 C C . GLY B 1 85 ? -9.32 -15.656 6.957 1 97.56 85 GLY B C 1
ATOM 2563 O O . GLY B 1 85 ? -8.484 -14.758 7.09 1 97.56 85 GLY B O 1
ATOM 2564 N N . GLN B 1 86 ? -10.539 -15.625 7.379 1 95.19 86 GLN B N 1
ATOM 2565 C CA . GLN B 1 86 ? -11.047 -14.414 8.016 1 95.19 86 GLN B CA 1
ATOM 2566 C C . GLN B 1 86 ? -10.547 -14.305 9.453 1 95.19 86 GLN B C 1
ATOM 2568 O O . GLN B 1 86 ? -10.602 -15.273 10.219 1 95.19 86 GLN B O 1
ATOM 2573 N N . LEU B 1 87 ? -10.062 -13.164 9.727 1 93.5 87 LEU B N 1
ATOM 2574 C CA . LEU B 1 87 ? -9.672 -12.844 11.102 1 93.5 87 LEU B CA 1
ATOM 2575 C C . LEU B 1 87 ? -10.75 -12.039 11.805 1 93.5 87 LEU B C 1
ATOM 2577 O O . LEU B 1 87 ? -11.43 -11.227 11.18 1 93.5 87 LEU B O 1
ATOM 2581 N N . SER B 1 88 ? -10.875 -12.305 13.094 1 91.06 88 SER B N 1
ATOM 2582 C CA . SER B 1 88 ? -11.719 -11.414 13.883 1 91.06 88 SER B CA 1
ATOM 2583 C C . SER B 1 88 ? -11.094 -10.023 14 1 91.06 88 SER B C 1
ATOM 2585 O O . SER B 1 88 ? -9.922 -9.828 13.672 1 91.06 88 SER B O 1
ATOM 2587 N N . ALA B 1 89 ? -11.938 -9.078 14.406 1 85.25 89 ALA B N 1
ATOM 2588 C CA . ALA B 1 89 ? -11.445 -7.715 14.57 1 85.25 89 ALA B CA 1
ATOM 2589 C C . ALA B 1 89 ? -10.258 -7.672 15.523 1 85.25 89 ALA B C 1
ATOM 2591 O O . ALA B 1 89 ? -9.25 -7.023 15.234 1 85.25 89 ALA B O 1
ATOM 2592 N N . GLY B 1 90 ? -10.414 -8.359 16.656 1 87.31 90 GLY B N 1
ATOM 2593 C CA . GLY B 1 90 ? -9.336 -8.406 17.625 1 87.31 90 GLY B CA 1
ATOM 2594 C C . GLY B 1 90 ? -8.07 -9.055 17.078 1 87.31 90 GLY B C 1
ATOM 2595 O O . GLY B 1 90 ? -6.965 -8.594 17.359 1 87.31 90 GLY B O 1
ATOM 2596 N N . GLU B 1 91 ? -8.203 -10.125 16.312 1 90.88 91 GLU B N 1
ATOM 2597 C CA . GLU B 1 91 ? -7.066 -10.805 15.688 1 90.88 91 GLU B CA 1
ATOM 2598 C C . GLU B 1 91 ? -6.367 -9.906 14.68 1 90.88 91 GLU B C 1
ATOM 2600 O O . GLU B 1 91 ? -5.137 -9.883 14.602 1 90.88 91 GLU B O 1
ATOM 2605 N N . ARG B 1 92 ? -7.121 -9.172 13.922 1 86.81 92 ARG B N 1
ATOM 2606 C CA . ARG B 1 92 ? -6.57 -8.258 12.93 1 86.81 92 ARG B CA 1
ATOM 2607 C C . ARG B 1 92 ? -5.758 -7.152 13.594 1 86.81 92 ARG B C 1
ATOM 2609 O O . ARG B 1 92 ? -4.676 -6.797 13.125 1 86.81 92 ARG B O 1
ATOM 2616 N N . GLU B 1 93 ? -6.277 -6.684 14.688 1 82 93 GLU B N 1
ATOM 2617 C CA . GLU B 1 93 ? -5.617 -5.609 15.43 1 82 93 GLU B CA 1
ATOM 2618 C C . GLU B 1 93 ? -4.336 -6.109 16.094 1 82 93 GLU B C 1
ATOM 2620 O O . GLU B 1 93 ? -3.48 -5.312 16.484 1 82 93 GLU B O 1
ATOM 2625 N N . ASN B 1 94 ? -4.25 -7.391 16.25 1 83.75 94 ASN B N 1
ATOM 2626 C CA . ASN B 1 94 ? -3.094 -7.984 16.906 1 83.75 94 ASN B CA 1
ATOM 2627 C C . ASN B 1 94 ? -2.41 -9.023 16.031 1 83.75 94 ASN B C 1
ATOM 2629 O O . ASN B 1 94 ? -1.98 -10.07 16.516 1 83.75 94 ASN B O 1
ATOM 2633 N N . ALA B 1 95 ? -2.404 -8.758 14.766 1 82.56 95 ALA B N 1
ATOM 2634 C CA . ALA B 1 95 ? -1.909 -9.711 13.781 1 82.56 95 ALA B CA 1
ATOM 2635 C C . ALA B 1 95 ? -0.477 -10.133 14.094 1 82.56 95 ALA B C 1
ATOM 2637 O O . ALA B 1 95 ? -0.092 -11.281 13.852 1 82.56 95 ALA B O 1
ATOM 2638 N N . ASP B 1 96 ? 0.322 -9.266 14.648 1 75.31 96 ASP B N 1
ATOM 2639 C CA . ASP B 1 96 ? 1.709 -9.562 14.992 1 75.31 96 ASP B CA 1
ATOM 2640 C C . ASP B 1 96 ? 1.789 -10.648 16.062 1 75.31 96 ASP B C 1
ATOM 2642 O O . ASP B 1 96 ? 2.793 -11.359 16.172 1 75.31 96 ASP B O 1
ATOM 2646 N N . GLN B 1 97 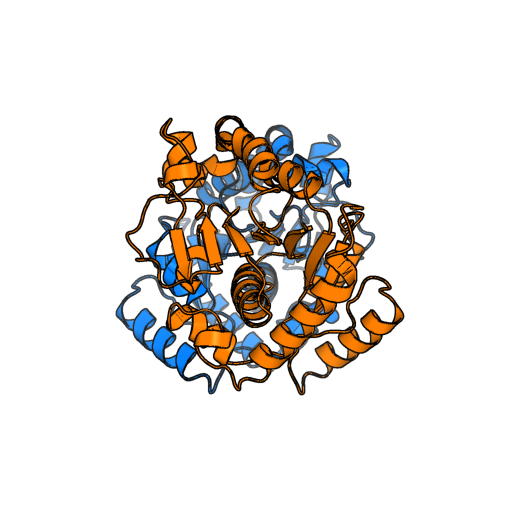? 0.768 -10.766 16.797 1 81.75 97 GLN B N 1
ATOM 2647 C CA . GLN B 1 97 ? 0.759 -11.711 17.906 1 81.75 97 GLN B CA 1
ATOM 2648 C C . GLN B 1 97 ? 0.283 -13.086 17.453 1 81.75 97 GLN B C 1
ATOM 2650 O O . GLN B 1 97 ? 0.282 -14.039 18.25 1 81.75 97 GLN B O 1
ATOM 2655 N N . LEU B 1 98 ? -0.032 -13.18 16.234 1 87.56 98 LEU B N 1
ATOM 2656 C CA . LEU B 1 98 ? -0.573 -14.438 15.734 1 87.56 98 LEU B CA 1
ATOM 2657 C C . LEU B 1 98 ? 0.547 -15.367 15.281 1 87.56 98 LEU B C 1
ATOM 2659 O O . LEU B 1 98 ? 0.311 -16.547 15.023 1 87.56 98 LEU B O 1
ATOM 2663 N N . GLN B 1 99 ? 1.718 -14.93 15.328 1 82.56 99 GLN B N 1
ATOM 2664 C CA . GLN B 1 99 ? 2.854 -15.594 14.695 1 82.56 99 GLN B CA 1
ATOM 2665 C C . GLN B 1 99 ? 3.094 -16.969 15.312 1 82.56 99 GLN B C 1
ATOM 2667 O O . GLN B 1 99 ? 3.33 -17.953 14.594 1 82.56 99 GLN B O 1
ATOM 2672 N N . PRO B 1 100 ? 3.051 -17.109 16.547 1 83.25 100 PRO B N 1
ATOM 2673 C CA . PRO B 1 100 ? 3.301 -18.453 17.094 1 83.25 100 PRO B CA 1
ATOM 2674 C C . PRO B 1 100 ? 2.342 -19.5 16.531 1 83.25 100 PRO B C 1
ATOM 2676 O O . PRO B 1 100 ? 2.754 -20.625 16.234 1 83.25 100 PRO B O 1
ATOM 2679 N N . ALA B 1 101 ? 1.219 -19.109 16.281 1 88.81 101 ALA B N 1
ATOM 2680 C CA . ALA B 1 101 ? 0.213 -20.047 15.773 1 88.81 101 ALA B CA 1
ATOM 2681 C C . ALA B 1 101 ? 0.352 -20.219 14.266 1 88.81 101 ALA B C 1
ATOM 2683 O O . ALA B 1 101 ? 0.09 -21.312 13.734 1 88.81 101 ALA B O 1
ATOM 2684 N N . LEU B 1 102 ? 0.866 -19.203 13.609 1 93 102 LEU B N 1
ATOM 2685 C CA . LEU B 1 102 ? 0.876 -19.234 12.156 1 93 102 LEU B CA 1
ATOM 2686 C C . LEU B 1 102 ? 2.205 -19.75 11.625 1 93 102 LEU B C 1
ATOM 2688 O O . LEU B 1 102 ? 2.344 -20.016 10.43 1 93 102 LEU B O 1
ATOM 2692 N N . GLY B 1 103 ? 3.115 -19.969 12.508 1 89.69 103 GLY B N 1
ATOM 2693 C CA . GLY B 1 103 ? 4.441 -20.422 12.117 1 89.69 103 GLY B CA 1
ATOM 2694 C C . GLY B 1 103 ? 4.441 -21.781 11.461 1 89.69 103 GLY B C 1
ATOM 2695 O O . GLY B 1 103 ? 5.348 -22.109 10.695 1 89.69 103 GLY B O 1
ATOM 2696 N N . ALA B 1 104 ? 3.451 -22.609 11.727 1 91.81 104 ALA B N 1
ATOM 2697 C CA . ALA B 1 104 ? 3.33 -23.953 11.164 1 91.81 104 ALA B CA 1
ATOM 2698 C C . ALA B 1 104 ? 3.168 -23.891 9.648 1 91.81 104 ALA B C 1
ATOM 2700 O O . ALA B 1 104 ? 3.398 -24.891 8.961 1 91.81 104 ALA B O 1
ATOM 2701 N N . MET B 1 105 ? 2.773 -22.766 9.164 1 93.19 105 MET B N 1
ATOM 2702 C CA . MET B 1 105 ? 2.543 -22.641 7.727 1 93.19 105 MET B CA 1
ATOM 2703 C C . MET B 1 105 ? 3.836 -22.844 6.945 1 93.19 105 MET B C 1
ATOM 2705 O O . MET B 1 105 ? 3.818 -23.391 5.836 1 93.19 105 MET B O 1
ATOM 2709 N N . ALA B 1 106 ? 4.934 -22.375 7.469 1 92.38 106 ALA B N 1
ATOM 2710 C CA . ALA B 1 106 ? 6.219 -22.547 6.797 1 92.38 106 ALA B CA 1
ATOM 2711 C C . ALA B 1 106 ? 6.523 -24.016 6.57 1 92.38 106 ALA B C 1
ATOM 2713 O O . ALA B 1 106 ? 6.949 -24.422 5.48 1 92.38 106 ALA B O 1
ATOM 2714 N N . GLU B 1 107 ? 6.25 -24.781 7.551 1 91.06 107 GLU B N 1
ATOM 2715 C CA . GLU B 1 107 ? 6.434 -26.234 7.422 1 91.06 107 GLU B CA 1
ATOM 2716 C C . GLU B 1 107 ? 5.43 -26.828 6.441 1 91.06 107 GLU B C 1
ATOM 2718 O O . GLU B 1 107 ? 5.758 -27.75 5.699 1 91.06 107 GLU B O 1
ATOM 2723 N N . ALA B 1 108 ? 4.273 -26.344 6.512 1 92.12 108 ALA B N 1
ATOM 2724 C CA . ALA B 1 108 ? 3.232 -26.812 5.594 1 92.12 108 ALA B CA 1
ATOM 2725 C C . ALA B 1 108 ? 3.633 -26.562 4.145 1 92.12 108 ALA B C 1
ATOM 2727 O O . ALA B 1 108 ? 3.432 -27.422 3.285 1 92.12 108 ALA B O 1
ATOM 2728 N N . VAL B 1 109 ? 4.203 -25.438 3.852 1 93.81 109 VAL B N 1
ATOM 2729 C CA . VAL B 1 109 ? 4.633 -25.078 2.504 1 93.81 109 VAL B CA 1
ATOM 2730 C C . VAL B 1 109 ? 5.699 -26.047 2.025 1 93.81 109 VAL B C 1
ATOM 2732 O O . VAL B 1 109 ? 5.672 -26.5 0.875 1 93.81 109 VAL B O 1
ATOM 2735 N N . GLN B 1 110 ? 6.562 -26.438 2.881 1 89.44 110 GLN B N 1
ATOM 2736 C CA . GLN B 1 110 ? 7.617 -27.375 2.537 1 89.44 110 GLN B CA 1
ATOM 2737 C C . GLN B 1 110 ? 7.035 -28.75 2.18 1 89.44 110 GLN B C 1
ATOM 2739 O O . GLN B 1 110 ? 7.527 -29.422 1.266 1 89.44 110 GLN B O 1
ATOM 2744 N N . ARG B 1 111 ? 5.996 -29.062 2.822 1 87.12 111 ARG B N 1
ATOM 2745 C CA . ARG B 1 111 ? 5.375 -30.375 2.602 1 87.12 111 ARG B CA 1
ATOM 2746 C C . ARG B 1 111 ? 4.57 -30.375 1.306 1 87.12 111 ARG B C 1
ATOM 2748 O O . ARG B 1 111 ? 4.418 -31.422 0.674 1 87.12 111 ARG B O 1
ATOM 2755 N N . LEU B 1 112 ? 4.066 -29.219 0.897 1 89.94 112 LEU B N 1
ATOM 2756 C CA . LEU B 1 112 ? 3.225 -29.094 -0.287 1 89.94 112 LEU B CA 1
ATOM 2757 C C . LEU B 1 112 ? 4.07 -29.109 -1.558 1 89.94 112 LEU B C 1
ATOM 2759 O O . LEU B 1 112 ? 3.549 -29.344 -2.65 1 89.94 112 LEU B O 1
ATOM 2763 N N . GLN B 1 113 ? 5.344 -28.875 -1.486 1 80.88 113 GLN B N 1
ATOM 2764 C CA . GLN B 1 113 ? 6.246 -28.703 -2.615 1 80.88 113 GLN B CA 1
ATOM 2765 C C . GLN B 1 113 ? 6.195 -29.891 -3.562 1 80.88 113 GLN B C 1
ATOM 2767 O O . GLN B 1 113 ? 6.281 -29.734 -4.781 1 80.88 113 GLN B O 1
ATOM 2772 N N . SER B 1 114 ? 5.859 -31.078 -3.199 1 81.12 114 SER B N 1
ATOM 2773 C CA . SER B 1 114 ? 5.902 -32.25 -4.066 1 81.12 114 SER B CA 1
ATOM 2774 C C . SER B 1 114 ? 4.574 -32.469 -4.793 1 81.12 114 SER B C 1
ATOM 2776 O O . SER B 1 114 ? 4.5 -33.188 -5.773 1 81.12 114 SER B O 1
ATOM 2778 N N . GLN B 1 115 ? 3.646 -31.625 -4.551 1 89.31 115 GLN B N 1
ATOM 2779 C CA . GLN B 1 115 ? 2.303 -31.859 -5.066 1 89.31 115 GLN B CA 1
ATOM 2780 C C . GLN B 1 115 ? 1.98 -30.922 -6.219 1 89.31 115 GLN B C 1
ATOM 2782 O O . GLN B 1 115 ? 1.059 -31.172 -7 1 89.31 115 GLN B O 1
ATOM 2787 N N . TYR B 1 116 ? 2.65 -29.828 -6.348 1 93.06 116 TYR B N 1
ATOM 2788 C CA . TYR B 1 116 ? 2.412 -28.828 -7.379 1 93.06 116 TYR B CA 1
ATOM 2789 C C . TYR B 1 116 ? 3.705 -28.469 -8.102 1 93.06 116 TYR B C 1
ATOM 2791 O O . TYR B 1 116 ? 4.789 -28.531 -7.523 1 93.06 116 TYR B O 1
ATOM 2799 N N . ARG B 1 117 ? 3.529 -28.156 -9.359 1 94.88 117 ARG B N 1
ATOM 2800 C CA . ARG B 1 117 ? 4.695 -27.672 -10.086 1 94.88 117 ARG B CA 1
ATOM 2801 C C . ARG B 1 117 ? 5.074 -26.266 -9.617 1 94.88 117 ARG B C 1
ATOM 2803 O O . ARG B 1 117 ? 6.254 -25.906 -9.594 1 94.88 117 ARG B O 1
ATOM 2810 N N . TRP B 1 118 ? 4.035 -25.453 -9.227 1 97 118 TRP B N 1
ATOM 2811 C CA . TRP B 1 118 ? 4.27 -24.094 -8.773 1 97 118 TRP B CA 1
ATOM 2812 C C . TRP B 1 118 ? 3.543 -23.812 -7.461 1 97 118 TRP B C 1
ATOM 2814 O O . TRP B 1 118 ? 2.34 -24.062 -7.348 1 97 118 TRP B O 1
ATOM 2824 N N . LEU B 1 119 ? 4.258 -23.375 -6.484 1 97.62 119 LEU B N 1
ATOM 2825 C CA . LEU B 1 119 ? 3.686 -22.688 -5.324 1 97.62 119 LEU B CA 1
ATOM 2826 C C . LEU B 1 119 ? 3.889 -21.188 -5.418 1 97.62 119 LEU B C 1
ATOM 2828 O O . LEU B 1 119 ? 5.027 -20.703 -5.438 1 97.62 119 LEU B O 1
ATOM 2832 N N . LEU B 1 120 ? 2.838 -20.422 -5.594 1 98.38 120 LEU B N 1
ATOM 2833 C CA . LEU B 1 120 ? 2.895 -18.969 -5.594 1 98.38 120 LEU B CA 1
ATOM 2834 C C . LEU B 1 120 ? 2.504 -18.406 -4.23 1 98.38 120 LEU B C 1
ATOM 2836 O O . LEU B 1 120 ? 1.384 -18.625 -3.76 1 98.38 120 LEU B O 1
ATOM 2840 N N . LEU B 1 121 ? 3.389 -17.75 -3.6 1 98.38 121 LEU B N 1
ATOM 2841 C CA . LEU B 1 121 ? 3.113 -17.141 -2.305 1 98.38 121 LEU B CA 1
ATOM 2842 C C . LEU B 1 121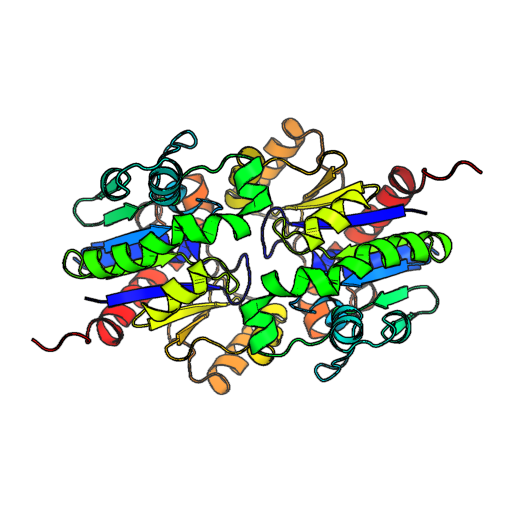 ? 2.805 -15.656 -2.465 1 98.38 121 LEU B C 1
ATOM 2844 O O . LEU B 1 121 ? 3.666 -14.875 -2.889 1 98.38 121 LEU B O 1
ATOM 2848 N N . ASP B 1 122 ? 1.552 -15.234 -2.18 1 98.69 122 ASP B N 1
ATOM 2849 C CA . ASP B 1 122 ? 1.168 -13.828 -2.098 1 98.69 122 ASP B CA 1
ATOM 2850 C C . ASP B 1 122 ? 1.573 -13.227 -0.754 1 98.69 122 ASP B C 1
ATOM 2852 O O . ASP B 1 122 ? 0.842 -13.344 0.231 1 98.69 122 ASP B O 1
ATOM 2856 N N . LEU B 1 123 ? 2.631 -12.531 -0.783 1 97.44 123 LEU B N 1
ATOM 2857 C CA . LEU B 1 123 ? 3.238 -12.062 0.458 1 97.44 123 LEU B CA 1
ATOM 2858 C C . LEU B 1 123 ? 2.914 -10.594 0.702 1 97.44 123 LEU B C 1
ATOM 2860 O O . LEU B 1 123 ? 2.943 -9.781 -0.229 1 97.44 123 LEU B O 1
ATOM 2864 N N . PRO B 1 124 ? 2.537 -10.25 1.92 1 94.56 124 PRO B N 1
ATOM 2865 C CA . PRO B 1 124 ? 2.377 -8.828 2.246 1 94.56 124 PRO B CA 1
ATOM 2866 C C . PRO B 1 124 ? 3.701 -8.07 2.24 1 94.56 124 PRO B C 1
ATOM 2868 O O . PRO B 1 124 ? 4.77 -8.68 2.32 1 94.56 124 PRO B O 1
ATOM 2871 N N . ASN B 1 125 ? 3.602 -6.766 2.053 1 91.88 125 ASN B N 1
ATOM 2872 C CA . ASN B 1 125 ? 4.812 -5.969 2.201 1 91.88 125 ASN B CA 1
ATOM 2873 C C . ASN B 1 125 ? 5.328 -5.996 3.637 1 91.88 125 ASN B C 1
ATOM 2875 O O . ASN B 1 125 ? 4.551 -6.168 4.578 1 91.88 125 ASN B O 1
ATOM 2879 N N . GLY B 1 126 ? 6.602 -5.805 3.756 1 86.81 126 GLY B N 1
ATOM 2880 C CA . GLY B 1 126 ? 7.207 -5.848 5.078 1 86.81 126 GLY B CA 1
ATOM 2881 C C . GLY B 1 126 ? 7.816 -7.195 5.41 1 86.81 126 GLY B C 1
ATOM 2882 O O . GLY B 1 126 ? 7.91 -8.07 4.547 1 86.81 126 GLY B O 1
ATOM 2883 N N . TYR B 1 127 ? 8.289 -7.332 6.699 1 87.38 127 TYR B N 1
ATOM 2884 C CA . TYR B 1 127 ? 9.062 -8.508 7.078 1 87.38 127 TYR B CA 1
ATOM 2885 C C . TYR B 1 127 ? 8.625 -9.031 8.445 1 87.38 127 TYR B C 1
ATOM 2887 O O . TYR B 1 127 ? 9.453 -9.258 9.328 1 87.38 127 TYR B O 1
ATOM 2895 N N . SER B 1 128 ? 7.238 -9.164 8.523 1 86.12 128 SER B N 1
ATOM 2896 C CA . SER B 1 128 ? 6.793 -9.859 9.727 1 86.12 128 SER B CA 1
ATOM 2897 C C . SER B 1 128 ? 7.504 -11.195 9.898 1 86.12 128 SER B C 1
ATOM 2899 O O . SER B 1 128 ? 8.078 -11.719 8.938 1 86.12 128 SER B O 1
ATOM 2901 N N . PRO B 1 129 ? 7.5 -11.742 11.062 1 86.5 129 PRO B N 1
ATOM 2902 C CA . PRO B 1 129 ? 8.18 -13.023 11.25 1 86.5 129 PRO B CA 1
ATOM 2903 C C . PRO B 1 129 ? 7.68 -14.102 10.289 1 86.5 129 PRO B C 1
ATOM 2905 O O . PRO B 1 129 ? 8.484 -14.836 9.703 1 86.5 129 PRO B O 1
ATOM 2908 N N . LEU B 1 130 ? 6.402 -14.148 10.102 1 90.06 130 LEU B N 1
ATOM 2909 C CA . LEU B 1 130 ? 5.859 -15.133 9.172 1 90.06 130 LEU B CA 1
ATOM 2910 C C . LEU B 1 130 ? 6.34 -14.852 7.746 1 90.06 130 LEU B C 1
ATOM 2912 O O . LEU B 1 130 ? 6.75 -15.773 7.039 1 90.06 130 LEU B O 1
ATOM 2916 N N . THR B 1 131 ? 6.266 -13.617 7.328 1 91.94 131 THR B N 1
ATOM 2917 C CA . THR B 1 131 ? 6.684 -13.242 5.98 1 91.94 131 THR B CA 1
ATOM 2918 C C . THR B 1 131 ? 8.156 -13.578 5.754 1 91.94 131 THR B C 1
ATOM 2920 O O . THR B 1 131 ? 8.523 -14.094 4.695 1 91.94 131 THR B O 1
ATOM 2923 N N . ARG B 1 132 ? 8.938 -13.32 6.75 1 90.25 132 ARG B N 1
ATOM 2924 C CA . ARG B 1 132 ? 10.359 -13.633 6.648 1 90.25 132 ARG B CA 1
ATOM 2925 C C . ARG B 1 132 ? 10.578 -15.125 6.453 1 90.25 132 ARG B C 1
ATOM 2927 O O . ARG B 1 132 ? 11.391 -15.539 5.621 1 90.25 132 ARG B O 1
ATOM 2934 N N . GLU B 1 133 ? 9.906 -15.852 7.277 1 91.75 133 GLU B N 1
ATOM 2935 C CA . GLU B 1 133 ? 10.039 -17.297 7.188 1 91.75 133 GLU B CA 1
ATOM 2936 C C . GLU B 1 133 ? 9.609 -17.812 5.816 1 91.75 133 GLU B C 1
ATOM 2938 O O . GLU B 1 133 ? 10.281 -18.656 5.227 1 91.75 133 GLU B O 1
ATOM 2943 N N . LEU B 1 134 ? 8.547 -17.328 5.344 1 94.5 134 LEU B N 1
ATOM 2944 C CA . LEU B 1 134 ? 8.039 -17.766 4.043 1 94.5 134 LEU B CA 1
ATOM 2945 C C . LEU B 1 134 ? 8.992 -17.344 2.928 1 94.5 134 LEU B C 1
ATOM 2947 O O . LEU B 1 134 ? 9.188 -18.094 1.963 1 94.5 134 LEU B O 1
ATOM 2951 N N . LEU B 1 135 ? 9.578 -16.172 3.074 1 94.25 135 LEU B N 1
ATOM 2952 C CA . LEU B 1 135 ? 10.531 -15.68 2.084 1 94.25 135 LEU B CA 1
ATOM 2953 C C . LEU B 1 135 ? 11.734 -16.609 1.979 1 94.25 135 LEU B C 1
ATOM 2955 O O . LEU B 1 135 ? 12.273 -16.812 0.887 1 94.25 135 LEU B O 1
ATOM 2959 N N . THR B 1 136 ? 12.141 -17.172 3.09 1 93.44 136 THR B N 1
ATOM 2960 C CA . THR B 1 136 ? 13.305 -18.062 3.09 1 93.44 136 THR B CA 1
ATOM 2961 C C . THR B 1 136 ? 13 -19.344 2.334 1 93.44 136 THR B C 1
ATOM 2963 O O . THR B 1 136 ? 13.922 -20.047 1.908 1 93.44 136 THR B O 1
ATOM 2966 N N . LEU B 1 137 ? 11.758 -19.688 2.178 1 94.12 137 LEU B N 1
ATOM 2967 C CA . LEU B 1 137 ? 11.367 -20.938 1.509 1 94.12 137 LEU B CA 1
ATOM 2968 C C . LEU B 1 137 ? 11.281 -20.734 -0.001 1 94.12 137 LEU B C 1
ATOM 2970 O O . LEU B 1 137 ? 11.211 -21.703 -0.757 1 94.12 137 LEU B O 1
ATOM 2974 N N . CYS B 1 138 ? 11.273 -19.453 -0.444 1 95.75 138 CYS B N 1
ATOM 2975 C CA . CYS B 1 138 ? 11.094 -19.156 -1.86 1 95.75 138 CYS B CA 1
ATOM 2976 C C . CYS B 1 138 ? 12.367 -19.469 -2.646 1 95.75 138 CYS B C 1
ATOM 2978 O O . CYS B 1 138 ? 13.461 -19.078 -2.242 1 95.75 138 CYS B O 1
ATOM 2980 N N . ASP B 1 139 ? 12.172 -20.203 -3.725 1 95.56 139 ASP B N 1
ATOM 2981 C CA . ASP B 1 139 ? 13.281 -20.344 -4.664 1 95.56 139 ASP B CA 1
ATOM 2982 C C . ASP B 1 139 ? 13.648 -19 -5.293 1 95.56 139 ASP B C 1
ATOM 2984 O O . ASP B 1 139 ? 14.828 -18.719 -5.52 1 95.56 139 ASP B O 1
ATOM 2988 N N . ARG B 1 140 ? 12.695 -18.25 -5.664 1 96.75 140 ARG B N 1
ATOM 2989 C CA . ARG B 1 140 ? 12.812 -16.906 -6.227 1 96.75 140 ARG B CA 1
ATOM 2990 C C . ARG B 1 140 ? 11.719 -16 -5.676 1 96.75 140 ARG B C 1
ATOM 2992 O O . ARG B 1 140 ? 10.656 -16.469 -5.266 1 96.75 140 ARG B O 1
ATOM 2999 N N . THR B 1 141 ? 12.047 -14.789 -5.625 1 97.56 141 THR B N 1
ATOM 3000 C CA . THR B 1 141 ? 11.055 -13.789 -5.23 1 97.56 141 THR B CA 1
ATOM 3001 C C . THR B 1 141 ? 10.922 -12.711 -6.301 1 97.56 141 THR B C 1
ATOM 3003 O O . THR B 1 141 ? 11.93 -12.195 -6.801 1 97.56 141 THR B O 1
ATOM 3006 N N . LEU B 1 142 ? 9.727 -12.438 -6.73 1 98.25 142 LEU B N 1
ATOM 3007 C CA . LEU B 1 142 ? 9.438 -11.297 -7.59 1 98.25 142 LEU B CA 1
ATOM 3008 C C . LEU B 1 142 ? 9.062 -10.07 -6.762 1 98.25 142 LEU B C 1
ATOM 3010 O O . LEU B 1 142 ? 8.039 -10.07 -6.078 1 98.25 142 LEU B O 1
ATOM 3014 N N . VAL B 1 143 ? 9.898 -9.094 -6.789 1 98.12 143 VAL B N 1
ATOM 3015 C CA . VAL B 1 143 ? 9.602 -7.82 -6.145 1 98.12 143 VAL B CA 1
ATOM 3016 C C . VAL B 1 143 ? 8.859 -6.91 -7.117 1 98.12 143 VAL B C 1
ATOM 3018 O O . VAL B 1 143 ? 9.414 -6.496 -8.141 1 98.12 143 VAL B O 1
ATOM 3021 N N . VAL B 1 144 ? 7.617 -6.609 -6.785 1 98.56 144 VAL B N 1
ATOM 3022 C CA . VAL B 1 144 ? 6.773 -5.816 -7.672 1 98.56 144 VAL B CA 1
ATOM 3023 C C . VAL B 1 144 ? 6.914 -4.336 -7.336 1 98.56 144 VAL B C 1
ATOM 3025 O O . VAL B 1 144 ? 6.832 -3.947 -6.168 1 98.56 144 VAL B O 1
ATOM 3028 N N . VAL B 1 145 ? 7.125 -3.484 -8.383 1 97.88 145 VAL B N 1
ATOM 3029 C CA . VAL B 1 145 ? 7.293 -2.049 -8.188 1 97.88 145 VAL B CA 1
ATOM 3030 C C . VAL B 1 145 ? 6.473 -1.286 -9.227 1 97.88 145 VAL B C 1
ATOM 3032 O O . VAL B 1 145 ? 6.234 -1.788 -10.328 1 97.88 145 VAL B O 1
ATOM 3035 N N . HIS B 1 146 ? 5.945 -0.14 -8.836 1 97.25 146 HIS B N 1
ATOM 3036 C CA . HIS B 1 146 ? 5.488 0.86 -9.797 1 97.25 146 HIS B CA 1
ATOM 3037 C C . HIS B 1 146 ? 6.633 1.765 -10.234 1 97.25 146 HIS B C 1
ATOM 3039 O O . HIS B 1 146 ? 7.535 2.061 -9.445 1 97.25 146 HIS B O 1
ATOM 3045 N N . PRO B 1 147 ? 6.66 2.16 -11.484 1 96.25 147 PRO B N 1
ATOM 3046 C CA . PRO B 1 147 ? 7.723 3.068 -11.922 1 96.25 147 PRO B CA 1
ATOM 3047 C C . PRO B 1 147 ? 7.48 4.512 -11.492 1 96.25 147 PRO B C 1
ATOM 3049 O O . PRO B 1 147 ? 7.238 5.379 -12.336 1 96.25 147 PRO B O 1
ATOM 3052 N N . ASP B 1 148 ? 7.652 4.777 -10.227 1 96 148 ASP B N 1
ATOM 3053 C CA . ASP B 1 148 ? 7.441 6.102 -9.656 1 96 148 ASP B CA 1
ATOM 3054 C C . ASP B 1 148 ? 8.539 6.445 -8.648 1 96 148 ASP B C 1
ATOM 3056 O O . ASP B 1 148 ? 9.398 5.613 -8.352 1 96 148 ASP B O 1
ATOM 3060 N N . ALA B 1 149 ? 8.531 7.703 -8.203 1 96.06 149 ALA B N 1
ATOM 3061 C CA . ALA B 1 149 ? 9.57 8.195 -7.301 1 96.06 149 ALA B CA 1
ATOM 3062 C C . ALA B 1 149 ? 9.555 7.434 -5.977 1 96.06 149 ALA B C 1
ATOM 3064 O O . ALA B 1 149 ? 10.609 7.188 -5.383 1 96.06 149 ALA B O 1
ATOM 3065 N N . ASN B 1 150 ? 8.383 7.113 -5.488 1 96.44 150 ASN B N 1
ATOM 3066 C CA . ASN B 1 150 ? 8.258 6.363 -4.242 1 96.44 150 ASN B CA 1
ATOM 3067 C C . ASN B 1 150 ? 9.008 5.035 -4.312 1 96.44 150 ASN B C 1
ATOM 3069 O O . ASN B 1 150 ? 9.836 4.742 -3.443 1 96.44 150 ASN B O 1
ATOM 3073 N N . SER B 1 151 ? 8.75 4.273 -5.336 1 96.69 151 SER B N 1
ATOM 3074 C CA . SER B 1 151 ? 9.445 3.006 -5.539 1 96.69 151 SER B CA 1
ATOM 3075 C C . SER B 1 151 ? 10.945 3.223 -5.719 1 96.69 151 SER B C 1
ATOM 3077 O O . SER B 1 151 ? 11.758 2.439 -5.219 1 96.69 151 SER B O 1
ATOM 3079 N N . HIS B 1 152 ? 11.281 4.277 -6.457 1 96 152 HIS B N 1
ATOM 3080 C CA . HIS B 1 152 ? 12.688 4.582 -6.684 1 96 152 HIS B CA 1
ATOM 3081 C C . HIS B 1 152 ? 13.422 4.805 -5.363 1 96 152 HIS B C 1
ATOM 3083 O O . HIS B 1 152 ? 14.5 4.246 -5.148 1 96 152 HIS B O 1
ATOM 3089 N N . ILE B 1 153 ? 12.836 5.574 -4.516 1 94.75 153 ILE B N 1
ATOM 3090 C CA . ILE B 1 153 ? 13.43 5.883 -3.219 1 94.75 153 ILE B CA 1
ATOM 3091 C C . ILE B 1 153 ? 13.555 4.605 -2.391 1 94.75 153 ILE B C 1
ATOM 3093 O O . ILE B 1 153 ? 14.617 4.328 -1.829 1 94.75 153 ILE B O 1
ATOM 3097 N N . ARG B 1 154 ? 12.516 3.816 -2.334 1 93.5 154 ARG B N 1
ATOM 3098 C CA . ARG B 1 154 ? 12.5 2.6 -1.527 1 93.5 154 ARG B CA 1
ATOM 3099 C C . ARG B 1 154 ? 13.531 1.597 -2.027 1 93.5 154 ARG B C 1
ATOM 3101 O O . ARG B 1 154 ? 14.18 0.907 -1.231 1 93.5 154 ARG B O 1
ATOM 3108 N N . LEU B 1 155 ? 13.711 1.487 -3.367 1 92.62 155 LEU B N 1
ATOM 3109 C CA . LEU B 1 155 ? 14.68 0.572 -3.951 1 92.62 155 LEU B CA 1
ATOM 3110 C C . LEU B 1 155 ? 16.094 0.933 -3.514 1 92.62 155 LEU B C 1
ATOM 3112 O O . LEU B 1 155 ? 16.984 0.071 -3.477 1 92.62 155 LEU B O 1
ATOM 3116 N N . HIS B 1 156 ? 16.281 2.18 -3.133 1 89.5 156 HIS B N 1
ATOM 3117 C CA . HIS B 1 156 ? 17.609 2.617 -2.711 1 89.5 156 HIS B CA 1
ATOM 3118 C C . HIS B 1 156 ? 17.734 2.609 -1.19 1 89.5 156 HIS B C 1
ATOM 3120 O O . HIS B 1 156 ? 18.844 2.67 -0.655 1 89.5 156 HIS B O 1
ATOM 3126 N N . GLN B 1 157 ? 16.609 2.521 -0.495 1 88 157 GLN B N 1
ATOM 3127 C CA . GLN B 1 157 ? 16.625 2.641 0.959 1 88 157 GLN B CA 1
ATOM 3128 C C . GLN B 1 157 ? 16.562 1.269 1.624 1 88 157 GLN B C 1
ATOM 3130 O O . GLN B 1 157 ? 16.953 1.118 2.783 1 88 157 GLN B O 1
ATOM 3135 N N . GLN B 1 158 ? 16.078 0.319 0.938 1 83.81 158 GLN B N 1
ATOM 3136 C CA . GLN B 1 158 ? 15.891 -0.976 1.586 1 83.81 158 GLN B CA 1
ATOM 3137 C C . GLN B 1 158 ? 16.5 -2.1 0.75 1 83.81 158 GLN B C 1
ATOM 3139 O O . GLN B 1 158 ? 16.453 -2.057 -0.482 1 83.81 158 GLN B O 1
ATOM 3144 N N . PRO B 1 159 ? 17.109 -3.025 1.469 1 84.31 159 PRO B N 1
ATOM 3145 C CA . PRO B 1 159 ? 17.625 -4.18 0.729 1 84.31 159 PRO B CA 1
ATOM 3146 C C . PRO B 1 159 ? 16.5 -5.051 0.153 1 84.31 159 PRO B C 1
ATOM 3148 O O . PRO B 1 159 ? 15.43 -5.16 0.749 1 84.31 159 PRO B O 1
ATOM 3151 N N . LEU B 1 160 ? 16.828 -5.59 -0.992 1 87.5 160 LEU B N 1
ATOM 3152 C CA . LEU B 1 160 ? 15.922 -6.559 -1.602 1 87.5 160 LEU B CA 1
ATOM 3153 C C . LEU B 1 160 ? 16.297 -7.98 -1.199 1 87.5 160 LEU B C 1
ATOM 3155 O O . LEU B 1 160 ? 17.453 -8.242 -0.845 1 87.5 160 LEU B O 1
ATOM 3159 N N . PRO B 1 161 ? 15.266 -8.867 -1.245 1 88.12 161 PRO B N 1
ATOM 3160 C CA . PRO B 1 161 ? 15.617 -10.266 -1.004 1 88.12 161 PRO B CA 1
ATOM 3161 C C . PRO B 1 161 ? 16.719 -10.766 -1.937 1 88.12 161 PRO B C 1
ATOM 3163 O O . PRO B 1 161 ? 16.812 -10.32 -3.082 1 88.12 161 PRO B O 1
ATOM 3166 N N . ALA B 1 162 ? 17.688 -11.648 -1.414 1 85.19 162 ALA B N 1
ATOM 3167 C CA . ALA B 1 162 ? 18.859 -12.102 -2.141 1 85.19 162 ALA B CA 1
ATOM 3168 C C . ALA B 1 162 ? 18.484 -12.734 -3.479 1 85.19 162 ALA B C 1
ATOM 3170 O O . ALA B 1 162 ? 19.078 -12.43 -4.512 1 85.19 162 ALA B O 1
ATOM 3171 N N . ASN B 1 163 ? 17.562 -13.617 -3.615 1 92 163 ASN B N 1
ATOM 3172 C CA . ASN B 1 163 ? 17.156 -14.312 -4.828 1 92 163 ASN B CA 1
ATOM 3173 C C . ASN B 1 163 ? 15.859 -13.719 -5.391 1 92 163 ASN B C 1
ATOM 3175 O O . ASN B 1 163 ? 14.875 -14.438 -5.586 1 92 163 ASN B O 1
ATOM 3179 N N . SER B 1 164 ? 16.078 -12.367 -5.68 1 96.56 164 SER B N 1
ATOM 3180 C CA . SER B 1 164 ? 14.852 -11.703 -6.129 1 96.56 164 SER B CA 1
ATOM 3181 C C . SER B 1 164 ? 15.055 -11.039 -7.488 1 96.56 164 SER B C 1
ATOM 3183 O O . SER B 1 164 ? 16.188 -10.75 -7.883 1 96.56 164 SER B O 1
ATOM 3185 N N . ASP B 1 165 ? 14.047 -10.93 -8.258 1 97.81 165 ASP B N 1
ATOM 3186 C CA . ASP B 1 165 ? 13.93 -10.141 -9.477 1 97.81 165 ASP B CA 1
ATOM 3187 C C . ASP B 1 165 ? 12.859 -9.055 -9.328 1 97.81 165 ASP B C 1
ATOM 3189 O O . ASP B 1 165 ? 11.953 -9.18 -8.508 1 97.81 165 ASP B O 1
ATOM 3193 N N . ILE B 1 166 ? 13.039 -8 -10.109 1 98.19 166 ILE B N 1
ATOM 3194 C CA . ILE B 1 166 ? 12.133 -6.859 -9.992 1 98.19 166 ILE B CA 1
ATOM 3195 C C . ILE B 1 166 ? 11.164 -6.844 -11.172 1 98.19 166 ILE B C 1
ATOM 3197 O O . ILE B 1 166 ? 11.594 -6.875 -12.328 1 98.19 166 ILE B O 1
ATOM 3201 N N . LEU B 1 167 ? 9.891 -6.863 -10.898 1 98.69 167 LEU B N 1
ATOM 3202 C CA . LEU B 1 167 ? 8.836 -6.754 -11.906 1 98.69 167 LEU B CA 1
ATOM 3203 C C . LEU B 1 167 ? 8.203 -5.367 -11.883 1 98.69 167 LEU B C 1
ATOM 3205 O O . LEU B 1 167 ? 7.676 -4.941 -10.852 1 98.69 167 LEU B O 1
ATOM 3209 N N . ILE B 1 168 ? 8.234 -4.664 -13.016 1 98.31 168 ILE B N 1
ATOM 3210 C CA . ILE B 1 168 ? 7.578 -3.369 -13.148 1 98.31 168 ILE B CA 1
ATOM 3211 C C . ILE B 1 168 ? 6.102 -3.568 -13.492 1 98.31 168 ILE B C 1
ATOM 3213 O O . ILE B 1 168 ? 5.77 -4.25 -14.461 1 98.31 168 ILE B O 1
ATOM 3217 N N . ASN B 1 169 ? 5.258 -3.047 -12.664 1 98.06 169 ASN B N 1
ATOM 3218 C CA . ASN B 1 169 ? 3.811 -3.111 -12.844 1 98.06 169 ASN B CA 1
ATOM 3219 C C . ASN B 1 169 ? 3.199 -1.718 -12.961 1 98.06 169 ASN B C 1
ATOM 3221 O O . ASN B 1 169 ? 3.795 -0.733 -12.523 1 98.06 169 ASN B O 1
ATOM 3225 N N . ASP B 1 170 ? 2.096 -1.602 -13.641 1 96.44 170 ASP B N 1
ATOM 3226 C CA . ASP B 1 170 ? 1.281 -0.397 -13.766 1 96.44 170 ASP B CA 1
ATOM 3227 C C . ASP B 1 170 ? 2.025 0.692 -14.539 1 96.44 170 ASP B C 1
ATOM 3229 O O . ASP B 1 170 ? 1.956 1.87 -14.18 1 96.44 170 ASP B O 1
ATOM 3233 N N . LEU B 1 171 ? 2.764 0.282 -15.539 1 96.5 171 LEU B N 1
ATOM 3234 C CA . LEU B 1 171 ? 3.406 1.271 -16.406 1 96.5 171 LEU B CA 1
ATOM 3235 C C . LEU B 1 171 ? 2.371 2.018 -17.234 1 96.5 171 LEU B C 1
ATOM 3237 O O . LEU B 1 171 ? 1.58 1.399 -17.953 1 96.5 171 LEU B O 1
ATOM 3241 N N . ARG B 1 172 ? 2.344 3.279 -17.125 1 92.44 172 ARG B N 1
ATOM 3242 C CA . ARG B 1 172 ? 1.38 4.113 -17.828 1 92.44 172 ARG B CA 1
ATOM 3243 C C . ARG B 1 172 ? 1.994 4.711 -19.094 1 92.44 172 ARG B C 1
ATOM 3245 O O . ARG B 1 172 ? 2.951 5.484 -19.016 1 92.44 172 ARG B O 1
ATOM 3252 N N . VAL B 1 173 ? 1.29 4.449 -20.156 1 88.12 173 VAL B N 1
ATOM 3253 C CA . VAL B 1 173 ? 1.733 5.047 -21.406 1 88.12 173 VAL B CA 1
ATOM 3254 C C . VAL B 1 173 ? 1.492 6.555 -21.375 1 88.12 173 VAL B C 1
ATOM 3256 O O . VAL B 1 173 ? 0.441 7.012 -20.922 1 88.12 173 VAL B O 1
ATOM 3259 N N . GLY B 1 174 ? 2.467 7.348 -21.734 1 87.75 174 GLY B N 1
ATOM 3260 C CA . GLY B 1 174 ? 2.305 8.789 -21.828 1 87.75 174 GLY B CA 1
ATOM 3261 C C . GLY B 1 174 ? 2.859 9.531 -20.625 1 87.75 174 GLY B C 1
ATOM 3262 O O . GLY B 1 174 ? 2.955 10.766 -20.641 1 87.75 174 GLY B O 1
ATOM 3263 N N . SER B 1 175 ? 3.105 8.812 -19.578 1 90.31 175 SER B N 1
ATOM 3264 C CA . SER B 1 175 ? 3.734 9.453 -18.438 1 90.31 175 SER B CA 1
ATOM 3265 C C . SER B 1 175 ? 5.23 9.641 -18.656 1 90.31 175 SER B C 1
ATOM 3267 O O . SER B 1 175 ? 5.992 8.672 -18.609 1 90.31 175 SER B O 1
ATOM 3269 N N . GLN B 1 176 ? 5.609 10.914 -18.781 1 93.44 176 GLN B N 1
ATOM 3270 C CA . GLN B 1 176 ? 7.023 11.188 -19 1 93.44 176 GLN B CA 1
ATOM 3271 C C . GLN B 1 176 ? 7.867 10.773 -17.797 1 93.44 176 GLN B C 1
ATOM 3273 O O . GLN B 1 176 ? 8.938 10.18 -17.969 1 93.44 176 GLN B O 1
ATOM 3278 N N . LEU B 1 177 ? 7.387 11.062 -16.672 1 94.38 177 LEU B N 1
ATOM 3279 C CA . LEU B 1 177 ? 8.109 10.703 -15.461 1 94.38 177 LEU B CA 1
ATOM 3280 C C . LEU B 1 177 ? 8.32 9.195 -15.383 1 94.38 177 LEU B C 1
ATOM 3282 O O . LEU B 1 177 ? 9.422 8.727 -15.078 1 94.38 177 LEU B O 1
ATOM 3286 N N . GLN B 1 178 ? 7.305 8.43 -15.586 1 95.06 178 GLN B N 1
ATOM 3287 C CA . GLN B 1 178 ? 7.426 6.973 -15.523 1 95.06 178 GLN B CA 1
ATOM 3288 C C . GLN B 1 178 ? 8.391 6.453 -16.578 1 95.06 178 GLN B C 1
ATOM 3290 O O . GLN B 1 178 ? 9.188 5.555 -16.312 1 95.06 178 GLN B O 1
ATOM 3295 N N . GLU B 1 179 ? 8.258 7.07 -17.75 1 94.25 179 GLU B N 1
ATOM 3296 C CA . GLU B 1 179 ? 9.156 6.664 -18.828 1 94.25 179 GLU B CA 1
ATOM 3297 C C . GLU B 1 179 ? 10.617 6.914 -18.453 1 94.25 179 GLU B C 1
ATOM 3299 O O . GLU B 1 179 ? 11.477 6.062 -18.688 1 94.25 179 GLU B O 1
ATOM 3304 N N . ASP B 1 180 ? 10.906 8.023 -17.938 1 95.69 180 ASP B N 1
ATOM 3305 C CA . ASP B 1 180 ? 12.258 8.375 -17.516 1 95.69 180 ASP B CA 1
ATOM 3306 C C . ASP B 1 180 ? 12.773 7.398 -16.453 1 95.69 180 ASP B C 1
ATOM 3308 O O . ASP B 1 180 ? 13.906 6.926 -16.547 1 95.69 180 ASP B O 1
ATOM 3312 N N . LEU B 1 181 ? 11.953 7.133 -15.5 1 95.5 181 LEU B N 1
ATOM 3313 C CA . LEU B 1 181 ? 12.352 6.219 -14.438 1 95.5 181 LEU B CA 1
ATOM 3314 C C . LEU B 1 181 ? 12.547 4.809 -14.969 1 95.5 181 LEU B C 1
ATOM 3316 O O . LEU B 1 181 ? 13.484 4.113 -14.578 1 95.5 181 LEU B O 1
ATOM 3320 N N . TYR B 1 182 ? 11.617 4.422 -15.852 1 95.06 182 TYR B N 1
ATOM 3321 C CA . TYR B 1 182 ? 11.719 3.105 -16.469 1 95.06 182 TYR B CA 1
ATOM 3322 C C . TYR B 1 182 ? 13.055 2.943 -17.188 1 95.06 182 TYR B C 1
ATOM 3324 O O . TYR B 1 182 ? 13.758 1.955 -16.984 1 95.06 182 TYR B O 1
ATOM 3332 N N . GLN B 1 183 ? 13.461 3.928 -17.984 1 94.88 183 GLN B N 1
ATOM 3333 C CA . GLN B 1 183 ? 14.719 3.898 -18.719 1 94.88 183 GLN B CA 1
ATOM 3334 C C . GLN B 1 183 ? 15.914 3.883 -17.766 1 94.88 183 GLN B C 1
ATOM 3336 O O . GLN B 1 183 ? 16.875 3.141 -17.984 1 94.88 183 GLN B O 1
ATOM 3341 N N . LEU B 1 184 ? 15.797 4.668 -16.75 1 95.75 184 LEU B N 1
ATOM 3342 C CA . LEU B 1 184 ? 16.859 4.711 -15.742 1 95.75 184 LEU B CA 1
ATOM 3343 C C . LEU B 1 184 ? 17.031 3.352 -15.086 1 95.75 184 LEU B C 1
ATOM 3345 O O . LEU B 1 184 ? 18.156 2.896 -14.883 1 95.75 184 LEU B O 1
ATOM 3349 N N . TRP B 1 185 ? 15.906 2.727 -14.727 1 95.75 185 TRP B N 1
ATOM 3350 C CA . TRP B 1 185 ? 15.961 1.444 -14.031 1 95.75 185 TRP B CA 1
ATOM 3351 C C . TRP B 1 185 ? 16.531 0.358 -14.938 1 95.75 185 TRP B C 1
ATOM 3353 O O . TRP B 1 185 ? 17.25 -0.528 -14.477 1 95.75 185 TRP B O 1
ATOM 3363 N N . LEU B 1 186 ? 16.188 0.367 -16.234 1 93.56 186 LEU B N 1
ATOM 3364 C CA . LEU B 1 186 ? 16.734 -0.599 -17.188 1 93.56 186 LEU B CA 1
ATOM 3365 C C . LEU B 1 186 ? 18.25 -0.547 -17.203 1 93.56 186 LEU B C 1
ATOM 3367 O O . LEU B 1 186 ? 18.906 -1.573 -17.406 1 93.56 186 LEU B O 1
ATOM 3371 N N . GLU B 1 187 ? 18.797 0.583 -16.891 1 93.88 187 GLU B N 1
ATOM 3372 C CA . GLU B 1 187 ? 20.234 0.777 -16.938 1 93.88 187 GLU B CA 1
ATOM 3373 C C . GLU B 1 187 ? 20.891 0.494 -15.594 1 93.88 187 GLU B C 1
ATOM 3375 O O . GLU B 1 187 ? 22.016 0.003 -15.531 1 93.88 187 GLU B O 1
ATOM 3380 N N . SER B 1 188 ? 20.172 0.731 -14.57 1 93.25 188 SER B N 1
ATOM 3381 C CA . SER B 1 188 ? 20.844 0.801 -13.266 1 93.25 188 SER B CA 1
ATOM 3382 C C . SER B 1 188 ? 20.438 -0.376 -12.383 1 93.25 188 SER B C 1
ATOM 3384 O O . SER B 1 188 ? 21.109 -0.654 -11.383 1 93.25 188 SER B O 1
ATOM 3386 N N . GLN B 1 189 ? 19.406 -1.048 -12.719 1 92.44 189 GLN B N 1
ATOM 3387 C CA . GLN B 1 189 ? 18.922 -2.146 -11.898 1 92.44 189 GLN B CA 1
ATOM 3388 C C . GLN B 1 189 ? 19.094 -3.486 -12.609 1 92.44 189 GLN B C 1
ATOM 3390 O O . GLN B 1 189 ? 18.234 -3.889 -13.406 1 92.44 189 GLN B O 1
ATOM 3395 N N . PRO B 1 190 ? 20.078 -4.219 -12.211 1 91.75 190 PRO B N 1
ATOM 3396 C CA . PRO B 1 190 ? 20.375 -5.449 -12.945 1 91.75 190 PRO B CA 1
ATOM 3397 C C . PRO B 1 190 ? 19.328 -6.539 -12.719 1 91.75 190 PRO B C 1
ATOM 3399 O O . PRO B 1 190 ? 19.234 -7.48 -13.508 1 91.75 190 PRO B O 1
ATOM 3402 N N . ARG B 1 191 ? 18.562 -6.465 -11.727 1 95.31 191 ARG B N 1
ATOM 3403 C CA . ARG B 1 191 ? 17.625 -7.523 -11.391 1 95.31 191 ARG B CA 1
ATOM 3404 C C . ARG B 1 191 ? 16.266 -7.289 -12.07 1 95.31 191 ARG B C 1
ATOM 3406 O O . ARG B 1 191 ? 15.344 -8.086 -11.914 1 95.31 191 ARG B O 1
ATOM 3413 N N . ILE B 1 192 ? 16.141 -6.238 -12.82 1 96.62 192 ILE B N 1
ATOM 3414 C CA . ILE B 1 192 ? 14.867 -5.914 -13.469 1 96.62 192 ILE B CA 1
ATOM 3415 C C . ILE B 1 192 ? 14.547 -6.957 -14.531 1 96.62 192 ILE B C 1
ATOM 3417 O O . ILE B 1 192 ? 15.414 -7.32 -15.336 1 96.62 192 ILE B O 1
ATOM 3421 N N . LEU B 1 193 ? 13.312 -7.434 -14.539 1 97.25 193 LEU B N 1
ATOM 3422 C CA . LEU B 1 193 ? 12.867 -8.383 -15.547 1 97.25 193 LEU B CA 1
ATOM 3423 C C . LEU B 1 193 ? 12.68 -7.695 -16.891 1 97.25 193 LEU B C 1
ATOM 3425 O O . LEU B 1 193 ? 12.359 -6.508 -16.953 1 97.25 193 LEU B O 1
ATOM 3429 N N . PRO B 1 194 ? 12.875 -8.492 -17.922 1 94.94 194 PRO B N 1
ATOM 3430 C CA . PRO B 1 194 ? 12.633 -7.934 -19.266 1 94.94 194 PRO B CA 1
ATOM 3431 C C . PRO B 1 194 ? 11.148 -7.855 -19.609 1 94.94 194 PRO B C 1
ATOM 3433 O O . PRO B 1 194 ? 10.789 -7.52 -20.734 1 94.94 194 PRO B O 1
ATOM 3436 N N . VAL B 1 195 ? 10.258 -8.188 -18.672 1 96.56 195 VAL B N 1
ATOM 3437 C CA . VAL B 1 195 ? 8.805 -8.125 -18.844 1 96.56 195 VAL B CA 1
ATOM 3438 C C . VAL B 1 195 ? 8.227 -7.035 -17.953 1 96.56 195 VAL B C 1
ATOM 3440 O O . VAL B 1 195 ? 8.625 -6.895 -16.781 1 96.56 195 VAL B O 1
ATOM 3443 N N . THR B 1 196 ? 7.367 -6.199 -18.531 1 97.44 196 THR B N 1
ATOM 3444 C CA . THR B 1 196 ? 6.672 -5.137 -17.812 1 97.44 196 THR B CA 1
ATOM 3445 C C . THR B 1 196 ? 5.16 -5.266 -18 1 97.44 196 THR B C 1
ATOM 3447 O O . THR B 1 196 ? 4.688 -5.637 -19.062 1 97.44 196 THR B O 1
ATOM 3450 N N . ILE B 1 197 ? 4.465 -5.012 -16.938 1 98.5 197 ILE B N 1
ATOM 3451 C CA . ILE B 1 197 ? 3.008 -5.008 -17.016 1 98.5 197 ILE B CA 1
ATOM 3452 C C . ILE B 1 197 ? 2.498 -3.568 -17.078 1 98.5 197 ILE B C 1
ATOM 3454 O O . ILE B 1 197 ? 2.738 -2.771 -16.172 1 98.5 197 ILE B O 1
ATOM 3458 N N . HIS B 1 198 ? 1.777 -3.26 -18.156 1 97.69 198 HIS B N 1
ATOM 3459 C CA . HIS B 1 198 ? 1.231 -1.921 -18.344 1 97.69 198 HIS B CA 1
ATOM 3460 C C . HIS B 1 198 ? -0.085 -1.753 -17.594 1 97.69 198 HIS B C 1
ATOM 3462 O O . HIS B 1 198 ? -0.755 -2.738 -17.281 1 97.69 198 HIS B O 1
ATOM 3468 N N . ARG B 1 199 ? -0.303 -0.525 -17.266 1 94.62 199 ARG B N 1
ATOM 3469 C CA . ARG B 1 199 ? -1.628 -0.23 -16.719 1 94.62 199 ARG B CA 1
ATOM 3470 C C . ARG B 1 199 ? -2.721 -0.673 -17.688 1 94.62 199 ARG B C 1
ATOM 3472 O O . ARG B 1 199 ? -2.635 -0.417 -18.891 1 94.62 199 ARG B O 1
ATOM 3479 N N . ASP B 1 200 ? -3.656 -1.389 -17.188 1 95.25 200 ASP B N 1
ATOM 3480 C CA . ASP B 1 200 ? -4.781 -1.919 -17.953 1 95.25 200 ASP B CA 1
ATOM 3481 C C . ASP B 1 200 ? -6.059 -1.925 -17.125 1 95.25 200 ASP B C 1
ATOM 3483 O O . ASP B 1 200 ? -6.078 -2.449 -16.016 1 95.25 200 ASP B O 1
ATOM 3487 N N . GLU B 1 201 ? -7.137 -1.338 -17.641 1 92.75 201 GLU B N 1
ATOM 3488 C CA . GLU B 1 201 ? -8.414 -1.28 -16.938 1 92.75 201 GLU B CA 1
ATOM 3489 C C . GLU B 1 201 ? -8.906 -2.678 -16.578 1 92.75 201 GLU B C 1
ATOM 3491 O O . GLU B 1 201 ? -9.57 -2.863 -15.555 1 92.75 201 GLU B O 1
ATOM 3496 N N . ALA B 1 202 ? -8.531 -3.623 -17.406 1 96.12 202 ALA B N 1
ATOM 3497 C CA . ALA B 1 202 ? -8.945 -5.004 -17.172 1 96.12 202 ALA B CA 1
ATOM 3498 C C . ALA B 1 202 ? -8.445 -5.52 -15.828 1 96.12 202 ALA B C 1
ATOM 3500 O O . ALA B 1 202 ? -9.102 -6.348 -15.195 1 96.12 202 ALA B O 1
ATOM 3501 N N . MET B 1 203 ? -7.297 -5.031 -15.359 1 95.12 203 MET B N 1
ATOM 3502 C CA . MET B 1 203 ? -6.754 -5.445 -14.07 1 95.12 203 MET B CA 1
ATOM 3503 C C . MET B 1 203 ? -7.68 -5.031 -12.938 1 95.12 203 MET B C 1
ATOM 3505 O O . MET B 1 203 ? -7.926 -5.812 -12.016 1 95.12 203 MET B O 1
ATOM 3509 N N . ALA B 1 204 ? -8.148 -3.811 -12.984 1 92.44 204 ALA B N 1
ATOM 3510 C CA . ALA B 1 204 ? -9.078 -3.32 -11.977 1 92.44 204 ALA B CA 1
ATOM 3511 C C . ALA B 1 204 ? -10.438 -4.012 -12.094 1 92.44 204 ALA B C 1
ATOM 3513 O O . ALA B 1 204 ? -11.055 -4.352 -11.078 1 92.44 204 ALA B O 1
ATOM 3514 N N . GLU B 1 205 ? -10.844 -4.246 -13.266 1 95.5 205 GLU B N 1
ATOM 3515 C CA . GLU B 1 205 ? -12.156 -4.812 -13.539 1 95.5 205 GLU B CA 1
ATOM 3516 C C . GLU B 1 205 ? -12.227 -6.281 -13.133 1 95.5 205 GLU B C 1
ATOM 3518 O O . GLU B 1 205 ? -13.266 -6.762 -12.688 1 95.5 205 GLU B O 1
ATOM 3523 N N . CYS B 1 206 ? -11.125 -6.941 -13.289 1 97.25 206 CYS B N 1
ATOM 3524 C CA . CYS B 1 206 ? -11.148 -8.383 -13.039 1 97.25 206 CYS B CA 1
ATOM 3525 C C . CYS B 1 206 ? -11.391 -8.672 -11.562 1 97.25 206 CYS B C 1
ATOM 3527 O O . CYS B 1 206 ? -12.07 -9.633 -11.219 1 97.25 206 CYS B O 1
ATOM 3529 N N . LEU B 1 207 ? -10.812 -7.832 -10.68 1 96.88 207 LEU B N 1
ATOM 3530 C CA . LEU B 1 207 ? -11.102 -7.984 -9.258 1 96.88 207 LEU B CA 1
ATOM 3531 C C . LEU B 1 207 ? -12.578 -7.727 -8.969 1 96.88 207 LEU B C 1
ATOM 3533 O O . LEU B 1 207 ? -13.203 -8.461 -8.203 1 96.88 207 LEU B O 1
ATOM 3537 N N . ALA B 1 208 ? -13.094 -6.676 -9.594 1 94.62 208 ALA B N 1
ATOM 3538 C CA . ALA B 1 208 ? -14.516 -6.379 -9.445 1 94.62 208 ALA B CA 1
ATOM 3539 C C . ALA B 1 208 ? -15.375 -7.543 -9.922 1 94.62 208 ALA B C 1
ATOM 3541 O O . ALA B 1 208 ? -16.438 -7.82 -9.352 1 94.62 208 ALA B O 1
ATOM 3542 N N . ALA B 1 209 ? -14.914 -8.242 -10.938 1 96.19 209 ALA B N 1
ATOM 3543 C CA . ALA B 1 209 ? -15.625 -9.383 -11.516 1 96.19 209 ALA B CA 1
ATOM 3544 C C . ALA B 1 209 ? -15.305 -10.672 -10.766 1 96.19 209 ALA B C 1
ATOM 3546 O O . ALA B 1 209 ? -15.875 -11.719 -11.055 1 96.19 209 ALA B O 1
ATOM 3547 N N . LYS B 1 210 ? -14.375 -10.648 -9.844 1 96.69 210 LYS B N 1
ATOM 3548 C CA . LYS B 1 210 ? -13.93 -11.781 -9.031 1 96.69 210 LYS B CA 1
ATOM 3549 C C . LYS B 1 210 ? -13.398 -12.906 -9.906 1 96.69 210 LYS B C 1
ATOM 3551 O O . LYS B 1 210 ? -13.75 -14.07 -9.711 1 96.69 210 LYS B O 1
ATOM 3556 N N . GLN B 1 211 ? -12.633 -12.547 -10.914 1 97.94 211 GLN B N 1
ATOM 3557 C CA . GLN B 1 211 ? -11.984 -13.492 -11.82 1 97.94 211 GLN B CA 1
ATOM 3558 C C . GLN B 1 211 ? -10.516 -13.141 -12.023 1 97.94 211 GLN B C 1
ATOM 3560 O O . GLN B 1 211 ? -10.141 -11.969 -11.969 1 97.94 211 GLN B O 1
ATOM 3565 N N . PRO B 1 212 ? -9.68 -14.219 -12.219 1 98.25 212 PRO B N 1
ATOM 3566 C CA . PRO B 1 212 ? -8.328 -13.859 -12.648 1 98.25 212 PRO B CA 1
ATOM 3567 C C . PRO B 1 212 ? -8.312 -13.094 -13.969 1 98.25 212 PRO B C 1
ATOM 3569 O O . PRO B 1 212 ? -9.188 -13.297 -14.812 1 98.25 212 PRO B O 1
ATOM 3572 N N . LEU B 1 213 ? -7.348 -12.281 -14.203 1 98.5 213 LEU B N 1
ATOM 3573 C CA . LEU B 1 213 ? -7.258 -11.352 -15.32 1 98.5 213 LEU B CA 1
ATOM 3574 C C . LEU B 1 213 ? -7.445 -12.078 -16.641 1 98.5 213 LEU B C 1
ATOM 3576 O O . LEU B 1 213 ? -8.281 -11.688 -17.469 1 98.5 213 LEU B O 1
ATOM 3580 N N . GLY B 1 214 ? -6.738 -13.18 -16.844 1 98.31 214 GLY B N 1
ATOM 3581 C CA . GLY B 1 214 ? -6.785 -13.891 -18.109 1 98.31 214 GLY B CA 1
ATOM 3582 C C . GLY B 1 214 ? -8.133 -14.523 -18.391 1 98.31 214 GLY B C 1
ATOM 3583 O O . GLY B 1 214 ? -8.516 -14.703 -19.547 1 98.31 214 GLY B O 1
ATOM 3584 N N . GLU B 1 215 ? -8.805 -14.914 -17.359 1 98.12 215 GLU B N 1
ATOM 3585 C CA . GLU B 1 215 ? -10.164 -15.438 -17.5 1 98.12 215 GLU B CA 1
ATOM 3586 C C . GLU B 1 215 ? -11.148 -14.32 -17.828 1 98.12 215 GLU B C 1
ATOM 3588 O O . GLU B 1 215 ? -12.023 -14.484 -18.688 1 98.12 215 GLU B O 1
ATOM 3593 N N . TYR B 1 216 ? -10.977 -13.18 -17.25 1 98.25 216 TYR B N 1
ATOM 3594 C CA . TYR B 1 216 ? -11.875 -12.039 -17.406 1 98.25 216 TYR B CA 1
ATOM 3595 C C . TYR B 1 216 ? -11.711 -11.414 -18.781 1 98.25 216 TYR B C 1
ATOM 3597 O O . TYR B 1 216 ? -12.703 -11.18 -19.484 1 98.25 216 TYR B O 1
ATOM 3605 N N . ARG B 1 217 ? -10.5 -11.133 -19.125 1 97.94 217 ARG B N 1
ATOM 3606 C CA . ARG B 1 217 ? -10.18 -10.516 -20.406 1 97.94 217 ARG B CA 1
ATOM 3607 C C . ARG B 1 217 ? -8.875 -11.062 -20.969 1 97.94 217 ARG B C 1
ATOM 3609 O O . ARG B 1 217 ? -7.824 -10.438 -20.844 1 97.94 217 ARG B O 1
ATOM 3616 N N . GLN B 1 218 ? -9.031 -12.094 -21.75 1 96.69 218 GLN B N 1
ATOM 3617 C CA . GLN B 1 218 ? -7.875 -12.805 -22.281 1 96.69 218 GLN B CA 1
ATOM 3618 C C . GLN B 1 218 ? -7.137 -11.961 -23.312 1 96.69 218 GLN B C 1
ATOM 3620 O O . GLN B 1 218 ? -5.93 -12.117 -23.516 1 96.69 218 GLN B O 1
ATOM 3625 N N . ASP B 1 219 ? -7.855 -11.008 -23.891 1 96.94 219 ASP B N 1
ATOM 3626 C CA . ASP B 1 219 ? -7.285 -10.242 -25 1 96.94 219 ASP B CA 1
ATOM 3627 C C . ASP B 1 219 ? -6.73 -8.906 -24.516 1 96.94 219 ASP B C 1
ATOM 3629 O O . ASP B 1 219 ? -6.273 -8.086 -25.328 1 96.94 219 ASP B O 1
ATOM 3633 N N . SER B 1 220 ? -6.684 -8.703 -23.234 1 97.12 220 SER B N 1
ATOM 3634 C CA . SER B 1 220 ? -6.133 -7.461 -22.719 1 97.12 220 SER B CA 1
ATOM 3635 C C . SER B 1 220 ? -4.609 -7.449 -22.812 1 97.12 220 SER B C 1
ATOM 3637 O O . SER B 1 220 ? -3.977 -8.508 -22.828 1 97.12 220 SER B O 1
ATOM 3639 N N . LEU B 1 221 ? -4.125 -6.242 -22.953 1 97.25 221 LEU B N 1
ATOM 3640 C CA . LEU B 1 221 ? -2.676 -6.086 -23 1 97.25 221 LEU B CA 1
ATOM 3641 C C . LEU B 1 221 ? -2.02 -6.684 -21.766 1 97.25 221 LEU B C 1
ATOM 3643 O O . LEU B 1 221 ? -1.028 -7.41 -21.875 1 97.25 221 LEU B O 1
ATOM 3647 N N . ALA B 1 222 ? -2.547 -6.465 -20.594 1 98.06 222 ALA B N 1
ATOM 3648 C CA . ALA B 1 222 ? -1.984 -6.961 -19.328 1 98.06 222 ALA B CA 1
ATOM 3649 C C . ALA B 1 222 ? -2.01 -8.484 -19.281 1 98.06 222 ALA B C 1
ATOM 3651 O O . ALA B 1 222 ? -1.07 -9.109 -18.797 1 98.06 222 ALA B O 1
ATOM 3652 N N . ALA B 1 223 ? -3.098 -9.055 -19.781 1 98.44 223 ALA B N 1
ATOM 3653 C CA . ALA B 1 223 ? -3.18 -10.516 -19.812 1 98.44 223 ALA B CA 1
ATOM 3654 C C . ALA B 1 223 ? -2.072 -11.109 -20.672 1 98.44 223 ALA B C 1
ATOM 3656 O O . ALA B 1 223 ? -1.447 -12.102 -20.297 1 98.44 223 ALA B O 1
ATOM 3657 N N . GLU B 1 224 ? -1.845 -10.492 -21.797 1 98.38 224 GLU B N 1
ATOM 3658 C CA . GLU B 1 224 ? -0.772 -10.93 -22.688 1 98.38 224 GLU B CA 1
ATOM 3659 C C . GLU B 1 224 ? 0.593 -10.773 -22.031 1 98.38 224 GLU B C 1
ATOM 3661 O O . GLU B 1 224 ? 1.448 -11.656 -22.141 1 98.38 224 GLU B O 1
ATOM 3666 N N . GLU B 1 225 ? 0.79 -9.727 -21.391 1 98.62 225 GLU B N 1
ATOM 3667 C CA . GLU B 1 225 ? 2.055 -9.461 -20.703 1 98.62 225 GLU B CA 1
ATOM 3668 C C . GLU B 1 225 ? 2.281 -10.422 -19.547 1 98.62 225 GLU B C 1
ATOM 3670 O O . GLU B 1 225 ? 3.404 -10.875 -19.312 1 98.62 225 GLU B O 1
ATOM 3675 N N . VAL B 1 226 ? 1.244 -10.766 -18.812 1 98.81 226 VAL B N 1
ATOM 3676 C CA . VAL B 1 226 ? 1.362 -11.727 -17.719 1 98.81 226 VAL B CA 1
ATOM 3677 C C . VAL B 1 226 ? 1.668 -13.117 -18.297 1 98.81 226 VAL B C 1
ATOM 3679 O O . VAL B 1 226 ? 2.414 -13.891 -17.688 1 98.81 226 VAL B O 1
ATOM 3682 N N . LEU B 1 227 ? 1.064 -13.445 -19.453 1 98.62 227 LEU B N 1
ATOM 3683 C CA . LEU B 1 227 ? 1.396 -14.703 -20.094 1 98.62 227 LEU B CA 1
ATOM 3684 C C . LEU B 1 227 ? 2.873 -14.75 -20.484 1 98.62 227 LEU B C 1
ATOM 3686 O O . LEU B 1 227 ? 3.531 -15.773 -20.312 1 98.62 227 LEU B O 1
ATOM 3690 N N . THR B 1 228 ? 3.387 -13.648 -21 1 98.62 228 THR B N 1
ATOM 3691 C CA . THR B 1 228 ? 4.809 -13.531 -21.281 1 98.62 228 THR B CA 1
ATOM 3692 C C . THR B 1 228 ? 5.641 -13.719 -20.016 1 98.62 228 THR B C 1
ATOM 3694 O O . THR B 1 228 ? 6.672 -14.391 -20.047 1 98.62 228 THR B O 1
ATOM 3697 N N . LEU B 1 229 ? 5.207 -13.102 -18.922 1 98.69 229 LEU B N 1
ATOM 3698 C CA . LEU B 1 229 ? 5.863 -13.281 -17.625 1 98.69 229 LEU B CA 1
ATOM 3699 C C . LEU B 1 229 ? 5.871 -14.742 -17.219 1 98.69 229 LEU B C 1
ATOM 3701 O O . LEU B 1 229 ? 6.883 -15.25 -16.734 1 98.69 229 LEU B O 1
ATOM 3705 N N . ALA B 1 230 ? 4.73 -15.43 -17.375 1 98.5 230 ALA B N 1
ATOM 3706 C CA . ALA B 1 230 ? 4.633 -16.844 -17.047 1 98.5 230 ALA B CA 1
ATOM 3707 C C . ALA B 1 230 ? 5.637 -17.672 -17.844 1 98.5 230 ALA B C 1
ATOM 3709 O O . ALA B 1 230 ? 6.32 -18.531 -17.281 1 98.5 230 ALA B O 1
ATOM 3710 N N . ASN B 1 231 ? 5.723 -17.391 -19.125 1 98.12 231 ASN B N 1
ATOM 3711 C CA . ASN B 1 231 ? 6.695 -18.078 -19.969 1 98.12 231 ASN B CA 1
ATOM 3712 C C . ASN B 1 231 ? 8.125 -17.812 -19.5 1 98.12 231 ASN B C 1
ATOM 3714 O O . ASN B 1 231 ? 8.938 -18.75 -19.438 1 98.12 231 ASN B O 1
ATOM 3718 N N . TRP B 1 232 ? 8.391 -16.594 -19.188 1 97.81 232 TRP B N 1
ATOM 3719 C CA . TRP B 1 232 ? 9.71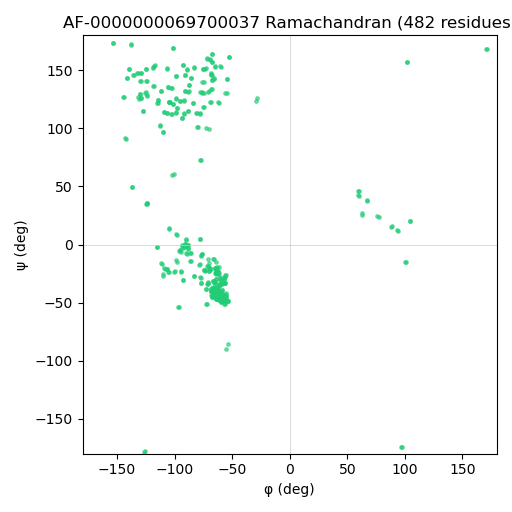1 -16.234 -18.688 1 97.81 232 TRP B CA 1
ATOM 3720 C C . TRP B 1 232 ? 10.031 -17.016 -17.406 1 97.81 232 TRP B C 1
ATOM 3722 O O . TRP B 1 232 ? 11.133 -17.562 -17.266 1 97.81 232 TRP B O 1
ATOM 3732 N N . CYS B 1 233 ? 9.086 -17.094 -16.484 1 97.5 233 CYS B N 1
ATOM 3733 C CA . CYS B 1 233 ? 9.258 -17.812 -15.234 1 97.5 233 CYS B CA 1
ATOM 3734 C C . CYS B 1 233 ? 9.523 -19.297 -15.484 1 97.5 233 CYS B C 1
ATOM 3736 O O . CYS B 1 233 ? 10.367 -19.906 -14.812 1 97.5 233 CYS B O 1
ATOM 3738 N N . LEU B 1 234 ? 8.797 -19.906 -16.438 1 96.12 234 LEU B N 1
ATOM 3739 C CA . LEU B 1 234 ? 8.977 -21.312 -16.781 1 96.12 234 LEU B CA 1
ATOM 3740 C C . LEU B 1 234 ? 10.406 -21.594 -17.234 1 96.12 234 LEU B C 1
ATOM 3742 O O . LEU B 1 234 ? 10.992 -22.594 -16.844 1 96.12 234 LEU B O 1
ATOM 3746 N N . ILE B 1 235 ? 10.922 -20.656 -17.969 1 95.06 235 ILE B N 1
ATOM 3747 C CA . ILE B 1 235 ? 12.25 -20.828 -18.547 1 95.06 235 ILE B CA 1
ATOM 3748 C C . ILE B 1 235 ? 13.312 -20.609 -17.484 1 95.06 235 ILE B C 1
ATOM 3750 O O . ILE B 1 235 ? 14.312 -21.328 -17.438 1 95.06 235 ILE B O 1
ATOM 3754 N N . HIS B 1 236 ? 13.07 -19.734 -16.531 1 94.69 236 HIS B N 1
ATOM 3755 C CA . HIS B 1 236 ? 14.164 -19.25 -15.688 1 94.69 236 HIS B CA 1
ATOM 3756 C C . HIS B 1 236 ? 14.039 -19.797 -14.266 1 94.69 236 HIS B C 1
ATOM 3758 O O . HIS B 1 236 ? 15.023 -19.828 -13.523 1 94.69 236 HIS B O 1
ATOM 3764 N N . TYR B 1 237 ? 12.828 -20.094 -13.875 1 93.12 237 TYR B N 1
ATOM 3765 C CA . TYR B 1 237 ? 12.641 -20.484 -12.477 1 93.12 237 TYR B CA 1
ATOM 3766 C C . TYR B 1 237 ? 12.336 -21.969 -12.359 1 93.12 237 TYR B C 1
ATOM 3768 O O . TYR B 1 237 ? 12.422 -22.547 -11.266 1 93.12 237 TYR B O 1
ATOM 3776 N N . SER B 1 238 ? 11.891 -22.656 -13.312 1 78.38 238 SER B N 1
ATOM 3777 C CA . SER B 1 238 ? 11.414 -24.031 -13.227 1 78.38 238 SER B CA 1
ATOM 3778 C C . SER B 1 238 ? 12.562 -25 -12.977 1 78.38 238 SER B C 1
ATOM 3780 O O . SER B 1 238 ? 12.344 -26.125 -12.531 1 78.38 238 SER B O 1
ATOM 3782 N N . GLY B 1 239 ? 14.016 -24.469 -13.234 1 63 239 GLY B N 1
ATOM 3783 C CA . GLY B 1 239 ? 15.109 -25.422 -13.227 1 63 239 GLY B CA 1
ATOM 3784 C C . GLY B 1 239 ? 15.312 -26.078 -11.875 1 63 239 GLY B C 1
ATOM 3785 O O . GLY B 1 239 ? 16.328 -26.75 -11.648 1 63 239 GLY B O 1
ATOM 3786 N N . GLY B 1 240 ? 14.875 -25.75 -10.82 1 51.34 240 GLY B N 1
ATOM 3787 C CA . GLY B 1 240 ? 15.594 -26.297 -9.688 1 51.34 240 GLY B CA 1
ATOM 3788 C C . GLY B 1 240 ? 15.688 -27.812 -9.727 1 51.34 240 GLY B C 1
ATOM 3789 O O . GLY B 1 240 ? 16.734 -28.375 -9.406 1 51.34 240 GLY B O 1
ATOM 3790 N N . ARG B 1 241 ? 14.836 -28.75 -9.211 1 46.53 241 ARG B N 1
ATOM 3791 C CA . ARG B 1 241 ? 15.344 -30.016 -8.664 1 46.53 241 ARG B CA 1
ATOM 3792 C C . ARG B 1 241 ? 15.875 -30.922 -9.773 1 46.53 241 ARG B C 1
ATOM 3794 O O . ARG B 1 241 ? 15.18 -31.156 -10.766 1 46.53 241 ARG B O 1
ATOM 3801 N N . PRO B 1 242 ? 17.281 -30.906 -9.938 1 39.78 242 PRO B N 1
ATOM 3802 C CA . PRO B 1 242 ? 17.781 -32.031 -10.734 1 39.78 242 PRO B CA 1
ATOM 3803 C C . PRO B 1 242 ? 16.906 -33.281 -10.641 1 39.78 242 PRO B C 1
ATOM 3805 O O . PRO B 1 242 ? 16.328 -33.531 -9.578 1 39.78 242 PRO B O 1
ATOM 3808 N N . ALA B 1 243 ? 16.438 -33.875 -11.805 1 34.06 243 ALA B N 1
ATOM 3809 C CA . ALA B 1 243 ? 16.125 -35.281 -11.727 1 34.06 243 ALA B CA 1
ATOM 3810 C C . ALA B 1 243 ? 17.234 -36.062 -11.023 1 34.06 243 ALA B C 1
ATOM 3812 O O . ALA B 1 243 ? 18.422 -35.75 -11.203 1 34.06 243 ALA B O 1
#

pLDDT: mean 93.68, std 8.21, range [34.06, 98.88]

Secondary structure (DSSP, 8-state):
-EEEEEEESSTTSSHHHHHHHHHHHHHHTT--EEEEE-STT--GGGGGT--TT----HHHHHHTT--GGGG-EESSSSEEEE---PPPHHHHHTGGGGHHHHTHHHHHHHHHTTT-SEEEEEPPSS--HHHHHHHHH-SEEEEEE-SSHHHHHHHHHSPPPTTEEEEEEEEPTT-HHHHHHHHHHHHH-TTEEEEEEEP-HHHHHHHHTTS-HHHH-TTSHHHHHHHHHHHHHHHHHTT-S--/-EEEEEEESSTTSSHHHHHHHHHHHHHHTT--EEEEE-STT--GGGGGT--TT----HHHHHHTT--GGGG-EESSSSEEEE---PPPHHHHHTGGGGHHHHTHHHHHHHHHTTT-SEEEEEPPSS--HHHHHHHHH-SEEEEEE-SSHHHHHHHHHSPPPTTEEEEEEEEPTT-HHHHHHHHHHHHH-TTEEEEEEEP-HHHHHHHHTTS-HHHH-TTSHHHHHHHHHHHHHHHHHTT-S--

Radius of gyration: 21.99 Å; Cα contacts (8 Å, |Δi|>4): 975; chains: 2; bounding box: 46×66×50 Å